Protein 2Q5C (pdb70)

Solvent-accessible surface area: 18973 Å² total; per-residue (Å²): 144,183,59,51,67,0,0,0,1,10,53,21,106,120,2,13,94,35,0,53,134,4,2,158,93,93,136,12,79,49,30,51,85,72,2,21,6,75,152,0,15,165,41,0,125,55,20,20,143,104,13,38,0,0,0,0,37,26,13,13,11,28,50,0,131,154,46,17,96,18,16,11,0,26,2,142,38,42,77,6,5,1,8,72,3,0,76,64,0,83,163,62,30,100,59,1,0,10,3,8,44,77,139,57,60,4,80,44,123,45,0,35,66,16,12,58,13,129,5,88,54,12,83,13,60,35,57,132,76,8,75,98,21,0,49,107,0,100,112,68,110,3,121,6,0,0,2,32,85,40,5,1,59,24,0,99,169,38,67,19,112,19,23,28,10,78,11,18,84,81,12,0,71,124,4,2,112,82,0,41,86,70,4,137,126,142,131,146,182,58,52,66,0,0,0,1,11,52,21,105,120,2,13,94,34,0,52,135,5,2,157,96,91,134,12,78,48,30,53,86,72,3,21,6,74,148,0,15,164,41,0,124,55,21,19,144,103,13,40,0,0,0,0,39,26,13,13,10,32,50,0,130,156,45,18,94,18,19,10,1,26,3,147,39,40,74,5,6,0,8,74,4,0,77,67,0,81,161,63,30,100,60,0,0,10,3,7,42,93,128,46,52,2,79,43,120,44,0,34,66,18,12,58,13,125,5,91,55,11,83,13,61,37,56,133,77,8,75,98,22,0,48,106,0,96,112,69,110,3,120,6,0,0,1,34,85,41,4,2,61,25,0,98,169,34,68,21,112,19,21,29,8,79,8,22,85,78,13,0,69,125,4,3,112,83,0,40,84,67,5,140,123,140,133

Secondary structure (DSSP, 8-state):
----EEEEEES-HHHHHHHHHHHHHHT-EEEEEE--HHHHHHHHHHHTTT-SEEEEEHHHHHHHHTT-SS-EEEEPPPHHHHHHHHHHHGGG-SEEEEEEESS-SS-HHHHHHHHT-EEEEEEE-SGGGHHHHHHHHHHTT--EEEE-HHHHHHHHHTT-EEEE----HHHHHHHHHHHHHHHHHH-/----EEEEEES-HHHHHHHHHHHHHHT-EEEEEE--HHHHHHHHHHHTTT-SEEEEEHHHHHHHHTT-SS-EEEEPPPHHHHHHHHHHHTTT-SEEEEEEESS-SS-HHHHHHHHT-EEEEEEE-SGGGHHHHHHHHHHTT--EEEE-HHHHHHHHHTT-EEEE----HHHHHHHHHHHHHHHHHH-

B-factor: mean 26.47, std 8.04, range [13.77, 59.27]

Structure (mmCIF, N/CA/C/O backbone):
data_2Q5C
#
_entry.id   2Q5C
#
_cell.length_a   45.950
_cell.length_b   45.948
_cell.length_c   58.284
_cell.angle_alpha   72.94
_cell.angle_beta   72.98
_cell.angle_gamma   82.07
#
_symmetry.space_group_name_H-M   'P 1'
#
loop_
_entity.id
_entity.type
_entity.pdbx_description
1 polymer 'NtrC family transcriptional regulator'
2 non-polymer 'SULFATE ION'
3 non-polymer GLYCEROL
4 water water
#
loop_
_atom_site.group_PDB
_atom_site.id
_atom_site.type_symbol
_atom_site.label_atom_id
_atom_site.label_alt_id
_atom_site.label_comp_id
_atom_site.label_asym_id
_atom_site.label_entity_id
_atom_site.label_seq_id
_atom_site.pdbx_PDB_ins_code
_atom_site.Cartn_x
_atom_site.Cartn_y
_atom_site.Cartn_z
_atom_site.occupancy
_atom_site.B_iso_or_equiv
_atom_site.auth_seq_id
_atom_site.auth_comp_id
_atom_site.auth_asym_id
_atom_site.auth_atom_id
_atom_site.pdbx_PDB_model_num
ATOM 1 N N . SER A 1 2 ? 27.157 -13.010 6.440 1.00 29.21 0 SER A N 1
ATOM 2 C CA . SER A 1 2 ? 26.949 -12.094 7.590 1.00 27.59 0 SER A CA 1
ATOM 3 C C . SER A 1 2 ? 25.864 -12.575 8.527 1.00 27.64 0 SER A C 1
ATOM 4 O O . SER A 1 2 ? 24.891 -13.202 8.099 1.00 29.12 0 SER A O 1
ATOM 7 N N . LEU A 1 3 ? 26.005 -12.254 9.809 1.00 26.10 1 LEU A N 1
ATOM 8 C CA . LEU A 1 3 ? 24.963 -12.517 10.778 1.00 26.75 1 LEU A CA 1
ATOM 9 C C . LEU A 1 3 ? 23.925 -11.393 10.824 1.00 26.95 1 LEU A C 1
ATOM 10 O O . LEU A 1 3 ? 22.873 -11.572 11.428 1.00 29.67 1 LEU A O 1
ATOM 15 N N . SER A 1 4 ? 24.226 -10.247 10.216 1.00 25.83 2 SER A N 1
ATOM 16 C CA . SER A 1 4 ? 23.285 -9.121 10.212 1.00 25.86 2 SER A CA 1
ATOM 17 C C . SER A 1 4 ? 22.067 -9.440 9.357 1.00 24.26 2 SER A C 1
ATOM 18 O O . SER A 1 4 ? 22.192 -9.979 8.257 1.00 25.65 2 SER A O 1
ATOM 21 N N . LEU A 1 5 ? 20.894 -9.106 9.874 1.00 22.82 3 LEU A N 1
ATOM 22 C CA . LEU A 1 5 ? 19.684 -9.220 9.060 1.00 23.15 3 LEU A CA 1
ATOM 23 C C . LEU A 1 5 ? 19.414 -7.927 8.322 1.00 21.92 3 LEU A C 1
ATOM 24 O O . LEU A 1 5 ? 19.645 -6.847 8.845 1.00 21.88 3 LEU A O 1
ATOM 29 N N . LYS A 1 6 ? 18.897 -8.078 7.113 1.00 20.62 4 LYS A N 1
ATOM 30 C CA . LYS A 1 6 ? 18.589 -6.934 6.244 1.00 20.17 4 LYS A CA 1
ATOM 31 C C . LYS A 1 6 ? 17.172 -7.065 5.739 1.00 18.93 4 LYS A C 1
ATOM 32 O O . LYS A 1 6 ? 16.796 -8.108 5.185 1.00 18.51 4 LYS A O 1
ATOM 38 N N . ILE A 1 7 ? 16.358 -6.038 5.972 1.00 18.41 5 ILE A N 1
ATOM 39 C CA . ILE A 1 7 ? 14.967 -6.052 5.523 1.00 17.68 5 ILE A CA 1
ATOM 40 C C . ILE A 1 7 ? 14.679 -4.789 4.761 1.00 16.02 5 ILE A C 1
ATOM 41 O O . ILE A 1 7 ? 14.959 -3.671 5.251 1.00 16.78 5 ILE A O 1
ATOM 46 N N . ALA A 1 8 ? 14.108 -4.957 3.576 1.00 16.11 6 ALA A N 1
ATOM 47 C CA . ALA A 1 8 ? 13.684 -3.830 2.741 1.00 15.82 6 ALA A CA 1
ATOM 48 C C . ALA A 1 8 ? 12.213 -3.545 2.891 1.00 17.20 6 ALA A C 1
ATOM 49 O O . ALA A 1 8 ? 11.400 -4.452 2.820 1.00 20.15 6 ALA A O 1
ATOM 51 N N . LEU A 1 9 ? 11.866 -2.274 3.065 1.00 15.26 7 LEU A N 1
ATOM 52 C CA . LEU A 1 9 ? 10.481 -1.803 2.977 1.00 15.34 7 LEU A CA 1
ATOM 53 C C . LEU A 1 9 ? 10.338 -1.049 1.689 1.00 16.16 7 LEU A C 1
ATOM 54 O O . LEU A 1 9 ? 11.103 -0.117 1.439 1.00 15.92 7 LEU A O 1
ATOM 59 N N . ILE A 1 10 ? 9.366 -1.433 0.853 1.00 16.21 8 ILE A N 1
ATOM 60 C CA . ILE A 1 10 ? 9.128 -0.765 -0.428 1.00 17.72 8 ILE A CA 1
ATOM 61 C C . ILE A 1 10 ? 7.706 -0.221 -0.347 1.00 18.36 8 ILE A C 1
ATOM 62 O O . ILE A 1 10 ? 6.748 -0.989 -0.180 1.00 18.67 8 ILE A O 1
ATOM 67 N N . SER A 1 11 ? 7.579 1.103 -0.381 1.00 18.64 9 SER A N 1
ATOM 68 C CA . SER A 1 11 ? 6.302 1.743 -0.077 1.00 19.98 9 SER A CA 1
ATOM 69 C C . SER A 1 11 ? 6.350 3.128 -0.692 1.00 20.97 9 SER A C 1
ATOM 70 O O . SER A 1 11 ? 7.420 3.628 -0.987 1.00 21.91 9 SER A O 1
ATOM 73 N N . GLN A 1 12 ? 5.194 3.749 -0.857 1.00 21.56 10 GLN A N 1
ATOM 74 C CA . GLN A 1 12 ? 5.151 5.172 -1.212 1.00 22.35 10 GLN A CA 1
ATOM 75 C C . GLN A 1 12 ? 4.701 6.018 -0.023 1.00 23.32 10 GLN A C 1
ATOM 76 O O . GLN A 1 12 ? 4.532 7.237 -0.168 1.00 24.58 10 GLN A O 1
ATOM 82 N N . ASN A 1 13 ? 4.530 5.396 1.140 1.00 23.00 11 ASN A N 1
ATOM 83 C CA . ASN A 1 13 ? 3.993 6.071 2.318 1.00 24.49 11 ASN A CA 1
ATOM 84 C C . ASN A 1 13 ? 5.161 6.660 3.108 1.00 24.62 11 ASN A C 1
ATOM 85 O O . ASN A 1 13 ? 5.941 5.920 3.718 1.00 23.22 11 ASN A O 1
ATOM 90 N N . GLU A 1 14 ? 5.286 7.984 3.092 1.00 26.39 12 GLU A N 1
ATOM 91 C CA . GLU A 1 14 ? 6.407 8.656 3.747 1.00 27.77 12 GLU A CA 1
ATOM 92 C C . GLU A 1 14 ? 6.470 8.378 5.240 1.00 27.06 12 GLU A C 1
ATOM 93 O O . GLU A 1 14 ? 7.563 8.257 5.806 1.00 27.07 12 GLU A O 1
ATOM 99 N N . ASN A 1 15 ? 5.315 8.256 5.887 1.00 28.08 13 ASN A N 1
ATOM 100 C CA . ASN A 1 15 ? 5.315 8.023 7.332 1.00 27.93 13 ASN A CA 1
ATOM 101 C C . ASN A 1 15 ? 5.907 6.661 7.667 1.00 26.43 13 ASN A C 1
ATOM 102 O O . ASN A 1 15 ? 6.726 6.535 8.590 1.00 26.41 13 ASN A O 1
ATOM 107 N N . LEU A 1 16 ? 5.523 5.649 6.890 1.00 24.49 14 LEU A N 1
ATOM 108 C CA . LEU A 1 16 ? 6.088 4.309 7.054 1.00 22.78 14 LEU A CA 1
ATOM 109 C C . LEU A 1 16 ? 7.551 4.298 6.749 1.00 20.04 14 LEU A C 1
ATOM 110 O O . LEU A 1 16 ? 8.317 3.684 7.480 1.00 19.77 14 LEU A O 1
ATOM 115 N N . LEU A 1 17 ? 7.942 4.974 5.665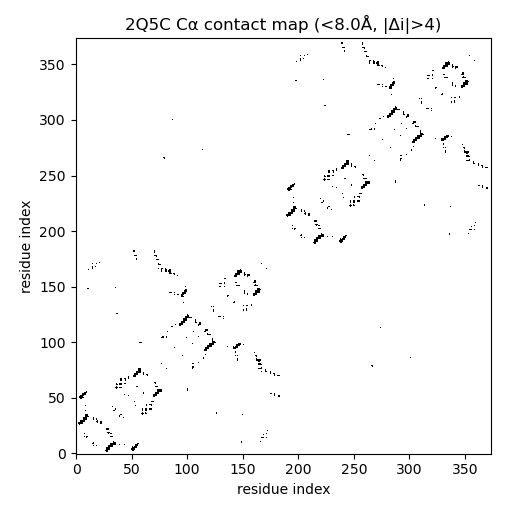 1.00 19.75 15 LEU A N 1
ATOM 116 C CA . LEU A 1 17 ? 9.345 4.977 5.270 1.00 20.41 15 LEU A CA 1
ATOM 117 C C . LEU A 1 17 ? 10.217 5.635 6.319 1.00 20.62 15 LEU A C 1
ATOM 118 O O . LEU A 1 17 ? 11.317 5.172 6.569 1.00 21.81 15 LEU A O 1
ATOM 123 N N A ASN A 1 18 ? 9.726 6.697 6.962 0.50 21.93 16 ASN A N 1
ATOM 124 N N B ASN A 1 18 ? 9.697 6.701 6.938 0.50 21.81 16 ASN A N 1
ATOM 125 C CA A ASN A 1 18 ? 10.530 7.337 8.001 0.50 22.58 16 ASN A CA 1
ATOM 126 C CA B ASN A 1 18 ? 10.423 7.397 7.990 0.50 22.43 16 ASN A CA 1
ATOM 127 C C A ASN A 1 18 ? 10.515 6.595 9.340 0.50 21.67 16 ASN A C 1
ATOM 128 C C B ASN A 1 18 ? 10.505 6.598 9.294 0.50 21.55 16 ASN A C 1
ATOM 129 O O A ASN A 1 18 ? 11.466 6.675 10.120 0.50 22.88 16 ASN A O 1
ATOM 130 O O B ASN A 1 18 ? 11.518 6.647 9.996 0.50 22.93 16 ASN A O 1
ATOM 139 N N . LEU A 1 19 ? 9.438 5.870 9.618 1.00 21.44 17 LEU A N 1
ATOM 140 C CA . LEU A 1 19 ? 9.366 5.078 10.832 1.00 20.15 17 LEU A CA 1
ATOM 141 C C . LEU A 1 19 ? 10.278 3.822 10.779 1.00 20.17 17 LEU A C 1
ATOM 142 O O . LEU A 1 19 ? 10.852 3.398 11.781 1.00 21.03 17 LEU A O 1
ATOM 147 N N . PHE A 1 20 ? 10.377 3.228 9.589 1.00 19.40 18 PHE A N 1
ATOM 148 C CA . PHE A 1 20 ? 11.001 1.916 9.476 1.00 19.42 18 PHE A CA 1
ATOM 149 C C . PHE A 1 20 ? 12.441 1.864 10.042 1.00 19.34 18 PHE A C 1
ATOM 150 O O . PHE A 1 20 ? 12.772 0.939 10.781 1.00 19.78 18 PHE A O 1
ATOM 158 N N . PRO A 1 21 ? 13.313 2.839 9.707 1.00 19.85 19 PRO A N 1
ATOM 159 C CA . PRO A 1 21 ? 14.653 2.773 10.301 1.00 20.78 19 PRO A CA 1
ATOM 160 C C . PRO A 1 21 ? 14.683 2.906 11.819 1.00 21.68 19 PRO A C 1
ATOM 161 O O . PRO A 1 21 ? 15.627 2.430 12.452 1.00 23.28 19 PRO A O 1
ATOM 165 N N . LYS A 1 22 ? 13.675 3.564 12.394 1.00 21.06 20 LYS A N 1
ATOM 166 C CA . LYS A 1 22 ? 13.589 3.662 13.852 1.00 22.42 20 LYS A CA 1
ATOM 167 C C . LYS A 1 22 ? 13.264 2.321 14.444 1.00 22.20 20 LYS A C 1
ATOM 168 O O . LYS A 1 22 ? 13.854 1.917 15.461 1.00 24.25 20 LYS A O 1
ATOM 174 N N . LEU A 1 23 ? 12.361 1.594 13.787 1.00 21.39 21 LEU A N 1
ATOM 175 C CA . LEU A 1 23 ? 12.033 0.252 14.258 1.00 21.61 21 LEU A CA 1
ATOM 176 C C . LEU A 1 23 ? 13.191 -0.708 14.062 1.00 21.83 21 LEU A C 1
ATOM 177 O O . LEU A 1 23 ? 13.388 -1.628 14.858 1.00 22.76 21 LEU A O 1
ATOM 182 N N . ALA A 1 24 ? 13.989 -0.479 13.026 1.00 22.44 22 ALA A N 1
ATOM 183 C CA . ALA A 1 24 ? 15.170 -1.314 12.789 1.00 23.54 22 ALA A CA 1
ATOM 184 C C . ALA A 1 24 ? 16.216 -1.230 13.923 1.00 24.82 22 ALA A C 1
ATOM 185 O O . ALA A 1 24 ? 16.889 -2.203 14.248 1.00 25.49 22 ALA A O 1
ATOM 187 N N . LEU A 1 25 ? 16.329 -0.057 14.558 1.00 26.75 23 LEU A N 1
ATOM 188 C CA . LEU A 1 25 ? 17.184 0.077 15.747 1.00 28.43 23 LEU A CA 1
ATOM 189 C C . LEU A 1 25 ? 16.688 -0.762 16.933 1.00 29.42 23 LEU A C 1
ATOM 190 O O . LEU A 1 25 ? 17.473 -1.398 17.646 1.00 30.08 23 LEU A O 1
ATOM 195 N N A GLU A 1 26 ? 15.372 -0.761 17.113 0.50 29.36 24 GLU A N 1
ATOM 196 N N B GLU A 1 26 ? 15.375 -0.733 17.150 0.50 29.41 24 GLU A N 1
ATOM 197 C CA A GLU A 1 26 ? 14.724 -1.464 18.207 0.50 29.51 24 GLU A CA 1
ATOM 198 C CA B GLU A 1 26 ? 14.760 -1.507 18.222 0.50 29.59 24 GLU A CA 1
ATOM 199 C C A GLU A 1 26 ? 14.779 -2.984 18.027 0.50 29.47 24 GLU A C 1
ATOM 200 C C B GLU A 1 26 ? 15.007 -2.983 18.004 0.50 29.48 24 GLU A C 1
ATOM 201 O O A GLU A 1 26 ? 14.811 -3.744 19.005 0.50 29.89 24 GLU A O 1
ATOM 202 O O B GLU A 1 26 ? 15.401 -3.703 18.919 0.50 30.10 24 GLU A O 1
ATOM 213 N N . LYS A 1 27 ? 14.782 -3.428 16.768 1.00 29.08 25 LYS A N 1
ATOM 214 C CA . LYS A 1 27 ? 14.786 -4.844 16.451 1.00 28.75 25 LYS A CA 1
ATOM 215 C C . LYS A 1 27 ? 16.115 -5.362 15.874 1.00 28.32 25 LYS A C 1
ATOM 216 O O . LYS A 1 27 ? 16.211 -6.530 15.474 1.00 29.55 25 LYS A O 1
ATOM 222 N N . ASN A 1 28 ? 17.126 -4.496 15.861 1.00 27.77 26 ASN A N 1
ATOM 223 C CA . ASN A 1 28 ? 18.486 -4.845 15.405 1.00 27.75 26 ASN A CA 1
ATOM 224 C C . ASN A 1 28 ? 18.541 -5.512 14.015 1.00 26.76 26 ASN A C 1
ATOM 225 O O . ASN A 1 28 ? 19.031 -6.625 13.862 1.00 27.43 26 ASN A O 1
ATOM 230 N N . PHE A 1 29 ? 18.006 -4.839 12.998 1.00 23.80 27 PHE A N 1
ATOM 231 C CA . PHE A 1 29 ? 18.245 -5.257 11.611 1.00 22.66 27 PHE A CA 1
ATOM 232 C C . PHE A 1 29 ? 18.618 -4.017 10.809 1.00 21.70 27 PHE A C 1
ATOM 233 O O . PHE A 1 29 ? 18.372 -2.892 11.253 1.00 21.23 27 PHE A O 1
ATOM 241 N N . ILE A 1 30 ? 19.237 -4.218 9.652 1.00 20.06 28 ILE A N 1
ATOM 242 C CA . ILE A 1 30 ? 19.633 -3.133 8.770 1.00 20.10 28 ILE A CA 1
ATOM 243 C C . ILE A 1 30 ? 18.434 -2.818 7.904 1.00 19.30 28 ILE A C 1
ATOM 244 O O . ILE A 1 30 ? 17.961 -3.695 7.191 1.00 19.04 28 ILE A O 1
ATOM 249 N N . PRO A 1 31 ? 17.949 -1.567 7.918 1.00 18.15 29 PRO A N 1
ATOM 250 C CA . PRO A 1 31 ? 16.828 -1.198 7.062 1.00 18.21 29 PRO A CA 1
ATOM 251 C C . PRO A 1 31 ? 17.264 -0.754 5.688 1.00 18.53 29 PRO A C 1
ATOM 252 O O . PRO A 1 31 ? 18.288 -0.069 5.524 1.00 18.99 29 PRO A O 1
ATOM 256 N N . ILE A 1 32 ? 16.454 -1.094 4.698 1.00 17.52 30 ILE A N 1
ATOM 257 C CA . ILE A 1 32 ? 16.563 -0.563 3.352 1.00 17.78 30 ILE A CA 1
ATOM 258 C C . ILE A 1 32 ? 15.186 -0.007 3.055 1.00 18.05 30 ILE A C 1
ATOM 259 O O . ILE A 1 32 ? 14.194 -0.689 3.316 1.00 17.85 30 ILE A O 1
ATOM 264 N N . THR A 1 33 ? 15.080 1.217 2.571 1.00 17.50 31 THR A N 1
ATOM 265 C CA . THR A 1 33 ? 13.782 1.770 2.155 1.00 18.88 31 THR A CA 1
ATOM 266 C C . THR A 1 33 ? 13.848 2.195 0.703 1.00 18.65 31 THR A C 1
ATOM 267 O O . THR A 1 33 ? 14.878 2.724 0.252 1.00 19.91 31 THR A O 1
ATOM 271 N N . LYS A 1 34 ? 12.775 1.932 -0.038 1.00 18.02 32 LYS A N 1
ATOM 272 C CA . LYS A 1 34 ? 12.689 2.323 -1.445 1.00 18.58 32 LYS A CA 1
ATOM 273 C C . LYS A 1 34 ? 11.281 2.805 -1.709 1.00 19.31 32 LYS A C 1
ATOM 274 O O . LYS A 1 34 ? 10.298 2.231 -1.223 1.00 18.94 32 LYS A O 1
ATOM 280 N N . THR A 1 35 ? 11.167 3.870 -2.496 1.00 20.04 33 THR A N 1
ATOM 281 C CA . THR A 1 35 ? 9.886 4.472 -2.768 1.00 20.90 33 THR A CA 1
ATOM 282 C C . THR A 1 35 ? 9.401 3.986 -4.116 1.00 20.09 33 THR A C 1
ATOM 283 O O . THR A 1 35 ? 9.950 4.381 -5.167 1.00 21.31 33 THR A O 1
ATOM 287 N N . ALA A 1 36 ? 8.403 3.109 -4.093 1.00 20.07 34 ALA A N 1
ATOM 288 C CA . ALA A 1 36 ? 7.904 2.519 -5.340 1.00 19.07 34 ALA A CA 1
ATOM 289 C C . ALA A 1 36 ? 6.617 1.766 -5.099 1.00 18.59 34 ALA A C 1
ATOM 290 O O . ALA A 1 36 ? 6.300 1.435 -3.964 1.00 18.95 34 ALA A O 1
ATOM 292 N N . SER A 1 37 ? 5.905 1.450 -6.194 1.00 18.46 35 SER A N 1
ATOM 293 C CA . SER A 1 37 ? 4.732 0.576 -6.115 1.00 18.38 35 SER A CA 1
ATOM 294 C C . SER A 1 37 ? 4.639 -0.339 -7.344 1.00 18.08 35 SER A C 1
ATOM 295 O O . SER A 1 37 ? 5.290 -0.090 -8.382 1.00 19.11 35 SER A O 1
ATOM 298 N N . LEU A 1 38 ? 3.812 -1.364 -7.205 1.00 18.65 36 LEU A N 1
ATOM 299 C CA . LEU A 1 38 ? 3.372 -2.190 -8.334 1.00 19.54 36 LEU A CA 1
ATOM 300 C C . LEU A 1 38 ? 4.528 -2.735 -9.181 1.00 19.76 36 LEU A C 1
ATOM 301 O O . LEU A 1 38 ? 5.498 -3.271 -8.616 1.00 19.82 36 LEU A O 1
ATOM 306 N N . THR A 1 39 ? 4.456 -2.638 -10.509 1.00 19.56 37 THR A N 1
ATOM 307 C CA . THR A 1 39 ? 5.519 -3.255 -11.339 1.00 20.95 37 THR A CA 1
ATOM 308 C C . THR A 1 39 ? 6.897 -2.669 -11.049 1.00 20.61 37 THR A C 1
ATOM 309 O O . THR A 1 39 ? 7.889 -3.405 -10.917 1.00 20.36 37 THR A O 1
ATOM 313 N N . ARG A 1 40 ? 6.995 -1.352 -10.909 1.00 19.67 38 ARG A N 1
ATOM 314 C CA . ARG A 1 40 ? 8.291 -0.744 -10.612 1.00 19.63 38 ARG A CA 1
ATOM 315 C C . ARG A 1 40 ? 8.856 -1.253 -9.274 1.00 19.25 38 ARG A C 1
ATOM 316 O O . ARG A 1 40 ? 10.064 -1.515 -9.173 1.00 19.40 38 ARG A O 1
ATOM 324 N N . ALA A 1 41 ? 7.991 -1.411 -8.260 1.00 18.14 39 ALA A N 1
ATOM 325 C CA . ALA A 1 41 ? 8.407 -2.010 -6.989 1.00 18.71 39 ALA A CA 1
ATOM 326 C C . ALA A 1 41 ? 8.916 -3.421 -7.156 1.00 18.04 39 ALA A C 1
ATOM 327 O O . ALA A 1 41 ? 9.898 -3.782 -6.513 1.00 18.14 39 ALA A O 1
ATOM 329 N N . SER A 1 42 ? 8.288 -4.196 -8.050 1.00 18.30 40 SER A N 1
ATOM 330 C CA . SER A 1 42 ? 8.736 -5.584 -8.257 1.00 18.35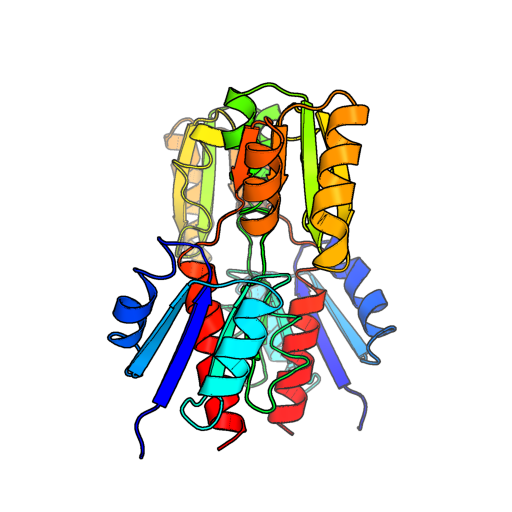 40 SER A CA 1
ATOM 331 C C . SER A 1 42 ? 10.124 -5.613 -8.915 1.00 18.44 40 SER A C 1
ATOM 332 O O . SER A 1 42 ? 10.936 -6.474 -8.572 1.00 19.13 40 SER A O 1
ATOM 335 N N . LYS A 1 43 ? 10.426 -4.666 -9.791 1.00 18.92 41 LYS A N 1
ATOM 336 C CA . LYS A 1 43 ? 11.773 -4.593 -10.389 1.00 19.05 41 LYS A CA 1
ATOM 337 C C . LYS A 1 43 ? 12.834 -4.256 -9.331 1.00 19.81 41 LYS A C 1
ATOM 338 O O . LYS A 1 43 ? 13.918 -4.844 -9.279 1.00 21.11 41 LYS A O 1
ATOM 344 N N . ILE A 1 44 ? 12.515 -3.313 -8.453 1.00 19.42 42 ILE A N 1
ATOM 345 C CA . ILE A 1 44 ? 13.440 -2.957 -7.373 1.00 19.65 42 ILE A CA 1
ATOM 346 C C . ILE A 1 44 ? 13.608 -4.142 -6.407 1.00 19.18 42 ILE A C 1
ATOM 347 O O . ILE A 1 44 ? 14.743 -4.465 -6.006 1.00 19.21 42 ILE A O 1
ATOM 352 N N . ALA A 1 45 ? 12.515 -4.814 -6.045 1.00 18.00 43 ALA A N 1
ATOM 353 C CA . ALA A 1 45 ? 12.590 -6.000 -5.195 1.00 18.44 43 ALA A CA 1
ATOM 354 C C . ALA A 1 45 ? 13.444 -7.104 -5.833 1.00 18.37 43 ALA A C 1
ATOM 355 O O . ALA A 1 45 ? 14.276 -7.714 -5.160 1.00 19.51 43 ALA A O 1
ATOM 357 N N . PHE A 1 46 ? 13.244 -7.324 -7.119 1.00 19.24 44 PHE A N 1
ATOM 358 C CA . PHE A 1 46 ? 14.002 -8.347 -7.823 1.00 19.58 44 PHE A CA 1
ATOM 359 C C . PHE A 1 46 ? 15.493 -8.015 -7.750 1.00 20.29 44 PHE A C 1
ATOM 360 O O . PHE A 1 46 ? 16.327 -8.895 -7.512 1.00 22.15 44 PHE A O 1
ATOM 368 N N . GLY A 1 47 ? 15.819 -6.739 -7.904 1.00 20.58 45 GLY A N 1
ATOM 369 C CA . GLY A 1 47 ? 17.233 -6.292 -7.884 1.00 21.43 45 GLY A CA 1
ATOM 370 C C . GLY A 1 47 ? 17.860 -6.428 -6.507 1.00 22.27 45 GLY A C 1
ATOM 371 O O . GLY A 1 47 ? 19.070 -6.578 -6.390 1.00 24.32 45 GLY A O 1
ATOM 372 N N . LEU A 1 48 ? 17.038 -6.366 -5.460 1.00 21.11 46 LEU A N 1
ATOM 373 C CA . LEU A 1 48 ? 17.509 -6.443 -4.070 1.00 21.92 46 LEU A CA 1
ATOM 374 C C . LEU A 1 48 ? 17.543 -7.838 -3.480 1.00 21.76 46 LEU A C 1
ATOM 375 O O . LEU A 1 48 ? 18.102 -8.059 -2.397 1.00 22.09 46 LEU A O 1
ATOM 380 N N . GLN A 1 49 ? 16.948 -8.804 -4.155 1.00 23.66 47 GLN A N 1
ATOM 381 C CA . GLN A 1 49 ? 16.629 -10.025 -3.446 1.00 24.97 47 GLN A CA 1
ATOM 382 C C . GLN A 1 49 ? 17.842 -10.828 -3.020 1.00 26.01 47 GLN A C 1
ATOM 383 O O . GLN A 1 49 ? 17.763 -11.542 -2.019 1.00 28.03 47 GLN A O 1
ATOM 389 N N . ASP A 1 50 ? 18.956 -10.698 -3.733 1.00 26.57 48 ASP A N 1
ATOM 390 C CA . ASP A 1 50 ? 20.142 -11.450 -3.322 1.00 27.64 48 ASP A CA 1
ATOM 391 C C . ASP A 1 50 ? 20.930 -10.684 -2.259 1.00 27.58 48 ASP A C 1
ATOM 392 O O . ASP A 1 50 ? 21.930 -11.190 -1.736 1.00 29.12 48 ASP A O 1
ATOM 397 N N . GLU A 1 51 ? 20.461 -9.483 -1.920 1.00 25.82 49 GLU A N 1
ATOM 398 C CA . GLU A 1 51 ? 21.150 -8.607 -0.950 1.00 25.83 49 GLU A CA 1
ATOM 399 C C . GLU A 1 51 ? 20.415 -8.375 0.368 1.00 23.79 49 GLU A C 1
ATOM 400 O O . GLU A 1 51 ? 20.935 -7.695 1.254 1.00 23.72 49 GLU A O 1
ATOM 406 N N . VAL A 1 52 ? 19.191 -8.887 0.491 1.00 21.40 50 VAL A N 1
ATOM 407 C CA . VAL A 1 52 ? 18.404 -8.726 1.714 1.00 20.65 50 VAL A CA 1
ATOM 408 C C . VAL A 1 52 ? 17.770 -10.050 2.118 1.00 20.26 50 VAL A C 1
ATOM 409 O O . VAL A 1 52 ? 17.676 -10.983 1.283 1.00 21.55 50 VAL A O 1
ATOM 413 N N . ASP A 1 53 ? 17.333 -10.129 3.375 1.00 19.69 51 ASP A N 1
ATOM 414 C CA . ASP A 1 53 ? 16.728 -11.371 3.920 1.00 20.31 51 ASP A CA 1
ATOM 415 C C . ASP A 1 53 ? 15.214 -11.427 3.712 1.00 21.09 51 ASP A C 1
ATOM 416 O O . ASP A 1 53 ? 14.627 -12.501 3.687 1.00 22.03 51 ASP A O 1
ATOM 421 N N . ALA A 1 54 ? 14.569 -10.281 3.602 1.00 19.17 52 ALA A N 1
ATOM 422 C CA . ALA A 1 54 ? 13.123 -10.242 3.410 1.00 18.65 52 ALA A CA 1
ATOM 423 C C . ALA A 1 54 ? 12.728 -8.878 2.874 1.00 17.72 52 ALA A C 1
ATOM 424 O O . ALA A 1 54 ? 13.464 -7.918 3.037 1.00 17.73 52 ALA A O 1
ATOM 426 N N . ILE A 1 55 ? 11.541 -8.814 2.269 1.00 17.44 53 ILE A N 1
ATOM 427 C CA . ILE A 1 55 ? 10.939 -7.583 1.754 1.00 16.84 53 ILE A CA 1
ATOM 428 C C . ILE A 1 55 ? 9.576 -7.429 2.401 1.00 17.45 53 ILE A C 1
ATOM 429 O O . ILE A 1 55 ? 8.844 -8.422 2.557 1.00 18.08 53 ILE A O 1
ATOM 434 N N . ILE A 1 56 ? 9.246 -6.201 2.827 1.00 15.47 54 ILE A N 1
ATOM 435 C CA . ILE A 1 56 ? 7.925 -5.816 3.341 1.00 15.30 54 ILE A CA 1
ATOM 436 C C . ILE A 1 56 ? 7.329 -4.793 2.392 1.00 15.15 54 ILE A C 1
ATOM 437 O O . ILE A 1 56 ? 8.014 -3.863 1.921 1.00 15.13 54 ILE A O 1
ATOM 442 N N . SER A 1 57 ? 6.037 -4.934 2.107 1.00 15.81 55 SER A N 1
ATOM 443 C CA . SER A 1 57 ? 5.321 -3.992 1.233 1.00 16.36 55 SER A CA 1
ATOM 444 C C . SER A 1 57 ? 3.859 -4.087 1.589 1.00 16.51 55 SER A C 1
ATOM 445 O O . SER A 1 57 ? 3.513 -4.816 2.502 1.00 18.23 55 SER A O 1
ATOM 448 N N . ARG A 1 58 ? 2.998 -3.343 0.891 1.00 17.90 56 ARG A N 1
ATOM 449 C CA . ARG A 1 58 ? 1.607 -3.319 1.269 1.00 19.45 56 ARG A CA 1
ATOM 450 C C . ARG A 1 58 ? 0.733 -3.575 0.067 1.00 19.87 56 ARG A C 1
ATOM 451 O O . ARG A 1 58 ? 1.060 -3.207 -1.060 1.00 20.26 56 ARG A O 1
ATOM 459 N N . GLY A 1 59 ? -0.423 -4.195 0.330 1.00 22.14 57 GLY A N 1
ATOM 460 C CA . GLY A 1 59 ? -1.486 -4.247 -0.659 1.00 23.79 57 GLY A CA 1
ATOM 461 C C . GLY A 1 59 ? -1.095 -4.818 -2.011 1.00 22.86 57 GLY A C 1
ATOM 462 O O . GLY A 1 59 ? -0.398 -5.850 -2.081 1.00 24.00 57 GLY A O 1
ATOM 463 N N . ALA A 1 60 ? -1.518 -4.184 -3.098 1.00 23.45 58 ALA A N 1
ATOM 464 C CA . ALA A 1 60 ? -1.274 -4.690 -4.430 1.00 22.71 58 ALA A CA 1
ATOM 465 C C . ALA A 1 60 ? 0.225 -4.859 -4.710 1.00 22.60 58 ALA A C 1
ATOM 466 O O . ALA A 1 60 ? 0.650 -5.830 -5.376 1.00 22.36 58 ALA A O 1
ATOM 468 N N . THR A 1 61 ? 1.023 -3.908 -4.226 1.00 20.10 59 THR A N 1
ATOM 469 C CA . THR A 1 61 ? 2.472 -4.001 -4.428 1.00 19.90 59 THR A CA 1
ATOM 470 C C . THR A 1 61 ? 3.018 -5.316 -3.899 1.00 19.75 59 THR A C 1
ATOM 471 O O . THR A 1 61 ? 3.870 -5.941 -4.543 1.00 18.99 59 THR A O 1
ATOM 475 N N . SER A 1 62 ? 2.502 -5.771 -2.761 1.00 20.01 60 SER A N 1
ATOM 476 C CA . SER A 1 62 ? 2.999 -7.009 -2.165 1.00 21.04 60 SER A CA 1
ATOM 477 C C . SER A 1 62 ? 2.720 -8.221 -3.064 1.00 22.45 60 SER A C 1
ATOM 478 O O . SER A 1 62 ? 3.517 -9.167 -3.088 1.00 21.70 60 SER A O 1
ATOM 481 N N A ASP A 1 63 ? 1.613 -8.182 -3.801 0.50 21.91 61 ASP A N 1
ATOM 482 N N B ASP A 1 63 ? 1.616 -8.181 -3.809 0.50 22.04 61 ASP A N 1
ATOM 483 C CA A ASP A 1 63 ? 1.276 -9.239 -4.750 0.50 22.69 61 ASP A CA 1
ATOM 484 C CA B ASP A 1 63 ? 1.276 -9.249 -4.749 0.50 22.94 61 ASP A CA 1
ATOM 485 C C A ASP A 1 63 ? 2.268 -9.251 -5.918 0.50 22.11 61 ASP A C 1
ATOM 486 C C B ASP A 1 63 ? 2.266 -9.254 -5.921 0.50 22.25 61 ASP A C 1
ATOM 487 O O A ASP A 1 63 ? 2.765 -10.312 -6.324 0.50 22.61 61 ASP A O 1
ATOM 488 O O B ASP A 1 63 ? 2.761 -10.313 -6.333 0.50 22.74 61 ASP A O 1
ATOM 497 N N . TYR A 1 64 ? 2.584 -8.078 -6.454 1.00 21.08 62 TYR A N 1
ATOM 498 C CA . TYR A 1 64 ? 3.583 -7.958 -7.524 1.00 20.52 62 TYR A CA 1
ATOM 499 C C . TYR A 1 64 ? 4.950 -8.455 -7.073 1.00 20.51 62 TYR A C 1
ATOM 500 O O . TYR A 1 64 ? 5.658 -9.137 -7.814 1.00 21.08 62 TYR A O 1
ATOM 509 N N . ILE A 1 65 ? 5.311 -8.119 -5.840 1.00 19.28 63 ILE A N 1
ATOM 510 C CA . ILE A 1 65 ? 6.602 -8.565 -5.319 1.00 19.11 63 ILE A CA 1
ATOM 511 C C . ILE A 1 65 ? 6.610 -10.065 -5.059 1.00 20.88 63 ILE A C 1
ATOM 512 O O . ILE A 1 65 ? 7.579 -10.736 -5.443 1.00 21.29 63 ILE A O 1
ATOM 517 N N . LYS A 1 66 ? 5.570 -10.594 -4.432 1.00 21.78 64 LYS A N 1
ATOM 518 C CA . LYS A 1 66 ? 5.598 -12.005 -4.066 1.00 23.84 64 LYS A CA 1
ATOM 519 C C . LYS A 1 66 ? 5.732 -12.887 -5.302 1.00 24.99 64 LYS A C 1
ATOM 520 O O . LYS A 1 66 ? 6.421 -13.900 -5.240 1.00 25.60 64 LYS A O 1
ATOM 526 N N . LYS A 1 67 ? 5.109 -12.489 -6.401 1.00 26.02 65 LYS A N 1
ATOM 527 C CA . LYS A 1 67 ? 5.116 -13.316 -7.621 1.00 27.40 65 LYS A CA 1
ATOM 528 C C . LYS A 1 67 ? 6.431 -13.234 -8.372 1.00 28.77 65 LYS A C 1
ATOM 529 O O . LYS A 1 67 ? 6.639 -13.986 -9.330 1.00 30.42 65 LYS A O 1
ATOM 535 N N . SER A 1 68 ? 7.329 -12.335 -7.974 1.00 27.71 66 SER A N 1
ATOM 536 C CA . SER A 1 68 ? 8.567 -12.181 -8.745 1.00 27.94 66 SER A CA 1
ATOM 537 C C . SER A 1 68 ? 9.887 -12.376 -7.992 1.00 27.43 66 SER A C 1
ATOM 538 O O . SER A 1 68 ? 10.957 -12.350 -8.612 1.00 27.76 66 SER A O 1
ATOM 541 N N . VAL A 1 69 ? 9.829 -12.529 -6.674 1.00 25.88 67 VAL A N 1
ATOM 542 C CA . VAL A 1 69 ? 11.023 -12.826 -5.880 1.00 25.63 67 VAL A CA 1
ATOM 543 C C . VAL A 1 69 ? 10.956 -14.198 -5.235 1.00 25.80 67 VAL A C 1
ATOM 544 O O . VAL A 1 69 ? 9.865 -14.750 -5.043 1.00 26.78 67 VAL A O 1
ATOM 548 N N . SER A 1 70 ? 12.120 -14.749 -4.886 1.00 26.84 68 SER A N 1
ATOM 549 C CA . SER A 1 70 ? 12.141 -16.061 -4.225 1.00 27.79 68 SER A CA 1
ATOM 550 C C . SER A 1 70 ? 12.412 -15.971 -2.734 1.00 27.68 68 SER A C 1
ATOM 551 O O . SER A 1 70 ? 12.395 -16.983 -2.036 1.00 30.19 68 SER A O 1
ATOM 554 N N . ILE A 1 71 ? 12.656 -14.761 -2.228 1.00 25.31 69 ILE A N 1
ATOM 555 C CA . ILE A 1 71 ? 12.897 -14.595 -0.801 1.00 23.69 69 ILE A CA 1
ATOM 556 C C . ILE A 1 71 ? 11.578 -14.227 -0.101 1.00 22.44 69 ILE A C 1
ATOM 557 O O . ILE A 1 71 ? 10.603 -13.918 -0.792 1.00 22.73 69 ILE A O 1
ATOM 562 N N . PRO A 1 72 ? 11.551 -14.272 1.246 1.00 21.66 70 PRO A N 1
ATOM 563 C CA . PRO A 1 72 ? 10.324 -13.897 1.972 1.00 21.79 70 PRO A CA 1
ATOM 564 C C . PRO A 1 72 ? 9.799 -12.495 1.626 1.00 21.59 70 PRO A C 1
ATOM 565 O O . PRO A 1 72 ? 10.573 -11.525 1.624 1.00 21.88 70 PRO A O 1
ATOM 569 N N . SER A 1 73 ? 8.517 -12.440 1.278 1.00 21.12 71 SER A N 1
ATOM 570 C CA . SER A 1 73 ? 7.790 -11.220 0.913 1.00 20.11 71 SER A CA 1
ATOM 571 C C . SER A 1 73 ? 6.633 -11.137 1.896 1.00 20.47 71 SER A C 1
ATOM 572 O O . SER A 1 73 ? 5.754 -12.007 1.916 1.00 21.47 71 SER A O 1
ATOM 575 N N . ILE A 1 74 ? 6.617 -10.093 2.715 1.00 18.47 72 ILE A N 1
ATOM 576 C CA . ILE A 1 74 ? 5.596 -9.920 3.761 1.00 18.97 72 ILE A CA 1
ATOM 577 C C . ILE A 1 74 ? 4.699 -8.774 3.343 1.00 18.82 72 ILE A C 1
ATOM 578 O O . ILE A 1 74 ? 5.184 -7.735 2.873 1.00 18.07 72 ILE A O 1
ATOM 583 N N . SER A 1 75 ? 3.396 -8.973 3.495 1.00 19.61 73 SER A N 1
ATOM 584 C CA . SER A 1 75 ? 2.414 -7.976 3.148 1.00 20.69 73 SER A CA 1
ATOM 585 C C . SER A 1 75 ? 1.880 -7.291 4.396 1.00 20.34 73 SER A C 1
ATOM 586 O O . SER A 1 75 ? 1.422 -7.964 5.308 1.00 21.53 73 SER A O 1
ATOM 589 N N . ILE A 1 76 ? 1.961 -5.960 4.440 1.00 20.44 74 ILE A N 1
ATOM 590 C CA . ILE A 1 76 ? 1.210 -5.174 5.443 1.00 21.73 74 ILE A CA 1
ATOM 591 C C . ILE A 1 76 ? -0.244 -5.161 4.956 1.00 22.69 74 ILE A C 1
ATOM 592 O O . ILE A 1 76 ? -0.515 -4.781 3.817 1.00 23.74 74 ILE A O 1
ATOM 597 N N . LYS A 1 77 ? -1.159 -5.647 5.799 1.00 26.75 75 LYS A N 1
ATOM 598 C CA . LYS A 1 77 ? -2.565 -5.677 5.376 1.00 28.25 75 LYS A CA 1
ATOM 599 C C . LYS A 1 77 ? -3.184 -4.296 5.539 1.00 27.68 75 LYS A C 1
ATOM 600 O O . LYS A 1 77 ? -2.934 -3.652 6.557 1.00 28.02 75 LYS A O 1
ATOM 606 N N . VAL A 1 78 ? -3.936 -3.876 4.525 1.00 2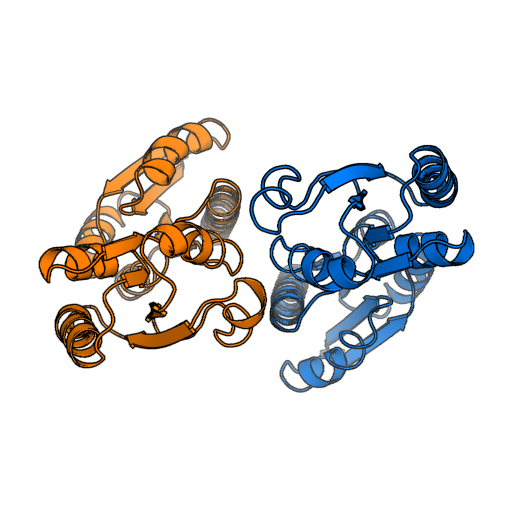7.28 76 VAL A N 1
ATOM 607 C CA . VAL A 1 78 ? -4.788 -2.686 4.640 1.00 26.16 76 VAL A CA 1
ATOM 608 C C . VAL A 1 78 ? -5.964 -3.086 5.558 1.00 25.59 76 VAL A C 1
ATOM 609 O O . VAL A 1 78 ? -6.624 -4.098 5.306 1.00 25.99 76 VAL A O 1
ATOM 613 N N . THR A 1 79 ? -6.187 -2.323 6.631 1.00 22.69 77 THR A N 1
ATOM 614 C CA . THR A 1 79 ? -7.200 -2.690 7.621 1.00 21.95 77 THR A CA 1
ATOM 615 C C . THR A 1 79 ? -8.508 -1.941 7.441 1.00 20.70 77 THR A C 1
ATOM 616 O O . THR A 1 79 ? -8.600 -0.940 6.722 1.00 19.29 77 THR A O 1
ATOM 620 N N . ARG A 1 80 ? -9.515 -2.442 8.145 1.00 19.40 78 ARG A N 1
ATOM 621 C CA A ARG A 1 80 ? -10.833 -1.822 8.093 0.50 18.30 78 ARG A CA 1
ATOM 622 C CA B ARG A 1 80 ? -10.844 -1.840 8.132 0.50 18.99 78 ARG A CA 1
ATOM 623 C C . ARG A 1 80 ? -10.769 -0.439 8.718 1.00 18.41 78 ARG A C 1
ATOM 624 O O . ARG A 1 80 ? -11.373 0.520 8.182 1.00 18.34 78 ARG A O 1
ATOM 639 N N . PHE A 1 81 ? -10.019 -0.301 9.808 1.00 18.38 79 PHE A N 1
ATOM 640 C CA . PHE A 1 81 ? -9.932 1.017 10.456 1.00 17.13 79 PHE A CA 1
ATOM 641 C C . PHE A 1 81 ? -9.096 1.992 9.593 1.00 17.69 79 PHE A C 1
ATOM 642 O O . PHE A 1 81 ? -9.407 3.198 9.537 1.00 17.31 79 PHE A O 1
ATOM 650 N N . ASP A 1 82 ? -8.062 1.504 8.916 1.00 17.38 80 ASP A N 1
ATOM 651 C CA . ASP A 1 82 ? -7.310 2.342 7.965 1.00 17.66 80 ASP A CA 1
ATOM 652 C C . ASP A 1 82 ? -8.286 2.902 6.928 1.00 16.82 80 ASP A C 1
ATOM 653 O O . ASP A 1 82 ? -8.222 4.096 6.547 1.00 16.49 80 ASP A O 1
ATOM 658 N N . THR A 1 83 ? -9.177 2.050 6.425 1.00 16.12 81 THR A N 1
ATOM 659 C CA . THR A 1 83 ? -10.156 2.485 5.405 1.00 16.78 81 THR A CA 1
ATOM 660 C C . THR A 1 83 ? -11.133 3.517 5.993 1.00 17.29 81 THR A C 1
ATOM 661 O O . THR A 1 83 ? -11.411 4.532 5.362 1.00 17.05 81 THR A O 1
ATOM 665 N N A MET A 1 84 ? -11.647 3.266 7.185 0.50 16.85 82 MET A N 1
ATOM 666 N N B MET A 1 84 ? -11.636 3.262 7.197 0.50 17.20 82 MET A N 1
ATOM 667 C CA A MET A 1 84 ? -12.569 4.203 7.789 0.50 17.46 82 MET A CA 1
ATOM 668 C CA B MET A 1 84 ? -12.570 4.161 7.870 0.50 18.09 82 MET A CA 1
ATOM 669 C C A MET A 1 84 ? -11.902 5.538 7.994 0.50 17.88 82 MET A C 1
ATOM 670 C C B MET A 1 84 ? -11.942 5.526 8.129 0.50 18.35 82 MET A C 1
ATOM 671 O O A MET A 1 84 ? -12.511 6.560 7.684 0.50 17.44 82 MET A O 1
ATOM 672 O O B MET A 1 84 ? -12.612 6.555 7.990 0.50 18.02 82 MET A O 1
ATOM 681 N N . ARG A 1 85 ? -10.662 5.556 8.499 1.00 17.00 83 ARG A N 1
ATOM 682 C CA . ARG A 1 85 ? -9.947 6.846 8.678 1.00 17.11 83 ARG A CA 1
ATOM 683 C C . ARG A 1 85 ? -9.916 7.633 7.362 1.00 17.76 83 ARG A C 1
ATOM 684 O O . ARG A 1 85 ? -10.145 8.853 7.353 1.00 18.25 83 ARG A O 1
ATOM 692 N N . ALA A 1 86 ? -9.659 6.943 6.254 1.00 17.22 84 ALA A N 1
ATOM 693 C CA . ALA A 1 86 ? -9.571 7.625 4.971 1.00 17.05 84 ALA A CA 1
ATOM 694 C C . ALA A 1 86 ? -10.927 8.144 4.532 1.00 18.01 84 ALA A C 1
ATOM 695 O O . ALA A 1 86 ? -11.006 9.285 4.042 1.00 18.61 84 ALA A O 1
ATOM 697 N N . VAL A 1 87 ? -11.976 7.358 4.694 1.00 17.37 85 VAL A N 1
ATOM 698 C CA . VAL A 1 87 ? -13.312 7.821 4.297 1.00 18.44 85 VAL A CA 1
ATOM 699 C C . VAL A 1 87 ? -13.711 9.018 5.158 1.00 19.24 85 VAL A C 1
ATOM 700 O O . VAL A 1 87 ? -14.265 10.022 4.667 1.00 20.43 85 VAL A O 1
ATOM 704 N N . TYR A 1 88 ? -13.480 8.930 6.449 1.00 19.71 86 TYR A N 1
ATOM 705 C CA . TYR A 1 88 ? -13.755 10.036 7.339 1.00 20.48 86 TYR A CA 1
ATOM 706 C C . TYR A 1 88 ? -13.059 11.320 6.883 1.00 20.86 86 TYR A C 1
ATOM 707 O O . TYR A 1 88 ? -13.682 12.386 6.853 1.00 21.69 86 TYR A O 1
ATOM 716 N N . ASN A 1 89 ? -11.792 11.243 6.505 1.00 21.00 87 ASN A N 1
ATOM 717 C CA . ASN A 1 89 ? -11.066 12.410 6.040 1.00 21.75 87 ASN A CA 1
ATOM 718 C C . ASN A 1 89 ? -11.604 12.910 4.708 1.00 21.74 87 ASN A C 1
ATOM 719 O O . ASN A 1 89 ? -11.700 14.131 4.497 1.00 21.59 87 ASN A O 1
ATOM 724 N N . ALA A 1 90 ? -11.988 11.991 3.831 1.00 20.62 88 ALA A N 1
ATOM 725 C CA . ALA A 1 90 ? -12.469 12.349 2.478 1.00 20.81 88 ALA A CA 1
ATOM 726 C C . ALA A 1 90 ? -13.787 13.108 2.504 1.00 22.04 88 ALA A C 1
ATOM 727 O O . ALA A 1 90 ? -14.114 13.811 1.544 1.00 22.44 88 ALA A O 1
ATOM 729 N N . LYS A 1 91 ? -14.517 12.994 3.602 1.00 22.38 89 LYS A N 1
ATOM 730 C CA . LYS A 1 91 ? -15.826 13.649 3.716 1.00 24.21 89 LYS A CA 1
ATOM 731 C C . LYS A 1 91 ? -15.689 15.150 3.658 1.00 24.88 89 LYS A C 1
ATOM 732 O O . LYS A 1 91 ? -16.677 15.866 3.376 1.00 26.87 89 LYS A O 1
ATOM 738 N N . ARG A 1 92 ? -14.499 15.660 3.896 1.00 24.27 90 ARG A N 1
ATOM 739 C CA . ARG A 1 92 ? -14.368 17.122 3.792 1.00 24.95 90 ARG A CA 1
ATOM 740 C C . ARG A 1 92 ? -14.619 17.606 2.378 1.00 25.11 90 ARG A C 1
ATOM 741 O O . ARG A 1 92 ? -14.920 18.797 2.172 1.00 26.39 90 ARG A O 1
ATOM 749 N N . PHE A 1 93 ? -14.449 16.713 1.400 1.00 24.13 91 PHE A N 1
ATOM 750 C CA . PHE A 1 93 ? -14.640 17.100 -0.010 1.00 23.89 91 PHE A CA 1
ATOM 751 C C . PHE A 1 93 ? -16.064 16.974 -0.475 1.00 24.96 91 PHE A C 1
ATOM 752 O O . PHE A 1 93 ? -16.434 17.588 -1.490 1.00 25.43 91 PHE A O 1
ATOM 760 N N . GLY A 1 94 ? -16.855 16.133 0.186 1.00 24.44 92 GLY A N 1
ATOM 761 C CA . GLY A 1 94 ? -18.224 15.836 -0.240 1.00 26.58 92 GLY A CA 1
ATOM 762 C C . GLY A 1 94 ? -18.654 14.512 0.354 1.00 26.66 92 GLY A C 1
ATOM 763 O O . GLY A 1 94 ? -17.856 13.873 1.043 1.00 28.27 92 GLY A O 1
ATOM 764 N N A ASN A 1 95 ? -19.895 14.097 0.117 0.50 27.30 93 ASN A N 1
ATOM 765 N N B ASN A 1 95 ? -19.898 14.114 0.083 0.50 27.45 93 ASN A N 1
ATOM 766 C CA A ASN A 1 95 ? -20.373 12.822 0.685 0.50 27.13 93 ASN A CA 1
ATOM 767 C CA B ASN A 1 95 ? -20.480 12.883 0.647 0.50 27.47 93 ASN A CA 1
ATOM 768 C C A ASN A 1 95 ? -20.427 11.631 -0.266 0.50 26.61 93 ASN A C 1
ATOM 769 C C B ASN A 1 95 ? -20.762 11.750 -0.344 0.50 27.02 93 ASN A C 1
ATOM 770 O O A ASN A 1 95 ? -20.641 10.503 0.188 0.50 26.43 93 ASN A O 1
ATOM 771 O O B ASN A 1 95 ? -21.463 10.789 0.004 0.50 27.18 93 ASN A O 1
ATOM 780 N N . GLU A 1 96 ? -20.240 11.868 -1.566 1.00 25.49 94 GLU A N 1
ATOM 781 C CA . GLU A 1 96 ? -20.296 10.777 -2.536 1.00 25.98 94 GLU A CA 1
ATOM 782 C C . GLU A 1 96 ? -18.889 10.427 -2.997 1.00 23.33 94 GLU A C 1
ATOM 783 O O . GLU A 1 96 ? -18.193 11.247 -3.546 1.00 22.85 94 GLU A O 1
ATOM 789 N N . LEU A 1 97 ? -18.491 9.183 -2.736 1.00 21.45 95 LEU A N 1
ATOM 790 C CA . LEU A 1 97 ? -17.098 8.779 -2.938 1.00 22.31 95 LEU A CA 1
ATOM 791 C C . LEU A 1 97 ? -16.994 7.498 -3.731 1.00 21.59 95 LEU A C 1
ATOM 792 O O . LEU A 1 97 ? -17.899 6.677 -3.686 1.00 22.60 95 LEU A O 1
ATOM 797 N N . ALA A 1 98 ? -15.864 7.316 -4.408 1.00 20.29 96 ALA A N 1
ATOM 798 C CA . ALA A 1 98 ? -15.508 6.012 -4.976 1.00 20.47 96 ALA A CA 1
ATOM 799 C C . ALA A 1 98 ? -14.477 5.387 -4.059 1.00 20.22 96 ALA A C 1
ATOM 800 O O . ALA A 1 98 ? -13.480 6.034 -3.752 1.00 21.22 96 ALA A O 1
ATOM 802 N N . LEU A 1 99 ? -14.723 4.156 -3.640 1.00 19.67 97 LEU A N 1
ATOM 803 C CA . LEU A 1 99 ? -13.728 3.416 -2.859 1.00 21.28 97 LEU A CA 1
ATOM 804 C C . LEU A 1 99 ? -13.173 2.359 -3.783 1.00 21.39 97 LEU A C 1
ATOM 805 O O . LEU A 1 99 ? -13.921 1.497 -4.270 1.00 22.33 97 LEU A O 1
ATOM 810 N N . ILE A 1 100 ? -11.864 2.417 -4.030 1.00 21.04 98 ILE A N 1
ATOM 811 C CA . ILE A 1 100 ? -11.246 1.525 -4.998 1.00 21.67 98 ILE A CA 1
ATOM 812 C C . ILE A 1 100 ? -10.345 0.549 -4.261 1.00 21.15 98 ILE A C 1
ATOM 813 O O . ILE A 1 100 ? -9.426 0.962 -3.536 1.00 22.85 98 ILE A O 1
ATOM 818 N N . ALA A 1 101 ? -10.627 -0.734 -4.409 1.00 21.19 99 ALA A N 1
ATOM 819 C CA . ALA A 1 101 ? -9.833 -1.746 -3.709 1.00 21.25 99 ALA A CA 1
ATOM 820 C C . ALA A 1 101 ? -9.217 -2.732 -4.683 1.00 22.13 99 ALA A C 1
ATOM 821 O O . ALA A 1 101 ? -9.750 -2.968 -5.762 1.00 22.32 99 ALA A O 1
ATOM 823 N N . TYR A 1 102 ? -8.088 -3.310 -4.284 1.00 22.96 100 TYR A N 1
ATOM 824 C CA . TYR A 1 102 ? -7.418 -4.355 -5.046 1.00 24.20 100 TYR A CA 1
ATOM 825 C C . TYR A 1 102 ? -8.058 -5.705 -4.776 1.00 24.98 100 TYR A C 1
ATOM 826 O O . TYR A 1 102 ? -8.050 -6.170 -3.638 1.00 25.09 100 TYR A O 1
ATOM 835 N N . LYS A 1 103 ? -8.599 -6.311 -5.837 1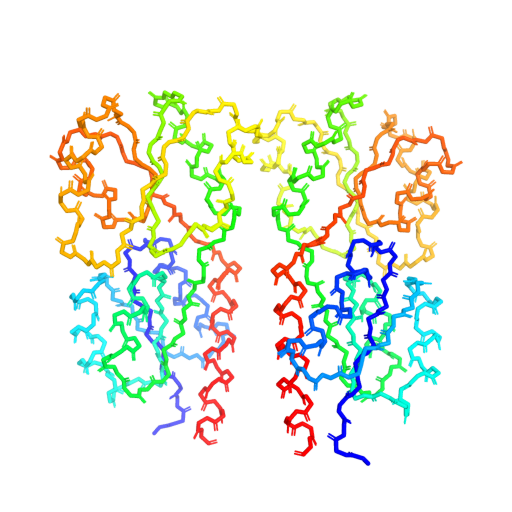.00 25.78 101 LYS A N 1
ATOM 836 C CA . LYS A 1 103 ? -9.200 -7.667 -5.836 1.00 28.86 101 LYS A CA 1
ATOM 837 C C . LYS A 1 103 ? -10.463 -7.859 -4.997 1.00 30.03 101 LYS A C 1
ATOM 838 O O . LYS A 1 103 ? -11.474 -8.348 -5.518 1.00 31.27 101 LYS A O 1
ATOM 844 N N . HIS A 1 104 ? -10.412 -7.473 -3.726 1.00 30.32 102 HIS A N 1
ATOM 845 C CA . HIS A 1 104 ? -11.491 -7.745 -2.782 1.00 31.98 102 HIS A CA 1
ATOM 846 C C . HIS A 1 104 ? -11.714 -6.549 -1.841 1.00 31.79 102 HIS A C 1
ATOM 847 O O . HIS A 1 104 ? -10.768 -5.829 -1.491 1.00 30.28 102 HIS A O 1
ATOM 854 N N . SER A 1 105 ? -12.959 -6.364 -1.416 1.00 31.96 103 SER A N 1
ATOM 855 C CA . SER A 1 105 ? -13.286 -5.379 -0.386 1.00 32.61 103 SER A CA 1
ATOM 856 C C . SER A 1 105 ? -12.544 -5.665 0.918 1.00 31.88 103 SER A C 1
ATOM 857 O O . SER A 1 105 ? -12.357 -6.826 1.287 1.00 32.22 103 SER A O 1
ATOM 860 N N . ILE A 1 106 ? -12.134 -4.602 1.600 1.00 30.67 104 ILE A N 1
ATOM 861 C CA . ILE A 1 106 ? -11.569 -4.713 2.951 1.00 29.74 104 ILE A CA 1
ATOM 862 C C . ILE A 1 106 ? -12.671 -4.546 4.012 1.00 28.49 104 ILE A C 1
ATOM 863 O O . ILE A 1 106 ? -12.756 -5.296 4.997 1.00 28.47 104 ILE A O 1
ATOM 868 N N . VAL A 1 107 ? -13.487 -3.521 3.816 1.00 27.16 105 VAL A N 1
ATOM 869 C CA . VAL A 1 107 ? -14.599 -3.247 4.705 1.00 25.87 105 VAL A CA 1
ATOM 870 C C . VAL A 1 107 ? -15.864 -3.353 3.845 1.00 24.63 105 VAL A C 1
ATOM 871 O O . VAL A 1 107 ? -15.831 -3.068 2.646 1.00 25.57 105 VAL A O 1
ATOM 875 N N . ASP A 1 108 ? -16.972 -3.789 4.439 1.00 22.18 106 ASP A N 1
ATOM 876 C CA . ASP A 1 108 ? -18.241 -3.773 3.725 1.00 21.69 106 ASP A CA 1
ATOM 877 C C . ASP A 1 108 ? -18.662 -2.316 3.449 1.00 21.43 106 ASP A C 1
ATOM 878 O O . ASP A 1 108 ? -18.769 -1.502 4.381 1.00 21.39 106 ASP A O 1
ATOM 883 N N A LYS A 1 109 ? -18.856 -2.028 2.159 0.50 21.96 107 LYS A N 1
ATOM 884 N N B LYS A 1 109 ? -18.869 -1.982 2.181 0.50 21.61 107 LYS A N 1
ATOM 885 C CA A LYS A 1 109 ? -19.184 -0.690 1.670 0.50 22.48 107 LYS A CA 1
ATOM 886 C CA B LYS A 1 109 ? -19.102 -0.582 1.855 0.50 21.72 107 LYS A CA 1
ATOM 887 C C A LYS A 1 109 ? -20.422 -0.148 2.368 0.50 22.13 107 LYS A C 1
ATOM 888 C C B LYS A 1 109 ? -20.467 -0.096 2.330 0.50 21.76 107 LYS A C 1
ATOM 889 O O A LYS A 1 109 ? -20.438 1.004 2.841 0.50 21.94 107 LYS A O 1
ATOM 890 O O B LYS A 1 109 ? -20.628 1.091 2.590 0.50 21.90 107 LYS A O 1
ATOM 901 N N . HIS A 1 110 ? -21.441 -0.998 2.462 1.00 21.90 108 HIS A N 1
ATOM 902 C CA . HIS A 1 110 ? -22.707 -0.604 3.082 1.00 21.11 108 HIS A CA 1
ATOM 903 C C . HIS A 1 110 ? -22.545 -0.262 4.553 1.00 21.53 108 HIS A C 1
ATOM 904 O O . HIS A 1 110 ? -23.191 0.642 5.074 1.00 20.95 108 HIS A O 1
ATOM 911 N N . GLU A 1 111 ? -21.651 -0.988 5.225 1.00 20.45 109 GLU A N 1
ATOM 912 C CA . GLU A 1 111 ? -21.373 -0.698 6.609 1.00 20.79 109 GLU A CA 1
ATOM 913 C C . GLU A 1 111 ? -20.750 0.683 6.793 1.00 21.01 109 GLU A C 1
ATOM 914 O O . GLU A 1 111 ? -21.110 1.423 7.710 1.00 22.54 109 GLU A O 1
ATOM 920 N N A ILE A 1 112 ? -19.810 1.046 5.933 0.50 21.66 110 ILE A N 1
ATOM 921 N N B ILE A 1 112 ? -19.795 1.004 5.908 0.50 21.05 110 ILE A N 1
ATOM 922 C CA A ILE A 1 112 ? -19.181 2.354 6.080 0.50 22.08 110 ILE A CA 1
ATOM 923 C CA B ILE A 1 112 ? -19.146 2.319 5.904 0.50 21.31 110 ILE A CA 1
ATOM 924 C C A ILE A 1 112 ? -20.141 3.501 5.701 0.50 21.13 110 ILE A C 1
ATOM 925 C C B ILE A 1 112 ? -20.188 3.419 5.758 0.50 20.58 110 ILE A C 1
ATOM 926 O O A ILE A 1 112 ? -20.102 4.575 6.298 0.50 21.49 110 ILE A O 1
ATOM 927 O O B ILE A 1 112 ? -20.222 4.378 6.539 0.50 20.99 110 ILE A O 1
ATOM 936 N N . GLU A 1 113 ? -21.027 3.254 4.735 1.00 20.83 111 GLU A N 1
ATOM 937 C CA . GLU A 1 113 ? -22.083 4.239 4.412 1.00 22.01 111 GLU A CA 1
ATOM 938 C C . GLU A 1 113 ? -22.958 4.499 5.620 1.00 22.19 111 GLU A C 1
ATOM 939 O O . GLU A 1 113 ? -23.237 5.650 5.962 1.00 23.95 111 GLU A O 1
ATOM 945 N N . ALA A 1 114 ? -23.378 3.421 6.276 1.00 22.60 112 ALA A N 1
ATOM 946 C CA . ALA A 1 114 ? -24.200 3.527 7.464 1.00 23.82 112 ALA A CA 1
ATOM 947 C C . ALA A 1 114 ? -23.493 4.239 8.610 1.00 23.88 112 ALA A C 1
ATOM 948 O O . ALA A 1 1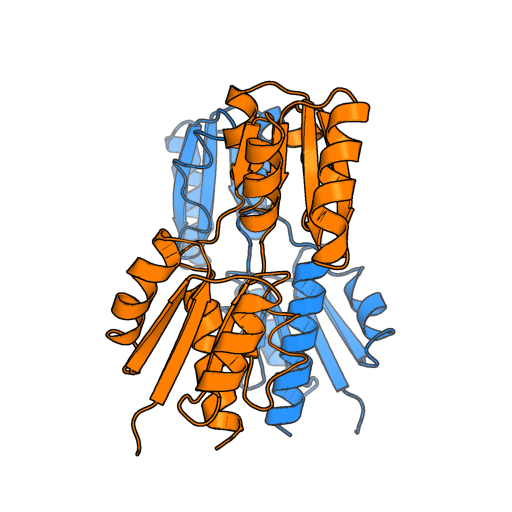14 ? -24.101 5.068 9.287 1.00 25.86 112 ALA A O 1
ATOM 950 N N A MET A 1 115 ? -22.217 3.908 8.829 0.50 22.81 113 MET A N 1
ATOM 951 N N B MET A 1 115 ? -22.229 3.911 8.861 0.50 24.25 113 MET A N 1
ATOM 952 C CA A MET A 1 115 ? -21.459 4.380 10.000 0.50 21.61 113 MET A CA 1
ATOM 953 C CA B MET A 1 115 ? -21.526 4.492 10.006 0.50 24.84 113 MET A CA 1
ATOM 954 C C A MET A 1 115 ? -20.910 5.814 9.866 0.50 23.29 113 MET A C 1
ATOM 955 C C B MET A 1 115 ? -21.201 5.947 9.805 0.50 24.78 113 MET A C 1
ATOM 956 O O A MET A 1 115 ? -20.706 6.514 10.871 0.50 23.81 113 MET A O 1
ATOM 957 O O B MET A 1 115 ? -21.420 6.776 10.695 0.50 25.34 113 MET A O 1
ATOM 966 N N . LEU A 1 116 ? -20.659 6.245 8.625 1.00 23.86 114 LEU A N 1
ATOM 967 C CA . LEU A 1 116 ? -20.070 7.565 8.374 1.00 24.42 114 LEU A CA 1
ATOM 968 C C . LEU A 1 116 ? -20.969 8.521 7.582 1.00 24.53 114 LEU A C 1
ATOM 969 O O . LEU A 1 116 ? -20.590 9.678 7.336 1.00 26.05 114 LEU A O 1
ATOM 974 N N . GLY A 1 117 ? -22.146 8.064 7.186 1.00 24.39 115 GLY A N 1
ATOM 975 C CA . GLY A 1 117 ? -23.126 8.931 6.542 1.00 25.53 115 GLY A CA 1
ATOM 976 C C . GLY A 1 117 ? -22.664 9.423 5.187 1.00 26.20 115 GLY A C 1
ATOM 977 O O . GLY A 1 117 ? -22.800 10.610 4.849 1.00 27.93 115 GLY A O 1
ATOM 978 N N . VAL A 1 118 ? -22.105 8.503 4.410 1.00 24.88 116 VAL A N 1
ATOM 979 C CA . VAL A 1 118 ? -21.630 8.770 3.051 1.00 24.53 116 VAL A CA 1
ATOM 980 C C . VAL A 1 118 ? -22.278 7.842 2.036 1.00 24.23 116 VAL A C 1
ATOM 981 O O . VAL A 1 118 ? -22.938 6.861 2.409 1.00 24.61 116 VAL A O 1
ATOM 985 N N . LYS A 1 119 ? -22.135 8.180 0.758 1.00 23.39 117 LYS A N 1
ATOM 986 C CA . LYS A 1 119 ? -22.536 7.297 -0.316 1.00 24.46 117 LYS A CA 1
ATOM 987 C C . LYS A 1 119 ? -21.251 6.818 -0.957 1.00 24.04 117 LYS A C 1
ATOM 988 O O . LYS A 1 119 ? -20.356 7.618 -1.252 1.00 24.32 117 LYS A O 1
ATOM 994 N N . ILE A 1 120 ? -21.146 5.511 -1.122 1.00 23.28 118 ILE A N 1
ATOM 995 C CA . ILE A 1 120 ? -19.927 4.917 -1.635 1.00 23.29 118 ILE A CA 1
ATOM 996 C C . ILE A 1 120 ? -20.251 4.028 -2.807 1.00 22.88 118 ILE A C 1
ATOM 997 O O . ILE A 1 120 ? -21.149 3.174 -2.713 1.00 24.39 118 ILE A O 1
ATOM 1002 N N . LYS A 1 121 ? -19.538 4.233 -3.907 1.00 22.93 119 LYS A N 1
ATOM 1003 C CA . LYS A 1 121 ? -19.540 3.273 -5.009 1.00 24.32 119 LYS A CA 1
ATOM 1004 C C . LYS A 1 121 ? -18.204 2.560 -4.963 1.00 23.50 119 LYS A C 1
ATOM 1005 O O . LYS A 1 121 ? -17.160 3.193 -4.970 1.00 22.54 119 LYS A O 1
ATOM 1011 N N . GLU A 1 122 ? -18.252 1.239 -4.887 1.00 23.75 120 GLU A N 1
ATOM 1012 C CA . GLU A 1 122 ? -17.040 0.434 -4.783 1.00 24.12 120 GLU A CA 1
ATOM 1013 C C . GLU A 1 122 ? -16.615 -0.044 -6.164 1.00 24.41 120 GLU A C 1
ATOM 1014 O O . GLU A 1 122 ? -17.451 -0.482 -6.978 1.00 25.79 120 GLU A O 1
ATOM 1020 N N . PHE A 1 123 ? -15.319 0.058 -6.434 1.00 23.95 121 PHE A N 1
ATOM 1021 C CA . PHE A 1 123 ? -14.727 -0.424 -7.674 1.00 24.92 121 PHE A CA 1
ATOM 1022 C C . PHE A 1 123 ? -13.573 -1.327 -7.303 1.00 24.80 121 PHE A C 1
ATOM 1023 O O . PHE A 1 123 ? -12.806 -1.004 -6.398 1.00 24.35 121 PHE A O 1
ATOM 1031 N N . LEU A 1 124 ? -13.454 -2.457 -7.981 1.00 24.48 122 LEU A N 1
ATOM 1032 C CA . LEU A 1 124 ? -12.343 -3.396 -7.748 1.00 24.75 122 LEU A CA 1
ATOM 1033 C C . LEU A 1 124 ? -11.400 -3.431 -8.944 1.00 24.81 122 LEU A C 1
ATOM 1034 O O . LEU A 1 124 ? -11.843 -3.308 -10.086 1.00 25.49 122 LEU A O 1
ATOM 1039 N N . PHE A 1 125 ? -10.097 -3.571 -8.705 1.00 23.84 123 PHE A N 1
ATOM 1040 C CA . PHE A 1 125 ? -9.118 -3.719 -9.781 1.00 23.71 123 PHE A CA 1
ATOM 1041 C C . PHE A 1 125 ? -8.202 -4.884 -9.438 1.00 24.29 123 PHE A C 1
ATOM 1042 O O . PHE A 1 125 ? -8.032 -5.216 -8.262 1.00 23.90 123 PHE A O 1
ATOM 1050 N N . SER A 1 126 ? -7.672 -5.533 -10.470 1.00 25.23 124 SER A N 1
ATOM 1051 C CA . SER A 1 126 ? -6.824 -6.712 -10.281 1.00 26.27 124 SER A CA 1
ATOM 1052 C C . SER A 1 126 ? -5.436 -6.573 -10.860 1.00 25.60 124 SER A C 1
ATOM 1053 O O . SER A 1 126 ? -4.602 -7.474 -10.677 1.00 26.90 124 SER A O 1
ATOM 1056 N N A SER A 1 127 ? -5.175 -5.472 -11.557 0.50 24.49 125 SER A N 1
ATOM 1057 N N B SER A 1 127 ? -5.176 -5.450 -11.521 0.50 24.58 125 SER A N 1
ATOM 1058 C CA A SER A 1 127 ? -3.869 -5.243 -12.157 0.50 24.19 125 SER A CA 1
ATOM 1059 C CA B SER A 1 127 ? -3.916 -5.237 -12.211 0.50 24.36 125 SER A CA 1
ATOM 1060 C C A SER A 1 127 ? -3.592 -3.764 -12.317 0.50 23.95 125 SER A C 1
ATOM 1061 C C B SER A 1 127 ? -3.598 -3.755 -12.355 0.50 24.04 125 SER A C 1
ATOM 1062 O O A SER A 1 127 ? -4.519 -2.952 -12.447 0.50 23.62 125 SER A O 1
ATOM 1063 O O B SER A 1 127 ? -4.507 -2.927 -12.501 0.50 23.64 125 SER A O 1
ATOM 1068 N N . GLU A 1 128 ? -2.308 -3.424 -12.328 1.00 23.59 126 GLU A N 1
ATOM 1069 C CA . GLU A 1 128 ? -1.843 -2.060 -12.540 1.00 23.79 126 GLU A CA 1
ATOM 1070 C C . GLU A 1 128 ? -2.391 -1.457 -13.823 1.00 24.31 126 GLU A C 1
ATOM 1071 O O . GLU A 1 128 ? -2.698 -0.260 -13.870 1.00 23.79 126 GLU A O 1
ATOM 1077 N N . ASP A 1 129 ? -2.518 -2.292 -14.856 1.00 26.02 127 ASP A N 1
ATOM 1078 C CA . ASP A 1 129 ? -2.952 -1.800 -16.161 1.00 27.31 127 ASP A CA 1
ATOM 1079 C C . ASP A 1 129 ? -4.425 -1.371 -16.231 1.00 27.39 127 ASP A C 1
ATOM 1080 O O . ASP A 1 129 ? -4.852 -0.792 -17.234 1.00 28.75 127 ASP A O 1
ATOM 1085 N N . GLU A 1 130 ? -5.173 -1.624 -15.164 1.00 25.51 128 GLU A N 1
ATOM 1086 C CA . GLU A 1 130 ? -6.597 -1.276 -15.100 1.00 24.96 128 GLU A CA 1
ATOM 1087 C C . GLU A 1 130 ? -6.811 0.110 -14.505 1.00 24.77 128 GLU A C 1
ATOM 1088 O O . GLU A 1 130 ? -7.919 0.672 -14.593 1.00 24.30 128 GLU A O 1
ATOM 1094 N N . ILE A 1 131 ? -5.787 0.663 -13.877 1.00 23.06 129 ILE A N 1
ATOM 1095 C CA . ILE A 1 131 ? -5.986 1.861 -13.032 1.00 22.76 129 ILE A CA 1
ATOM 1096 C C . ILE A 1 131 ? -6.485 3.088 -13.783 1.00 23.15 129 ILE A C 1
ATOM 1097 O O . ILE A 1 131 ? -7.474 3.708 -13.376 1.00 23.12 129 ILE A O 1
ATOM 1102 N N . THR A 1 132 ? -5.855 3.420 -14.900 1.00 23.35 130 THR A N 1
ATOM 1103 C CA . THR A 1 132 ? -6.235 4.634 -15.636 1.00 24.83 130 THR A CA 1
ATOM 1104 C C . THR A 1 132 ? -7.673 4.512 -16.121 1.00 24.85 130 THR A C 1
ATOM 1105 O O . THR A 1 132 ? -8.448 5.473 -16.028 1.00 24.70 130 THR A O 1
ATOM 1109 N N . THR A 1 133 ? -8.053 3.331 -16.590 1.00 24.44 131 THR A N 1
ATOM 1110 C CA . THR A 1 133 ? -9.423 3.112 -17.096 1.00 24.39 131 THR A CA 1
ATOM 1111 C C . THR A 1 133 ? -10.437 3.200 -15.966 1.00 24.30 131 THR A C 1
ATOM 1112 O O . THR A 1 133 ? -11.523 3.770 -16.108 1.00 23.03 131 THR A O 1
ATOM 1116 N N . LEU A 1 134 ? -10.103 2.615 -14.826 1.00 23.16 132 LEU A N 1
ATOM 1117 C CA . LEU A 1 134 ? -10.972 2.668 -13.688 1.00 23.43 132 LEU A CA 1
ATOM 1118 C C . LEU A 1 134 ? -11.234 4.086 -13.202 1.00 22.04 132 LEU A C 1
ATOM 1119 O O . LEU A 1 134 ? -12.367 4.407 -12.822 1.00 22.02 132 LEU A O 1
ATOM 1124 N N . ILE A 1 135 ? -10.211 4.928 -13.193 1.00 21.08 133 ILE A N 1
ATOM 1125 C CA . ILE A 1 135 ? -10.353 6.354 -12.834 1.00 21.00 133 ILE A CA 1
ATOM 1126 C C . ILE A 1 135 ? -11.286 7.052 -13.832 1.00 20.98 133 ILE A C 1
ATOM 1127 O O . ILE A 1 135 ? -12.190 7.790 -13.433 1.00 21.83 133 ILE A O 1
ATOM 1132 N N . SER A 1 136 ? -11.109 6.769 -15.119 1.00 21.19 134 SER A N 1
ATOM 1133 C CA . SER A 1 136 ? -12.073 7.288 -16.107 1.00 21.57 134 SER A CA 1
ATOM 1134 C C . SER A 1 136 ? -13.482 6.840 -15.824 1.00 22.20 134 SER A C 1
ATOM 1135 O O . SER A 1 136 ? -14.426 7.632 -15.953 1.00 22.17 134 SER A O 1
ATOM 1138 N N . LYS A 1 137 ? -13.662 5.588 -15.435 1.00 20.82 135 LYS A N 1
ATOM 1139 C CA . LYS A 1 137 ? -14.983 5.104 -15.087 1.00 21.18 135 LYS A CA 1
ATOM 1140 C C . LYS A 1 137 ? -15.574 5.921 -13.948 1.00 22.40 135 LYS A C 1
ATOM 1141 O O . LYS A 1 137 ? -16.736 6.283 -13.973 1.00 21.17 135 LYS A O 1
ATOM 1147 N N . VAL A 1 138 ? -14.789 6.186 -12.905 1.00 22.05 136 VAL A N 1
ATOM 1148 C CA . VAL A 1 138 ? -15.245 7.024 -11.798 1.00 23.19 136 VAL A CA 1
ATOM 1149 C C . VAL A 1 138 ? -15.841 8.348 -12.277 1.00 22.31 136 VAL A C 1
ATOM 1150 O O . VAL A 1 138 ? -16.934 8.721 -11.829 1.00 22.50 136 VAL A O 1
ATOM 1154 N N . LYS A 1 139 ? -15.137 9.022 -13.194 1.00 22.24 137 LYS A N 1
ATOM 1155 C CA . LYS A 1 139 ? -15.577 10.332 -13.705 1.00 23.47 137 LYS A CA 1
ATOM 1156 C C . LYS A 1 139 ? -16.927 10.152 -14.358 1.00 21.97 137 LYS A C 1
ATOM 1157 O O . LYS A 1 139 ? -17.817 10.978 -14.182 1.00 21.70 137 LYS A O 1
ATOM 1163 N N . THR A 1 140 ? -17.107 9.062 -15.118 1.00 20.75 138 THR A N 1
ATOM 1164 C CA . THR A 1 140 ? -18.368 8.869 -15.843 1.00 21.11 138 THR A CA 1
ATOM 1165 C C . THR A 1 140 ? -19.536 8.614 -14.911 1.00 21.23 138 THR A C 1
ATOM 1166 O O . THR A 1 140 ? -20.723 8.774 -15.308 1.00 21.31 138 THR A O 1
ATOM 1170 N N . GLU A 1 141 ? -19.237 8.203 -13.669 1.00 21.76 139 GLU A N 1
ATOM 1171 C CA . GLU A 1 141 ? -20.248 7.979 -12.652 1.00 22.90 139 GLU A CA 1
ATOM 1172 C C . GLU A 1 141 ? -20.563 9.259 -11.886 1.00 22.56 139 GLU A C 1
ATOM 1173 O O . GLU A 1 141 ? -21.291 9.230 -10.898 1.00 25.36 139 GLU A O 1
ATOM 1179 N N . ASN A 1 142 ? -20.001 10.382 -12.339 1.00 22.05 140 ASN A N 1
ATOM 1180 C CA . ASN A 1 142 ? -20.202 11.682 -11.697 1.00 22.79 140 ASN A CA 1
ATOM 1181 C C . ASN A 1 142 ? -19.675 11.737 -10.254 1.00 22.19 140 ASN A C 1
ATOM 1182 O O . ASN A 1 142 ? -20.188 12.467 -9.402 1.00 23.65 140 ASN A O 1
ATOM 1187 N N . ILE A 1 143 ? -18.606 10.999 -10.015 1.00 22.03 141 ILE A N 1
ATOM 1188 C CA . ILE A 1 143 ? -17.986 10.988 -8.683 1.00 22.19 141 ILE A CA 1
ATOM 1189 C C . ILE A 1 143 ? -16.700 11.791 -8.746 1.00 21.55 141 ILE A C 1
ATOM 1190 O O . ILE A 1 143 ? -15.946 11.673 -9.713 1.00 21.93 141 ILE A O 1
ATOM 1195 N N . LYS A 1 144 ? -16.478 12.631 -7.732 1.00 21.37 142 LYS A N 1
ATOM 1196 C CA . LYS A 1 144 ? -15.360 13.552 -7.733 1.00 22.34 142 LYS A CA 1
ATOM 1197 C C . LYS A 1 144 ? -14.279 13.244 -6.687 1.00 20.82 142 LYS A C 1
ATOM 1198 O O . LYS A 1 144 ? -13.281 13.944 -6.624 1.00 20.66 142 LYS A O 1
ATOM 1204 N N . ILE A 1 145 ? -14.508 12.188 -5.897 1.00 20.99 143 ILE A N 1
ATOM 1205 C CA . ILE A 1 145 ? -13.637 11.885 -4.745 1.00 20.03 143 ILE A CA 1
ATOM 1206 C C . ILE A 1 145 ? -13.314 10.397 -4.794 1.00 19.92 143 ILE A C 1
ATOM 1207 O O . ILE A 1 145 ? -14.206 9.578 -4.878 1.00 20.51 143 ILE A O 1
ATOM 1212 N N . VAL A 1 146 ? -12.021 10.087 -4.726 1.00 19.44 144 VAL A N 1
ATOM 1213 C CA . VAL A 1 146 ? -11.565 8.692 -4.758 1.00 19.30 144 VAL A CA 1
ATOM 1214 C C . VAL A 1 146 ? -10.759 8.374 -3.485 1.00 19.54 144 VAL A C 1
ATOM 1215 O O . VAL A 1 146 ? -9.840 9.127 -3.135 1.00 19.29 144 VAL A O 1
ATOM 1219 N N . VAL A 1 147 ? -11.106 7.260 -2.831 1.00 18.36 145 VAL A N 1
ATOM 1220 C CA . VAL A 1 147 ? -10.397 6.766 -1.613 1.00 18.06 145 VAL A CA 1
ATOM 1221 C C . VAL A 1 147 ? -9.776 5.442 -2.022 1.00 17.27 145 VAL A C 1
ATOM 1222 O O . VAL A 1 147 ? -10.483 4.524 -2.432 1.00 17.79 145 VAL A O 1
ATOM 1226 N N . SER A 1 148 ? -8.448 5.360 -1.949 1.00 17.49 146 SER A N 1
ATOM 1227 C CA . SER A 1 148 ? -7.764 4.154 -2.384 1.00 18.69 146 SER A CA 1
ATOM 1228 C C . SER A 1 148 ? -6.317 4.218 -1.952 1.00 19.23 146 SER A C 1
ATOM 1229 O O . SER A 1 148 ? -5.902 5.109 -1.203 1.00 19.53 146 SER A O 1
ATOM 1232 N N . GLY A 1 149 ? -5.535 3.272 -2.453 1.00 19.83 147 GLY A N 1
ATOM 1233 C CA . GLY A 1 149 ? -4.084 3.359 -2.291 1.00 19.82 147 GLY A CA 1
ATOM 1234 C C . GLY A 1 149 ? -3.453 4.462 -3.125 1.00 21.21 147 GLY A C 1
ATOM 1235 O O . GLY A 1 149 ? -4.079 5.040 -4.035 1.00 20.02 147 GLY A O 1
ATOM 1236 N N . LYS A 1 150 ? -2.190 4.744 -2.847 1.00 21.00 148 LYS A N 1
ATOM 1237 C CA . LYS A 1 150 ? -1.508 5.911 -3.390 1.00 21.18 148 LYS A CA 1
ATOM 1238 C C . LYS A 1 150 ? -1.404 5.943 -4.914 1.00 21.27 148 LYS A C 1
ATOM 1239 O O . LYS A 1 150 ? -1.537 7.011 -5.521 1.00 21.30 148 LYS A O 1
ATOM 1245 N N . THR A 1 151 ? -1.132 4.811 -5.560 1.00 21.03 149 THR A N 1
ATOM 1246 C CA . THR A 1 151 ? -1.007 4.843 -7.017 1.00 21.35 149 THR A CA 1
ATOM 1247 C C . THR A 1 151 ? -2.351 5.237 -7.631 1.00 20.75 149 THR A C 1
ATOM 1248 O O . THR A 1 151 ? -2.423 6.040 -8.592 1.00 20.83 149 THR A O 1
ATOM 1252 N N . VAL A 1 152 ? -3.416 4.677 -7.076 1.00 20.23 150 VAL A N 1
ATOM 1253 C CA . VAL A 1 152 ? -4.771 4.997 -7.541 1.00 19.48 150 VAL A CA 1
ATOM 1254 C C . VAL A 1 152 ? -5.140 6.447 -7.238 1.00 19.90 150 VAL A C 1
ATOM 1255 O O . VAL A 1 152 ? -5.705 7.121 -8.113 1.00 20.63 150 VAL A O 1
ATOM 1259 N N . THR A 1 153 ? -4.873 6.939 -6.023 1.00 20.17 151 THR A N 1
ATOM 1260 C CA . THR A 1 153 ? -5.266 8.323 -5.731 1.00 20.39 151 THR A CA 1
ATOM 1261 C C . THR A 1 153 ? -4.452 9.293 -6.541 1.00 21.63 151 THR A C 1
ATOM 1262 O O . THR A 1 153 ? -4.977 10.354 -6.930 1.00 21.79 151 THR A O 1
ATOM 1266 N N . ASP A 1 154 ? -3.190 8.961 -6.823 1.00 21.50 152 ASP A N 1
ATOM 1267 C CA . ASP A 1 154 ? -2.373 9.805 -7.707 1.00 23.24 152 ASP A CA 1
ATOM 1268 C C . ASP A 1 154 ? -3.004 9.906 -9.088 1.00 23.42 152 ASP A C 1
ATOM 1269 O O . ASP A 1 154 ? -3.057 11.009 -9.663 1.00 24.06 152 ASP A O 1
ATOM 1274 N N . GLU A 1 155 ? -3.507 8.799 -9.626 1.00 23.71 153 GLU A N 1
ATOM 1275 C CA . GLU A 1 155 ? -4.183 8.835 -10.929 1.00 24.27 153 GLU A CA 1
ATOM 1276 C C . GLU A 1 155 ? -5.492 9.651 -10.859 1.00 24.20 153 GLU A C 1
ATOM 1277 O O . GLU A 1 155 ? -5.851 10.372 -11.813 1.00 24.64 153 GLU A O 1
ATOM 1283 N N . ALA A 1 156 ? -6.224 9.535 -9.746 1.00 23.01 154 ALA A N 1
ATOM 1284 C CA . ALA A 1 156 ? -7.438 10.329 -9.524 1.00 23.12 154 ALA A CA 1
ATOM 1285 C C . ALA A 1 156 ? -7.131 11.798 -9.655 1.00 23.81 154 ALA A C 1
ATOM 1286 O O . ALA A 1 156 ? -7.842 12.537 -10.371 1.00 23.61 154 ALA A O 1
ATOM 1288 N N . ILE A 1 157 ? -6.101 12.237 -8.955 1.00 24.34 155 ILE A N 1
ATOM 1289 C CA . ILE A 1 157 ? -5.713 13.638 -8.937 1.00 25.53 155 ILE A CA 1
ATOM 1290 C C . ILE A 1 157 ? -5.237 14.069 -10.341 1.00 26.81 155 ILE A C 1
ATOM 1291 O O . ILE A 1 157 ? -5.587 15.159 -10.817 1.00 27.62 155 ILE A O 1
ATOM 1296 N N . LYS A 1 158 ? -4.529 13.189 -11.035 1.00 27.37 156 LYS A N 1
ATOM 1297 C CA . LYS A 1 158 ? -4.095 13.491 -12.411 1.00 28.98 156 LYS A CA 1
ATOM 1298 C C . LYS A 1 158 ? -5.299 13.750 -13.324 1.00 28.86 156 LYS A C 1
ATOM 1299 O O . LYS A 1 158 ? -5.238 14.633 -14.207 1.00 29.69 156 LYS A O 1
ATOM 1305 N N . GLN A 1 159 ? -6.377 12.994 -13.130 1.00 28.15 157 GLN A N 1
ATOM 1306 C CA . GLN A 1 159 ? -7.591 13.152 -13.927 1.00 28.33 157 GLN A CA 1
ATOM 1307 C C . GLN A 1 159 ? -8.553 14.215 -13.328 1.00 27.67 157 GLN A C 1
ATOM 1308 O O . GLN A 1 159 ? -9.711 14.308 -13.740 1.00 28.96 157 GLN A O 1
ATOM 1314 N N . GLY A 1 160 ? -8.054 15.001 -12.378 1.00 27.36 158 GLY A N 1
ATOM 1315 C CA . GLY A 1 160 ? -8.775 16.164 -11.834 1.00 27.11 158 GLY A CA 1
ATOM 1316 C C . GLY A 1 160 ? -9.776 15.874 -10.740 1.00 26.91 158 GLY A C 1
ATOM 1317 O O . GLY A 1 160 ? -10.665 16.692 -10.453 1.00 27.54 158 GLY A O 1
ATOM 1318 N N . LEU A 1 161 ? -9.623 14.721 -10.090 1.00 25.61 159 LEU A N 1
ATOM 1319 C CA . LEU A 1 161 ? -10.488 14.374 -8.967 1.00 24.70 159 LEU A CA 1
ATOM 1320 C C . LEU A 1 161 ? -9.788 14.639 -7.640 1.00 22.99 159 LEU A C 1
ATOM 1321 O O . LEU A 1 161 ? -8.598 14.919 -7.611 1.00 24.53 159 LEU A O 1
ATOM 1326 N N . TYR A 1 162 ? -10.540 14.597 -6.548 1.00 22.30 160 TYR A N 1
ATOM 1327 C CA . TYR A 1 162 ? -9.911 14.612 -5.224 1.00 23.10 160 TYR A CA 1
ATOM 1328 C C . TYR A 1 162 ? -9.521 13.176 -4.874 1.00 22.30 160 TYR A C 1
ATOM 1329 O O . TYR A 1 162 ? -10.249 12.245 -5.176 1.00 21.93 160 TYR A O 1
ATOM 1338 N N . GLY A 1 163 ? -8.380 13.044 -4.216 1.00 22.07 161 GLY A N 1
ATOM 1339 C CA . GLY A 1 163 ? -7.845 11.721 -3.828 1.00 22.15 161 GLY A CA 1
ATOM 1340 C C . GLY A 1 163 ? -7.505 11.714 -2.359 1.00 22.04 161 GLY A C 1
ATOM 1341 O O . GLY A 1 163 ? -6.869 12.643 -1.841 1.00 23.87 161 GLY A O 1
ATOM 1342 N N . GLU A 1 164 ? -7.952 10.681 -1.664 1.00 19.93 162 GLU A N 1
ATOM 1343 C CA . GLU A 1 164 ? -7.609 10.542 -0.268 1.00 19.80 162 GLU A CA 1
ATOM 1344 C C . GLU A 1 164 ? -7.027 9.126 -0.092 1.00 18.30 162 GLU A C 1
ATOM 1345 O O . GLU A 1 164 ? -7.713 8.111 -0.309 1.00 18.21 162 GLU A O 1
ATOM 1351 N N . THR A 1 165 ? -5.744 9.080 0.272 1.00 19.15 163 THR A N 1
ATOM 1352 C CA . THR A 1 165 ? -5.018 7.813 0.345 1.00 19.35 163 THR A CA 1
ATOM 1353 C C . THR A 1 165 ? -5.299 7.074 1.628 1.00 19.18 163 THR A C 1
ATOM 1354 O O . THR A 1 165 ? -5.325 7.669 2.701 1.00 21.11 163 THR A O 1
ATOM 1358 N N . ILE A 1 166 ? -5.491 5.760 1.513 1.00 19.29 164 ILE A N 1
ATOM 1359 C CA . ILE A 1 166 ? -5.645 4.915 2.696 1.00 18.61 164 ILE A CA 1
ATOM 1360 C C . ILE A 1 166 ? -4.254 4.612 3.192 1.00 19.72 164 ILE A C 1
ATOM 1361 O O . ILE A 1 166 ? -3.459 4.036 2.435 1.00 22.56 164 ILE A O 1
ATOM 1366 N N . ASN A 1 167 ? -3.991 4.985 4.442 1.00 19.51 165 ASN A N 1
ATOM 1367 C CA . ASN A 1 167 ? -2.644 4.851 5.019 1.00 20.96 165 ASN A CA 1
ATOM 1368 C C . ASN A 1 167 ? -2.538 3.614 5.881 1.00 21.41 165 ASN A C 1
ATOM 1369 O O . ASN A 1 167 ? -3.488 2.885 6.061 1.00 21.43 165 ASN A O 1
ATOM 1374 N N A SER A 1 168 ? -1.344 3.421 6.400 0.50 22.29 166 SER A N 1
ATOM 1375 N N B SER A 1 168 ? -1.329 3.324 6.344 0.50 22.33 166 SER A N 1
ATOM 1376 C CA A SER A 1 168 ? -1.041 2.343 7.306 0.50 22.43 166 SER A CA 1
ATOM 1377 C CA B SER A 1 168 ? -1.047 2.209 7.275 0.50 22.24 166 SER A CA 1
ATOM 1378 C C A SER A 1 168 ? -0.421 3.009 8.502 0.50 23.01 166 SER A C 1
ATOM 1379 C C B SER A 1 168 ? -0.179 2.781 8.361 0.50 22.36 166 SER A C 1
ATOM 1380 O O A SER A 1 168 ? 0.021 4.164 8.438 0.50 24.42 166 SER A O 1
ATOM 1381 O O B SER A 1 168 ? 0.660 3.637 8.053 0.50 21.68 166 SER A O 1
ATOM 1386 N N . GLY A 1 169 ? -0.346 2.276 9.585 1.00 21.46 167 GLY A N 1
ATOM 1387 C CA . GLY A 1 169 ? 0.182 2.851 10.802 1.00 21.30 167 GLY A CA 1
ATOM 1388 C C . GLY A 1 169 ? 1.275 2.032 11.435 1.00 21.24 167 GLY A C 1
ATOM 1389 O O . GLY A 1 169 ? 1.732 1.018 10.887 1.00 20.41 167 GLY A O 1
ATOM 1390 N N . GLU A 1 170 ? 1.688 2.490 12.596 1.00 20.34 168 GLU A N 1
ATOM 1391 C CA . GLU A 1 170 ? 2.778 1.868 13.336 1.00 19.86 168 GLU A CA 1
ATOM 1392 C C . GLU A 1 170 ? 2.510 0.430 13.722 1.00 20.23 168 GLU A C 1
ATOM 1393 O O . GLU A 1 170 ? 3.384 -0.429 13.565 1.00 19.42 168 GLU A O 1
ATOM 1399 N N . GLU A 1 171 ? 1.328 0.139 14.240 1.00 20.28 169 GLU A N 1
ATOM 1400 C CA . GLU A 1 171 ? 1.087 -1.211 14.697 1.00 22.01 169 GLU A CA 1
ATOM 1401 C C . GLU A 1 171 ? 1.162 -2.200 13.534 1.00 21.68 169 GLU A C 1
ATOM 1402 O O . GLU A 1 171 ? 1.738 -3.284 13.665 1.00 21.39 169 GLU A O 1
ATOM 1408 N N . SER A 1 172 ? 0.603 -1.829 12.386 1.00 20.10 170 SER A N 1
ATOM 1409 C CA . SER A 1 172 ? 0.646 -2.680 11.195 1.00 20.45 170 SER A CA 1
ATOM 1410 C C . SER A 1 172 ? 2.104 -2.947 10.757 1.00 19.11 170 SER A C 1
ATOM 1411 O O . SER A 1 172 ? 2.485 -4.076 10.373 1.00 19.65 170 SER A O 1
ATOM 1414 N N . LEU A 1 173 ? 2.940 -1.921 10.818 1.00 18.77 171 LEU A N 1
ATOM 1415 C CA . LEU A 1 173 ? 4.330 -2.090 10.413 1.00 18.03 171 LEU A CA 1
ATOM 1416 C C . LEU A 1 173 ? 5.094 -2.933 11.427 1.00 18.32 171 LEU A C 1
ATOM 1417 O O . LEU A 1 173 ? 5.871 -3.796 11.019 1.00 18.17 171 LEU A O 1
ATOM 1422 N N . ARG A 1 174 ? 4.848 -2.735 12.725 1.00 17.74 172 ARG A N 1
ATOM 1423 C CA . ARG A 1 174 ? 5.471 -3.623 13.740 1.00 18.39 172 ARG A CA 1
ATOM 1424 C C . ARG A 1 174 ? 5.096 -5.071 13.540 1.00 20.49 172 ARG A C 1
ATOM 1425 O O . ARG A 1 174 ? 5.969 -5.963 13.649 1.00 21.17 172 ARG A O 1
ATOM 1433 N N . ARG A 1 175 ? 3.820 -5.327 13.237 1.00 19.75 173 ARG A N 1
ATOM 1434 C CA . ARG A 1 175 ? 3.378 -6.711 13.003 1.00 21.91 173 ARG A CA 1
ATOM 1435 C C . ARG A 1 175 ? 4.064 -7.312 11.797 1.00 22.10 173 ARG A C 1
ATOM 1436 O O . ARG A 1 175 ? 4.436 -8.495 11.803 1.00 22.04 173 ARG A O 1
ATOM 1444 N N . ALA A 1 176 ? 4.230 -6.523 10.734 1.00 19.32 174 ALA A N 1
ATOM 1445 C CA . ALA A 1 176 ? 4.893 -7.035 9.530 1.00 19.65 174 ALA A CA 1
ATOM 1446 C C . ALA A 1 176 ? 6.360 -7.348 9.795 1.00 19.57 174 ALA A C 1
ATOM 1447 O O . ALA A 1 176 ? 6.905 -8.332 9.278 1.00 18.69 174 ALA A O 1
ATOM 1449 N N . ILE A 1 177 ? 7.012 -6.521 10.603 1.00 19.30 175 ILE A N 1
ATOM 1450 C CA . ILE A 1 177 ? 8.407 -6.776 10.964 1.00 20.35 175 ILE A CA 1
ATOM 1451 C C . ILE A 1 177 ? 8.514 -8.062 11.753 1.00 21.21 175 ILE A C 1
ATOM 1452 O O . ILE A 1 177 ? 9.395 -8.875 11.458 1.00 21.50 175 ILE A O 1
ATOM 1457 N N . GLU A 1 178 ? 7.622 -8.243 12.727 1.00 21.59 176 GLU A N 1
ATOM 1458 C CA . GLU A 1 178 ? 7.599 -9.498 13.492 1.00 24.64 176 GLU A CA 1
ATOM 1459 C C . GLU A 1 178 ? 7.441 -10.690 12.562 1.00 23.75 176 GLU A C 1
ATOM 1460 O O . GLU A 1 178 ? 8.161 -11.689 12.693 1.00 24.42 176 GLU A O 1
ATOM 1466 N N . GLU A 1 179 ? 6.516 -10.609 11.611 1.00 22.88 177 GLU A N 1
ATOM 1467 C CA . GLU A 1 179 ? 6.299 -11.702 10.675 1.00 23.20 177 GLU A CA 1
ATOM 1468 C C . GLU A 1 179 ? 7.556 -11.967 9.852 1.00 23.33 177 GLU A C 1
ATOM 1469 O O . GLU A 1 179 ? 7.969 -13.117 9.662 1.00 23.53 177 GLU A O 1
ATOM 1475 N N . ALA A 1 180 ? 8.209 -10.910 9.384 1.00 22.11 178 ALA A N 1
ATOM 1476 C CA . ALA A 1 180 ? 9.408 -11.055 8.572 1.00 22.02 178 ALA A CA 1
ATOM 1477 C C . ALA A 1 180 ? 10.496 -11.715 9.374 1.00 22.69 178 ALA A C 1
ATOM 1478 O O . ALA A 1 180 ? 11.172 -12.622 8.858 1.00 22.80 178 ALA A O 1
ATOM 1480 N N . LEU A 1 181 ? 10.702 -11.253 10.601 1.00 22.58 179 LEU A N 1
ATOM 1481 C CA . LEU A 1 181 ? 11.782 -11.820 11.425 1.00 24.90 179 LEU A CA 1
ATOM 1482 C C . LEU A 1 181 ? 11.535 -13.295 11.669 1.00 26.56 179 LEU A C 1
ATOM 1483 O O . LEU A 1 181 ? 12.488 -14.094 11.640 1.00 26.84 179 LEU A O 1
ATOM 1488 N N . ASN A 1 182 ? 10.266 -13.674 11.863 1.00 27.13 180 ASN A N 1
ATOM 1489 C CA . ASN A 1 182 ? 9.942 -15.093 12.071 1.00 29.04 180 ASN A CA 1
ATOM 1490 C C . ASN A 1 182 ? 10.213 -15.922 10.826 1.00 29.60 180 ASN A C 1
ATOM 1491 O O . ASN A 1 182 ? 10.764 -17.038 10.912 1.00 30.49 180 ASN A O 1
ATOM 1496 N N . LEU A 1 183 ? 9.863 -15.394 9.664 1.00 30.08 181 LEU A N 1
ATOM 1497 C CA . LEU A 1 183 ? 10.050 -16.085 8.398 1.00 31.33 181 LEU A CA 1
ATOM 1498 C C . LEU A 1 183 ? 11.525 -16.266 8.092 1.00 31.55 181 LEU A C 1
ATOM 1499 O O . LEU A 1 183 ? 11.936 -17.325 7.582 1.00 31.92 181 LEU A O 1
ATOM 1504 N N . ILE A 1 184 ? 12.323 -15.240 8.390 1.00 31.41 182 ILE A N 1
ATOM 1505 C CA . ILE A 1 184 ? 13.765 -15.317 8.157 1.00 31.63 182 ILE A CA 1
ATOM 1506 C C . ILE A 1 184 ? 14.361 -16.429 9.012 1.00 34.34 182 ILE A C 1
ATOM 1507 O O . ILE A 1 184 ? 15.143 -17.248 8.510 1.00 35.05 182 ILE A O 1
ATOM 1512 N N . GLU A 1 185 ? 13.973 -16.467 10.282 1.00 36.48 183 GLU A N 1
ATOM 1513 C CA . GLU A 1 185 ? 14.464 -17.487 11.207 1.00 40.46 183 GLU A CA 1
ATOM 1514 C C . GLU A 1 185 ? 14.117 -18.891 10.719 1.00 41.71 183 GLU A C 1
ATOM 1515 O O . GLU A 1 185 ? 14.957 -19.799 10.792 1.00 41.69 183 GLU A O 1
ATOM 1521 N N . VAL A 1 186 ? 12.897 -19.064 10.219 1.00 43.11 184 VAL A N 1
ATOM 1522 C CA . VAL A 1 186 ? 12.440 -20.359 9.720 1.00 44.72 184 VAL A CA 1
ATOM 1523 C C . VAL A 1 186 ? 13.241 -20.768 8.487 1.00 45.93 184 VAL A C 1
ATOM 1524 O O . VAL A 1 186 ? 13.718 -21.906 8.402 1.00 46.28 184 VAL A O 1
ATOM 1528 N N . ARG A 1 187 ? 13.406 -19.834 7.551 1.00 47.20 185 ARG A N 1
ATOM 1529 C CA . ARG A 1 187 ? 14.186 -20.080 6.336 1.00 48.66 185 ARG A CA 1
ATOM 1530 C C . ARG A 1 187 ? 15.646 -20.464 6.638 1.00 49.38 185 ARG A C 1
ATOM 1531 O O . ARG A 1 187 ? 16.218 -21.322 5.953 1.00 49.78 185 ARG A O 1
ATOM 1539 N N . ASN A 1 188 ? 16.229 -19.858 7.673 1.00 50.14 186 ASN A N 1
ATOM 1540 C CA . ASN A 1 188 ? 17.633 -20.109 8.031 1.00 50.93 186 ASN A CA 1
ATOM 1541 C C . ASN A 1 188 ? 17.848 -21.409 8.808 1.00 51.16 186 ASN A C 1
ATOM 1542 O O . ASN A 1 188 ? 17.142 -21.690 9.782 1.00 51.64 186 ASN A O 1
ATOM 1547 N N . SER B 1 2 ? -4.180 -40.360 17.916 1.00 29.15 0 SER D N 1
ATOM 1548 C CA . SER B 1 2 ? -5.048 -39.974 16.761 1.00 28.16 0 SER D CA 1
ATOM 1549 C C . SER B 1 2 ? -4.410 -38.960 15.833 1.00 27.70 0 SER D C 1
ATOM 1550 O O . SER B 1 2 ? -3.628 -38.099 16.254 1.00 29.07 0 SER D O 1
ATOM 1553 N N . LEU B 1 3 ? -4.783 -39.027 14.559 1.00 26.50 1 LEU D N 1
ATOM 1554 C CA . LEU B 1 3 ? -4.368 -38.044 13.579 1.00 26.43 1 LEU D CA 1
ATOM 1555 C C . LEU B 1 3 ? -5.335 -36.856 13.497 1.00 26.62 1 LEU D C 1
ATOM 1556 O O . LEU B 1 3 ? -5.037 -35.869 12.815 1.00 29.02 1 LEU D O 1
ATOM 1561 N N . SER B 1 4 ? -6.493 -36.963 14.147 1.00 25.19 2 SER D N 1
ATOM 1562 C CA . SER B 1 4 ? -7.482 -35.879 14.100 1.00 25.70 2 SER D CA 1
ATOM 1563 C C . SER B 1 4 ? -6.997 -34.735 14.970 1.00 23.80 2 SER D C 1
ATOM 1564 O O . SER B 1 4 ? -6.530 -34.957 16.080 1.00 24.94 2 SER D O 1
ATOM 1567 N N . LEU B 1 5 ? -7.131 -33.520 14.453 1.00 22.55 3 LEU D N 1
ATOM 1568 C CA . LEU B 1 5 ? -6.849 -32.350 15.276 1.00 22.48 3 LEU D CA 1
ATOM 1569 C C . LEU B 1 5 ? -8.098 -31.896 16.008 1.00 21.39 3 LEU D C 1
ATOM 1570 O O . LEU B 1 5 ? -9.196 -31.993 15.477 1.00 21.68 3 LEU D O 1
ATOM 1575 N N . LYS B 1 6 ? -7.896 -31.393 17.223 1.00 20.01 4 LYS D N 1
ATOM 1576 C CA . LYS B 1 6 ? -9.002 -30.942 18.081 1.00 19.39 4 LYS D CA 1
ATOM 1577 C C . LYS B 1 6 ? -8.678 -29.548 18.583 1.00 18.53 4 LYS D C 1
ATOM 1578 O O . LYS B 1 6 ? -7.603 -29.317 19.120 1.00 19.15 4 LYS D O 1
ATOM 1584 N N . ILE B 1 7 ? -9.590 -28.613 18.350 1.00 18.07 5 ILE D N 1
ATOM 1585 C CA . ILE B 1 7 ? -9.359 -27.242 18.811 1.00 17.26 5 ILE D CA 1
ATOM 1586 C C . ILE B 1 7 ? -10.576 -26.783 19.572 1.00 15.29 5 ILE D C 1
ATOM 1587 O O . ILE B 1 7 ? -11.711 -26.895 19.093 1.00 16.42 5 ILE D O 1
ATOM 1592 N N . ALA B 1 8 ? -10.340 -26.218 20.762 1.00 15.55 6 ALA D N 1
ATOM 1593 C CA . ALA B 1 8 ? -11.414 -25.666 21.591 1.00 15.20 6 ALA D CA 1
ATOM 1594 C C . ALA B 1 8 ? -11.484 -24.154 21.433 1.00 16.68 6 ALA D C 1
ATOM 1595 O O . ALA B 1 8 ? -10.468 -23.472 21.525 1.00 20.44 6 ALA D O 1
ATOM 1597 N N . LEU B 1 9 ? -12.692 -23.647 21.259 1.00 15.04 7 LEU D N 1
ATOM 1598 C CA . LEU B 1 9 ? -12.938 -22.194 21.366 1.00 15.83 7 LEU D CA 1
ATOM 1599 C C . LEU B 1 9 ? -13.689 -21.952 22.653 1.00 16.36 7 LEU D C 1
ATOM 1600 O O . LEU B 1 9 ? -14.743 -22.563 22.894 1.00 16.05 7 LEU D O 1
ATOM 1605 N N . ILE B 1 10 ? -13.169 -21.039 23.487 1.00 16.52 8 ILE D N 1
ATOM 1606 C CA . ILE B 1 10 ? -13.795 -20.709 24.763 1.00 17.97 8 ILE D CA 1
ATOM 1607 C C . ILE B 1 10 ? -14.133 -19.226 24.675 1.00 18.17 8 ILE D C 1
ATOM 1608 O O . ILE B 1 10 ? -13.228 -18.390 24.524 1.00 19.87 8 ILE D O 1
ATOM 1613 N N . SER B 1 11 ? -15.427 -18.934 24.676 1.00 17.95 9 SER D N 1
ATOM 1614 C CA . SER B 1 11 ? -15.911 -17.581 24.402 1.00 19.88 9 SER D CA 1
ATOM 1615 C C . SER B 1 11 ? -17.289 -17.437 25.020 1.00 20.71 9 SER D C 1
ATOM 1616 O O . SER B 1 11 ? -17.936 -18.420 25.301 1.00 22.09 9 SER D O 1
ATOM 1619 N N . GLN B 1 12 ? -17.757 -16.209 25.174 1.00 21.41 10 GLN D N 1
ATOM 1620 C CA . GLN B 1 12 ? -19.157 -15.972 25.535 1.00 22.47 10 GLN D CA 1
ATOM 1621 C C . GLN B 1 12 ? -19.902 -15.363 24.349 1.00 23.08 10 GLN D C 1
ATOM 1622 O O . GLN B 1 12 ? -21.065 -14.981 24.494 1.00 24.71 10 GLN D O 1
ATOM 1628 N N . ASN B 1 13 ? -19.257 -15.311 23.189 1.00 22.55 11 ASN D N 1
ATOM 1629 C CA . ASN B 1 13 ? -19.844 -14.687 22.013 1.00 23.79 11 ASN D CA 1
ATOM 1630 C C . ASN B 1 13 ? -20.601 -15.747 21.226 1.00 23.97 11 ASN D C 1
ATOM 1631 O O . ASN B 1 13 ? -19.987 -16.625 20.599 1.00 22.65 11 ASN D O 1
ATOM 1636 N N . GLU B 1 14 ? -21.932 -15.676 21.258 1.00 25.96 12 GLU D N 1
ATOM 1637 C CA . GLU B 1 14 ? -22.755 -16.701 20.620 1.00 27.51 12 GLU D CA 1
ATOM 1638 C C . GLU B 1 14 ? -22.492 -16.813 19.129 1.00 27.00 12 GLU D C 1
ATOM 1639 O O . GLU B 1 14 ? -22.550 -17.915 18.570 1.00 27.52 12 GLU D O 1
ATOM 1645 N N . ASN B 1 15 ? -22.200 -15.689 18.481 1.00 27.87 13 ASN D N 1
ATOM 1646 C CA . ASN B 1 15 ? -21.954 -15.723 17.040 1.00 27.81 13 ASN D CA 1
ATOM 1647 C C . ASN B 1 15 ? -20.682 -16.491 16.698 1.00 26.30 13 ASN D C 1
ATOM 1648 O O . ASN B 1 15 ? -20.651 -17.291 15.751 1.00 25.90 13 ASN D O 1
ATOM 1653 N N . LEU B 1 16 ? -19.631 -16.264 17.487 1.00 23.84 14 LEU D N 1
ATOM 1654 C CA . LEU B 1 16 ? -18.371 -16.984 17.307 1.00 22.32 14 LEU D CA 1
ATOM 1655 C C . LEU B 1 16 ? -18.575 -18.447 17.595 1.00 20.28 14 LEU D C 1
ATOM 1656 O O . LEU B 1 16 ? -18.070 -19.277 16.872 1.00 20.24 14 LEU D O 1
ATOM 1661 N N . LEU B 1 17 ? -19.314 -18.728 18.668 1.00 20.12 15 LEU D N 1
ATOM 1662 C CA . LEU B 1 17 ? -19.515 -20.129 19.052 1.00 20.17 15 LEU D CA 1
ATOM 1663 C C . LEU B 1 17 ? -20.293 -20.917 18.017 1.00 21.05 15 LEU D C 1
ATOM 1664 O O . LEU B 1 17 ? -19.983 -22.088 17.768 1.00 22.20 15 LEU D O 1
ATOM 1669 N N . ASN B 1 18 ? -21.279 -20.273 17.385 1.00 21.99 16 ASN D N 1
ATOM 1670 C CA . ASN B 1 18 ? -22.034 -20.939 16.334 1.00 23.61 16 ASN D CA 1
ATOM 1671 C C . ASN B 1 18 ? -21.278 -21.070 15.007 1.00 22.50 16 ASN D C 1
ATOM 1672 O O . ASN B 1 18 ? -21.461 -22.030 14.262 1.00 24.16 16 ASN D O 1
ATOM 1677 N N . LEU B 1 19 ? -20.427 -20.100 14.699 1.00 21.62 17 LEU D N 1
ATOM 1678 C CA . LEU B 1 19 ? -19.624 -20.144 13.486 1.00 20.71 17 LEU D CA 1
ATOM 1679 C C . LEU B 1 19 ? -18.519 -21.223 13.542 1.00 19.94 17 LEU D C 1
ATOM 1680 O O . LEU B 1 19 ? -18.171 -21.853 12.551 1.00 20.97 17 LEU D O 1
ATOM 1685 N N . PHE B 1 20 ? -17.937 -21.393 14.729 1.00 19.45 18 PHE D N 1
ATOM 1686 C CA . PHE B 1 20 ? -16.725 -22.198 14.851 1.00 19.22 18 PHE D CA 1
ATOM 1687 C C . PHE B 1 20 ? -16.857 -23.641 14.284 1.00 19.04 18 PHE D C 1
ATOM 1688 O O . PHE B 1 20 ? -15.957 -24.070 13.566 1.00 19.71 18 PHE D O 1
ATOM 1696 N N . PRO B 1 21 ? -17.946 -24.377 14.627 1.00 19.85 19 PRO D N 1
ATOM 1697 C CA . PRO B 1 21 ? -18.071 -25.710 14.034 1.00 20.39 19 PRO D CA 1
ATOM 1698 C C . PRO B 1 21 ? -18.211 -25.705 12.523 1.00 21.72 19 PRO D C 1
ATOM 1699 O O . PRO B 1 21 ? -17.889 -26.700 11.898 1.00 23.46 19 PRO D O 1
ATOM 1703 N N . LYS B 1 22 ? -18.703 -24.610 11.938 1.00 20.91 20 LYS D N 1
ATOM 1704 C CA . LYS B 1 22 ? -18.795 -24.518 10.471 1.00 21.96 20 LYS D CA 1
ATOM 1705 C C . LYS B 1 22 ? -17.420 -24.373 9.886 1.00 21.55 20 LYS D C 1
ATOM 1706 O O . LYS B 1 22 ? -17.101 -24.982 8.861 1.00 23.61 20 LYS D O 1
ATOM 1712 N N . LEU B 1 23 ? -16.567 -23.589 10.553 1.00 21.40 21 LEU D N 1
ATOM 1713 C CA . LEU B 1 23 ? -15.191 -23.463 10.095 1.00 21.89 21 LEU D CA 1
ATOM 1714 C C . LEU B 1 23 ? -14.379 -24.731 10.290 1.00 22.28 21 LEU D C 1
ATOM 1715 O O . LEU B 1 23 ? -13.463 -25.025 9.510 1.00 22.82 21 LEU D O 1
ATOM 1720 N N . ALA B 1 24 ? -14.724 -25.490 11.329 1.00 22.47 22 ALA D N 1
ATOM 1721 C CA . ALA B 1 24 ? -14.062 -26.781 11.559 1.00 24.08 22 ALA D CA 1
ATOM 1722 C C . ALA B 1 24 ? -14.281 -27.784 10.410 1.00 25.30 22 ALA D C 1
ATOM 1723 O O . ALA B 1 24 ? -13.403 -28.561 10.073 1.00 25.71 22 ALA D O 1
ATOM 1725 N N . LEU B 1 25 ?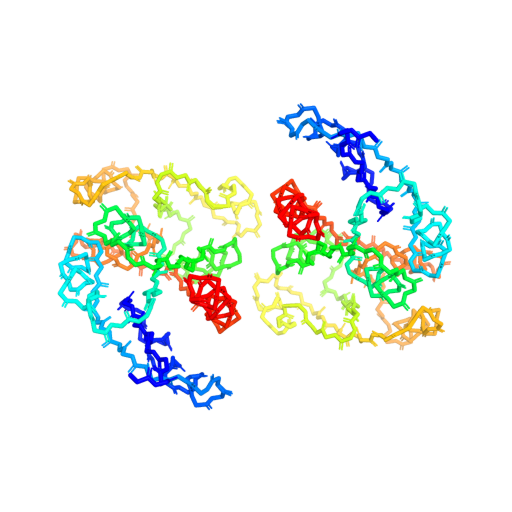 -15.459 -27.738 9.780 1.00 27.04 23 LEU D N 1
ATOM 1726 C CA . LEU B 1 25 ? -15.729 -28.576 8.606 1.00 28.38 23 LEU D CA 1
ATOM 1727 C C . LEU B 1 25 ? -14.838 -28.201 7.417 1.00 29.20 23 LEU D C 1
ATOM 1728 O O . LEU B 1 25 ? -14.297 -29.067 6.710 1.00 29.93 23 LEU D O 1
ATOM 1733 N N A GLU B 1 26 ? -14.678 -26.898 7.225 0.50 29.09 24 GLU D N 1
ATOM 1734 N N B GLU B 1 26 ? -14.693 -26.894 7.198 0.50 29.13 24 GLU D N 1
ATOM 1735 C CA A GLU B 1 26 ? -13.894 -26.365 6.130 0.50 29.22 24 GLU D CA 1
ATOM 1736 C CA B GLU B 1 26 ? -13.855 -26.386 6.121 0.50 29.29 24 GLU D CA 1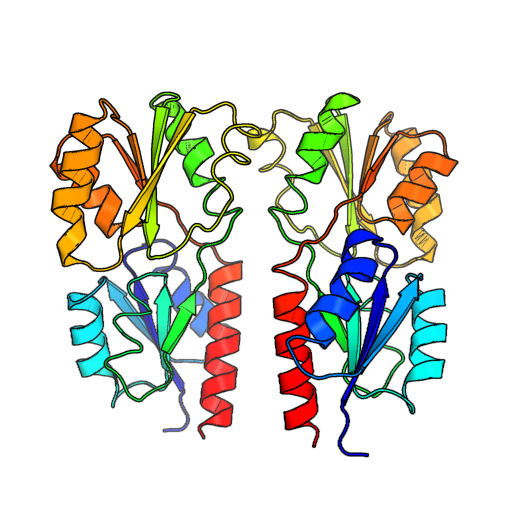
ATOM 1737 C C A GLU B 1 26 ? -12.403 -26.667 6.313 0.50 29.26 24 GLU D C 1
ATOM 1738 C C B GLU B 1 26 ? -12.417 -26.812 6.328 0.50 29.22 24 GLU D C 1
ATOM 1739 O O A GLU B 1 26 ? -11.676 -26.890 5.336 0.50 29.70 24 GLU D O 1
ATOM 1740 O O B GLU B 1 26 ? -11.742 -27.250 5.393 0.50 29.56 24 GLU D O 1
ATOM 1751 N N . LYS B 1 27 ? -11.948 -26.681 7.570 1.00 28.49 25 LYS D N 1
ATOM 1752 C CA . LYS B 1 27 ? -10.544 -26.883 7.875 1.00 28.82 25 LYS D CA 1
ATOM 1753 C C . LYS B 1 27 ? -10.202 -28.268 8.449 1.00 28.26 25 LYS D C 1
ATOM 1754 O O . LYS B 1 27 ? -9.052 -28.495 8.858 1.00 30.36 25 LYS D O 1
ATOM 1760 N N . ASN B 1 28 ? -11.181 -29.173 8.467 1.00 27.77 26 ASN D N 1
ATOM 1761 C CA . ASN B 1 28 ? -10.993 -30.564 8.925 1.00 27.56 26 ASN D CA 1
ATOM 1762 C C . ASN B 1 28 ? -10.352 -30.701 10.318 1.00 26.66 26 ASN D C 1
ATOM 1763 O O . ASN B 1 28 ? -9.298 -31.317 10.487 1.00 27.79 26 ASN D O 1
ATOM 1768 N N . PHE B 1 29 ? -10.971 -30.090 11.325 1.00 23.10 27 PHE D N 1
ATOM 1769 C CA . PHE B 1 29 ? -10.601 -30.391 12.717 1.00 21.63 27 PHE D CA 1
ATOM 1770 C C . PHE B 1 29 ? -11.875 -30.594 13.519 1.00 20.61 27 PHE D C 1
ATOM 1771 O O . PHE B 1 29 ? -12.959 -30.196 13.088 1.00 20.71 27 PHE D O 1
ATOM 1779 N N . ILE B 1 30 ? -11.761 -31.224 14.679 1.00 19.50 28 ILE D N 1
ATOM 1780 C CA . ILE B 1 30 ? -12.893 -31.460 15.561 1.00 19.85 28 ILE D CA 1
ATOM 1781 C C . ILE B 1 30 ? -13.043 -30.214 16.433 1.00 19.43 28 ILE D C 1
ATOM 1782 O O . ILE B 1 30 ? -12.107 -29.877 17.163 1.00 19.78 28 ILE D O 1
ATOM 1787 N N . PRO B 1 31 ? -14.223 -29.572 16.407 1.00 18.44 29 PRO D N 1
ATOM 1788 C CA . PRO B 1 31 ? -14.418 -28.398 17.274 1.00 18.56 29 PRO D CA 1
ATOM 1789 C C . PRO B 1 31 ? -14.931 -28.759 18.644 1.00 18.69 29 PRO D C 1
ATOM 1790 O O . PRO B 1 31 ? -15.771 -29.682 18.813 1.00 19.10 29 PRO D O 1
ATOM 1794 N N . ILE B 1 32 ? -14.481 -28.004 19.637 1.00 17.71 30 ILE D N 1
ATOM 1795 C CA . ILE B 1 32 ? -15.027 -28.059 20.979 1.00 18.26 30 ILE D CA 1
ATOM 1796 C C . ILE B 1 32 ? -15.392 -26.610 21.274 1.00 17.96 30 ILE D C 1
ATOM 1797 O O . ILE B 1 32 ? -14.559 -25.715 21.038 1.00 18.68 30 ILE D O 1
ATOM 1802 N N . THR B 1 33 ? -16.593 -26.353 21.754 1.00 17.54 31 THR D N 1
ATOM 1803 C CA . THR B 1 33 ? -16.981 -24.986 22.177 1.00 18.96 31 THR D CA 1
ATOM 1804 C C . THR B 1 33 ? -17.394 -24.998 23.636 1.00 18.71 31 THR D C 1
ATOM 1805 O O . THR B 1 33 ? -18.072 -25.933 24.092 1.00 20.36 31 THR D O 1
ATOM 1809 N N . LYS B 1 34 ? -16.958 -23.984 24.379 1.00 18.23 32 LYS D N 1
ATOM 1810 C CA . LYS B 1 34 ? -17.342 -23.822 25.781 1.00 19.01 32 LYS D CA 1
ATOM 1811 C C . LYS B 1 34 ? -17.648 -22.352 26.030 1.00 19.36 32 LYS D C 1
ATOM 1812 O O . LYS B 1 34 ? -16.952 -21.479 25.523 1.00 19.34 32 LYS D O 1
ATOM 1818 N N . THR B 1 35 ? -18.696 -22.085 26.804 1.00 19.80 33 THR D N 1
ATOM 1819 C CA . THR B 1 35 ? -19.113 -20.720 27.096 1.00 20.43 33 THR D CA 1
ATOM 1820 C C . THR B 1 35 ? -18.544 -20.325 28.436 1.00 19.85 33 THR D C 1
ATOM 1821 O O . THR B 1 35 ? -19.002 -20.828 29.478 1.00 21.11 33 THR D O 1
ATOM 1825 N N . ALA B 1 36 ? -17.560 -19.435 28.434 1.00 19.78 34 ALA D N 1
ATOM 1826 C CA . ALA B 1 36 ? -16.909 -19.030 29.684 1.00 18.90 34 ALA D CA 1
ATOM 1827 C C . ALA B 1 36 ? -15.986 -17.861 29.433 1.00 18.61 34 ALA D C 1
ATOM 1828 O O . ALA B 1 36 ? -15.595 -17.603 28.289 1.00 19.45 34 ALA D O 1
ATOM 1830 N N . SER B 1 37 ? -15.550 -17.208 30.522 1.00 18.80 35 SER D N 1
ATOM 1831 C CA . SER B 1 37 ? -14.529 -16.156 30.449 1.00 18.51 35 SER D CA 1
ATOM 1832 C C . SER B 1 37 ? -13.616 -16.192 31.675 1.00 17.69 35 SER D C 1
ATOM 1833 O O . SER B 1 37 ? -13.976 -16.802 32.713 1.00 18.55 35 SER D O 1
ATOM 1836 N N . LEU B 1 38 ? -12.484 -15.514 31.544 1.00 18.76 36 LEU D N 1
ATOM 1837 C CA . LEU B 1 38 ? -11.588 -15.206 32.672 1.00 19.22 36 LEU D CA 1
ATOM 1838 C C . LEU B 1 38 ? -11.233 -16.424 33.524 1.00 19.85 36 LEU D C 1
ATOM 1839 O O . LEU B 1 38 ? -10.839 -17.451 32.949 1.00 19.64 36 LEU D O 1
ATOM 1844 N N . THR B 1 39 ? -11.341 -16.356 34.850 1.00 19.31 37 THR D N 1
ATOM 1845 C CA . THR B 1 39 ? -10.859 -17.489 35.665 1.00 20.37 37 THR D CA 1
ATOM 1846 C C . THR B 1 39 ? -11.628 -18.776 35.377 1.00 20.90 37 THR D C 1
ATOM 1847 O O . THR B 1 39 ? -11.025 -19.866 35.253 1.00 20.39 37 THR D O 1
ATOM 1851 N N . ARG B 1 40 ? -12.946 -18.692 35.250 1.00 19.82 38 ARG D N 1
ATOM 1852 C CA . ARG B 1 40 ? -13.725 -19.895 34.948 1.00 19.10 38 ARG D CA 1
ATOM 1853 C C . ARG B 1 40 ? -13.297 -20.502 33.613 1.00 19.36 38 ARG D C 1
ATOM 1854 O O . ARG B 1 40 ? -13.178 -21.730 33.502 1.00 18.90 38 ARG D O 1
ATOM 1862 N N . ALA B 1 41 ? -13.055 -19.674 32.590 1.00 18.08 39 ALA D N 1
ATOM 1863 C CA . ALA B 1 41 ? -12.519 -20.181 31.319 1.00 18.05 39 ALA D CA 1
ATOM 1864 C C . ALA B 1 41 ? -11.188 -20.889 31.500 1.00 18.28 39 ALA D C 1
ATOM 1865 O O . ALA B 1 41 ? -10.949 -21.910 30.851 1.00 18.11 39 ALA D O 1
ATOM 1867 N N . SER B 1 42 ? -10.329 -20.365 32.381 1.00 18.20 40 SER D N 1
ATOM 1868 C CA . SER B 1 42 ? -9.036 -21.014 32.603 1.00 17.97 40 SER D CA 1
ATOM 1869 C C . SER B 1 42 ? -9.192 -22.384 33.264 1.00 18.13 40 SER D C 1
ATOM 1870 O O . SER B 1 42 ? -8.454 -23.283 32.901 1.00 18.87 40 SER D O 1
ATOM 1873 N N . LYS B 1 43 ? -10.159 -22.531 34.150 1.00 18.46 41 LYS D N 1
ATOM 1874 C CA . LYS B 1 43 ? -10.444 -23.850 34.754 1.00 18.79 41 LYS D CA 1
ATOM 1875 C C . LYS B 1 43 ? -10.875 -24.843 33.678 1.00 19.83 41 LYS D C 1
ATOM 1876 O O . LYS B 1 43 ? -10.405 -25.991 33.620 1.00 21.07 41 LYS D O 1
ATOM 1882 N N . ILE B 1 44 ? -11.769 -24.407 32.800 1.00 19.24 42 ILE D N 1
ATOM 1883 C CA . ILE B 1 44 ? -12.238 -25.285 31.730 1.00 18.90 42 ILE D CA 1
ATOM 1884 C C . ILE B 1 44 ? -11.093 -25.629 30.764 1.00 19.00 42 ILE D C 1
ATOM 1885 O O . ILE B 1 44 ? -10.927 -26.788 30.348 1.00 18.66 42 ILE D O 1
ATOM 1890 N N . ALA B 1 45 ? -10.286 -24.646 30.381 1.00 17.33 43 ALA D N 1
ATOM 1891 C CA . ALA B 1 45 ? -9.129 -24.882 29.534 1.00 18.06 43 ALA D CA 1
ATOM 1892 C C . ALA B 1 45 ? -8.132 -25.871 30.172 1.00 18.44 43 ALA D C 1
ATOM 1893 O O . ALA B 1 45 ? -7.612 -26.758 29.494 1.00 19.87 43 ALA D O 1
ATOM 1895 N N . PHE B 1 46 ? -7.882 -25.690 31.460 1.00 19.50 44 PHE D N 1
ATOM 1896 C CA . PHE B 1 46 ? -6.979 -26.585 32.160 1.00 19.31 44 PHE D CA 1
ATOM 1897 C C . PHE B 1 46 ? -7.510 -28.022 32.104 1.00 20.27 44 PHE D C 1
ATOM 1898 O O . PHE B 1 46 ? -6.732 -28.957 31.874 1.00 22.09 44 PHE D O 1
ATOM 1906 N N . GLY B 1 47 ? -8.824 -28.164 32.248 1.00 20.66 45 GLY D N 1
ATOM 1907 C CA . GLY B 1 47 ? -9.479 -29.502 32.227 1.00 21.14 45 GLY D CA 1
ATOM 1908 C C . GLY B 1 47 ? -9.381 -30.140 30.850 1.00 22.31 45 GLY D C 1
ATOM 1909 O O . GLY B 1 47 ? -9.334 -31.356 30.731 1.00 24.41 45 GLY D O 1
ATOM 1910 N N . LEU B 1 48 ? -9.372 -29.326 29.797 1.00 21.28 46 LEU D N 1
ATOM 1911 C CA . LEU B 1 48 ? -9.338 -29.811 28.413 1.00 21.27 46 LEU D CA 1
ATOM 1912 C C . LEU B 1 48 ? -7.958 -30.011 27.817 1.00 20.96 46 LEU D C 1
ATOM 1913 O O . LEU B 1 48 ? -7.804 -30.606 26.743 1.00 21.32 46 LEU D O 1
ATOM 1918 N N . GLN B 1 49 ? -6.921 -29.536 28.480 1.00 22.74 47 GLN D N 1
ATOM 1919 C CA . GLN B 1 49 ? -5.661 -29.405 27.781 1.00 24.47 47 GLN D CA 1
ATOM 1920 C C . GLN B 1 49 ? -5.004 -30.712 27.371 1.00 25.90 47 GLN D C 1
ATOM 1921 O O . GLN B 1 49 ? -4.242 -30.717 26.406 1.00 28.31 47 GLN D O 1
ATOM 1927 N N . ASP B 1 50 ? -5.315 -31.810 28.054 1.00 26.55 48 ASP D N 1
ATOM 1928 C CA . ASP B 1 50 ? -4.745 -33.093 27.625 1.00 27.79 48 ASP D CA 1
ATOM 1929 C C . ASP B 1 50 ? -5.626 -33.770 26.580 1.00 27.78 48 ASP D C 1
ATOM 1930 O O . ASP B 1 50 ? -5.276 -34.837 26.063 1.00 28.88 48 ASP D O 1
ATOM 1935 N N . GLU B 1 51 ? -6.745 -33.129 26.242 1.00 26.09 49 GLU D N 1
ATOM 1936 C CA . GLU B 1 51 ? -7.718 -33.690 25.290 1.00 26.12 49 GLU D CA 1
ATOM 1937 C C . GLU B 1 51 ? -7.833 -32.941 23.969 1.00 23.88 49 GLU D C 1
ATOM 1938 O O . GLU B 1 51 ? -8.571 -33.360 23.083 1.00 23.91 49 GLU D O 1
ATOM 1944 N N . VAL B 1 52 ? -7.140 -31.811 23.844 1.00 21.53 50 VAL D N 1
ATOM 1945 C CA . VAL B 1 52 ? -7.196 -30.990 22.628 1.00 21.00 50 VAL D CA 1
ATOM 1946 C C . VAL B 1 52 ? -5.801 -30.552 22.214 1.00 20.45 50 VAL D C 1
ATOM 1947 O O . VAL B 1 52 ? -4.868 -30.587 23.034 1.00 21.64 50 VAL D O 1
ATOM 1951 N N . ASP B 1 53 ? -5.657 -30.135 20.958 1.00 20.32 51 ASP D N 1
ATOM 1952 C CA . ASP B 1 53 ? -4.353 -29.696 20.409 1.00 20.24 51 ASP D CA 1
ATOM 1953 C C . ASP B 1 53 ? -4.068 -28.205 20.607 1.00 20.63 51 ASP D C 1
ATOM 1954 O O . ASP B 1 53 ? -2.913 -27.787 20.617 1.00 21.69 51 ASP D O 1
ATOM 1959 N N . ALA B 1 54 ? -5.126 -27.420 20.705 1.00 19.26 52 ALA D N 1
ATOM 1960 C CA . ALA B 1 54 ? -4.975 -25.967 20.918 1.00 18.75 52 ALA D CA 1
ATOM 1961 C C . ALA B 1 54 ? -6.268 -25.401 21.462 1.00 18.10 52 ALA D C 1
ATOM 1962 O O . ALA B 1 54 ? -7.324 -25.988 21.311 1.00 17.46 52 ALA D O 1
ATOM 1964 N N . ILE B 1 55 ? -6.159 -24.201 22.048 1.00 17.07 53 ILE D N 1
ATOM 1965 C CA . ILE B 1 55 ? -7.301 -23.447 22.574 1.00 17.10 53 ILE D CA 1
ATOM 1966 C C . ILE B 1 55 ? -7.290 -22.082 21.935 1.00 17.44 53 ILE D C 1
ATOM 1967 O O . ILE B 1 55 ? -6.227 -21.503 21.785 1.00 18.84 53 ILE D O 1
ATOM 1972 N N . ILE B 1 56 ? -8.467 -21.614 21.502 1.00 15.30 54 ILE D N 1
ATOM 1973 C CA . ILE B 1 56 ? -8.657 -20.234 20.991 1.00 15.14 54 ILE D CA 1
ATOM 1974 C C . ILE B 1 56 ? -9.593 -19.497 21.936 1.00 15.24 54 ILE D C 1
ATOM 1975 O O . ILE B 1 56 ? -10.582 -20.027 22.417 1.00 15.21 54 ILE D O 1
ATOM 1980 N N . SER B 1 57 ? -9.273 -18.224 22.213 1.00 15.94 55 SER D N 1
ATOM 1981 C CA . SER B 1 57 ? -10.109 -17.397 23.092 1.00 16.52 55 SER D CA 1
ATOM 1982 C C . SER B 1 57 ? -9.786 -15.954 22.755 1.00 16.55 55 SER D C 1
ATOM 1983 O O . SER B 1 57 ? -9.009 -15.717 21.859 1.00 17.41 55 SER D O 1
ATOM 1986 N N . ARG B 1 58 ? -10.427 -15.016 23.445 1.00 17.96 56 ARG D N 1
ATOM 1987 C CA . ARG B 1 58 ? -10.239 -13.617 23.085 1.00 19.48 56 ARG D CA 1
ATOM 1988 C C . ARG B 1 58 ? -9.869 -12.796 24.285 1.00 19.82 56 ARG D C 1
ATOM 1989 O O . ARG B 1 58 ? -10.294 -13.052 25.400 1.00 19.25 56 ARG D O 1
ATOM 1997 N N . GLY B 1 59 ? -9.108 -11.739 24.011 1.00 22.34 57 GLY D N 1
ATOM 1998 C CA . GLY B 1 59 ? -8.882 -10.695 24.992 1.00 23.81 57 GLY D CA 1
ATOM 1999 C C . GLY B 1 59 ? -8.364 -11.132 26.353 1.00 22.85 57 GLY D C 1
ATOM 2000 O O . GLY B 1 59 ? -7.429 -11.953 26.431 1.00 23.44 57 GLY D O 1
ATOM 2001 N N . ALA B 1 60 ? -8.959 -10.627 27.430 1.00 23.49 58 ALA D N 1
ATOM 2002 C CA . ALA B 1 60 ? -8.484 -10.921 28.770 1.00 22.75 58 ALA D CA 1
ATOM 2003 C C . ALA B 1 60 ? -8.522 -12.430 29.051 1.00 22.51 58 ALA D C 1
ATOM 2004 O O . ALA B 1 60 ? -7.607 -12.986 29.697 1.00 22.01 58 ALA D O 1
ATOM 2006 N N . THR B 1 61 ? -9.567 -13.094 28.572 1.00 20.28 59 THR D N 1
ATOM 2007 C CA . THR B 1 61 ? -9.680 -14.545 28.785 1.00 19.99 59 THR D CA 1
ATOM 2008 C C . THR B 1 61 ? -8.452 -15.273 28.254 1.00 19.73 59 THR D C 1
ATOM 2009 O O . THR B 1 61 ? -7.967 -16.220 28.882 1.00 18.61 59 THR D O 1
ATOM 2013 N N A SER B 1 62 ? -7.925 -14.842 27.110 0.50 19.25 60 SER D N 1
ATOM 2014 N N B SER B 1 62 ? -7.928 -14.835 27.120 0.50 19.50 60 SER D N 1
ATOM 2015 C CA A SER B 1 62 ? -6.790 -15.521 26.464 0.50 19.56 60 SER D CA 1
ATOM 2016 C CA B SER B 1 62 ? -6.740 -15.457 26.563 0.50 19.98 60 SER D CA 1
ATOM 2017 C C A SER B 1 62 ? -5.496 -15.407 27.273 0.50 20.36 60 SER D C 1
ATOM 2018 C C B SER B 1 62 ? -5.581 -15.378 27.542 0.50 20.57 60 SER D C 1
ATOM 2019 O O A SER B 1 62 ? -4.588 -16.251 27.157 0.50 19.12 60 SER D O 1
ATOM 2020 O O B SER B 1 62 ? -4.859 -16.342 27.723 0.50 19.58 60 SER D O 1
ATOM 2025 N N A ASP B 1 63 ? -5.418 -14.356 28.085 0.50 20.82 61 ASP D N 1
ATOM 2026 N N B ASP B 1 63 ? -5.401 -14.222 28.176 0.50 20.81 61 ASP D N 1
ATOM 2027 C CA A ASP B 1 63 ? -4.320 -14.181 29.012 0.50 21.63 61 ASP D CA 1
ATOM 2028 C CA B ASP B 1 63 ? -4.315 -14.077 29.132 0.50 22.04 61 ASP D CA 1
ATOM 2029 C C A ASP B 1 63 ? -4.455 -15.096 30.244 0.50 21.11 61 ASP D C 1
ATOM 2030 C C B ASP B 1 63 ? -4.452 -15.088 30.262 0.50 21.28 61 ASP D C 1
ATOM 2031 O O A ASP B 1 63 ? -3.470 -15.716 30.685 0.50 21.84 61 ASP D O 1
ATOM 2032 O O B ASP B 1 63 ? -3.476 -15.758 30.648 0.50 21.97 61 ASP D O 1
ATOM 2041 N N . TYR B 1 64 ? -5.660 -15.216 30.792 1.00 20.94 62 TYR D N 1
ATOM 2042 C CA . TYR B 1 64 ? -5.934 -16.200 31.855 1.00 20.62 62 TYR D CA 1
ATOM 2043 C C . TYR B 1 64 ? -5.631 -17.622 31.403 1.00 20.56 62 TYR D C 1
ATOM 2044 O O . TYR B 1 64 ? -5.051 -18.434 32.147 1.00 21.29 62 TYR D O 1
ATOM 2053 N N . ILE B 1 65 ? -5.997 -17.924 30.170 1.00 19.43 63 ILE D N 1
ATOM 2054 C CA . ILE B 1 65 ? -5.745 -19.269 29.650 1.00 19.15 63 ILE D CA 1
ATOM 2055 C C . ILE B 1 65 ? -4.271 -19.511 29.386 1.00 21.24 63 ILE D C 1
ATOM 2056 O O . ILE B 1 65 ? -3.739 -20.563 29.807 1.00 21.46 63 ILE D O 1
ATOM 2061 N N . LYS B 1 66 ? -3.598 -18.568 28.735 1.00 22.23 64 LYS D N 1
ATOM 2062 C CA . LYS B 1 66 ? -2.193 -18.775 28.402 1.00 25.34 64 LYS D CA 1
ATOM 2063 C C . LYS B 1 66 ? -1.328 -19.002 29.645 1.00 26.02 64 LYS D C 1
ATOM 2064 O O . LYS B 1 66 ? -0.410 -19.811 29.599 1.00 26.90 64 LYS D O 1
ATOM 2070 N N . LYS B 1 67 ? -1.634 -18.321 30.742 1.00 26.64 65 LYS D N 1
ATOM 2071 C CA . LYS B 1 67 ? -0.826 -18.455 31.962 1.00 28.14 65 LYS D CA 1
ATOM 2072 C C . LYS B 1 67 ? -1.098 -19.738 32.714 1.00 29.01 65 LYS D C 1
ATOM 2073 O O . LYS B 1 67 ? -0.378 -20.036 33.679 1.00 30.16 65 LYS D O 1
ATOM 2079 N N . SER B 1 68 ? -2.112 -20.507 32.309 1.00 27.45 66 SER D N 1
ATOM 2080 C CA . SER B 1 68 ? -2.463 -21.704 33.084 1.00 28.14 66 SER D CA 1
ATOM 2081 C C . SER B 1 68 ? -2.428 -23.038 32.339 1.00 27.69 66 SER D C 1
ATOM 2082 O O . SER B 1 68 ? -2.582 -24.090 32.974 1.00 27.81 66 SER D O 1
ATOM 2085 N N . VAL B 1 69 ? -2.255 -23.005 31.025 1.00 26.15 67 VAL D N 1
ATOM 2086 C CA . VAL B 1 69 ? -2.130 -24.227 30.214 1.00 25.93 67 VAL D CA 1
ATOM 2087 C C . VAL B 1 69 ? -0.758 -24.366 29.566 1.00 26.01 67 VAL D C 1
ATOM 2088 O O . VAL B 1 69 ? -0.045 -23.370 29.361 1.00 27.16 67 VAL D O 1
ATOM 2092 N N . SER B 1 70 ? -0.380 -25.598 29.232 1.00 27.25 68 SER D N 1
ATOM 2093 C CA . SER B 1 70 ? 0.923 -25.808 28.602 1.00 28.35 68 SER D CA 1
ATOM 2094 C C . SER B 1 70 ? 0.815 -26.120 27.111 1.00 28.34 68 SER D C 1
ATOM 2095 O O . SER B 1 70 ? 1.824 -26.389 26.463 1.00 30.72 68 SER D O 1
ATOM 2098 N N . ILE B 1 71 ? -0.404 -26.089 26.564 1.00 25.63 69 ILE D N 1
ATOM 2099 C CA . ILE B 1 71 ? -0.618 -26.339 25.154 1.00 24.51 69 ILE D CA 1
ATOM 2100 C C . ILE B 1 71 ? -0.826 -24.992 24.444 1.00 23.49 69 ILE D C 1
ATOM 2101 O O . ILE B 1 71 ? -0.999 -23.976 25.135 1.00 23.56 69 ILE D O 1
ATOM 2106 N N . PRO B 1 72 ? -0.772 -24.981 23.095 1.00 22.68 70 PRO D N 1
ATOM 2107 C CA . PRO B 1 72 ? -0.955 -23.699 22.384 1.00 22.66 70 PRO D CA 1
ATOM 2108 C C . PRO B 1 72 ? -2.274 -22.992 22.711 1.00 22.38 70 PRO D C 1
ATOM 2109 O O . PRO B 1 72 ? -3.342 -23.608 22.716 1.00 22.92 70 PRO D O 1
ATOM 2113 N N . SER B 1 73 ? -2.144 -21.704 23.032 1.00 21.84 71 SER D N 1
ATOM 2114 C CA . SER B 1 73 ? -3.270 -20.839 23.406 1.00 20.80 71 SER D CA 1
ATOM 2115 C C . SER B 1 73 ? -3.191 -19.680 22.436 1.00 20.31 71 SER D C 1
ATOM 2116 O O . SER B 1 73 ? -2.211 -18.930 22.437 1.00 21.81 71 SER D O 1
ATOM 2119 N N . ILE B 1 74 ? -4.212 -19.551 21.595 1.00 17.91 72 ILE D N 1
ATOM 2120 C CA . ILE B 1 74 ? -4.255 -18.504 20.559 1.00 18.58 72 ILE D CA 1
ATOM 2121 C C . ILE B 1 74 ? -5.261 -17.454 20.981 1.00 17.64 72 ILE D C 1
ATOM 2122 O O . ILE B 1 74 ? -6.346 -17.763 21.470 1.00 17.24 72 ILE D O 1
ATOM 2127 N N . SER B 1 75 ? -4.877 -16.186 20.833 1.00 19.01 73 SER D N 1
ATOM 2128 C CA . SER B 1 75 ? -5.733 -15.091 21.176 1.00 20.59 73 SER D CA 1
ATOM 2129 C C . SER B 1 75 ? -6.334 -14.439 19.926 1.00 19.60 73 SER D C 1
ATOM 2130 O O . SER B 1 75 ? -5.592 -14.054 19.017 1.00 21.63 73 SER D O 1
ATOM 2133 N N . ILE B 1 76 ? -7.662 -14.320 19.900 1.00 20.18 74 ILE D N 1
ATOM 2134 C CA . ILE B 1 76 ? -8.339 -13.484 18.891 1.00 21.40 74 ILE D CA 1
ATOM 2135 C C . ILE B 1 76 ? -8.150 -12.038 19.406 1.00 22.23 74 ILE D C 1
ATOM 2136 O O . ILE B 1 76 ? -8.505 -11.738 20.551 1.00 23.91 74 ILE D O 1
ATOM 2141 N N . LYS B 1 77 ? -7.538 -11.178 18.595 1.00 26.16 75 LYS D N 1
ATOM 2142 C CA . LYS B 1 77 ? -7.334 -9.812 19.095 1.00 27.47 75 LYS D CA 1
ATOM 2143 C C . LYS B 1 77 ? -8.591 -8.999 18.883 1.00 26.70 75 LYS D C 1
ATOM 2144 O O . LYS B 1 77 ? -9.236 -9.158 17.848 1.00 26.83 75 LYS D O 1
ATOM 2150 N N . VAL B 1 78 ? -8.923 -8.190 19.884 1.00 25.76 76 VAL D N 1
ATOM 2151 C CA . VAL B 1 78 ? -9.980 -7.173 19.741 1.00 24.97 76 VAL D CA 1
ATOM 2152 C C . VAL B 1 78 ? -9.427 -6.076 18.790 1.00 24.36 76 VAL D C 1
ATOM 2153 O O . VAL B 1 78 ? -8.335 -5.565 19.021 1.00 25.20 76 VAL D O 1
ATOM 2157 N N . THR B 1 79 ? -10.152 -5.773 17.706 1.00 21.88 77 THR D N 1
ATOM 2158 C CA . THR B 1 79 ? -9.645 -4.820 16.697 1.00 21.21 77 THR D CA 1
ATOM 2159 C C . THR B 1 79 ? -10.201 -3.417 16.881 1.00 19.80 77 THR D C 1
ATOM 2160 O O . THR B 1 79 ? -11.167 -3.191 17.606 1.00 19.35 77 THR D O 1
ATOM 2164 N N A ARG B 1 80 ? -9.564 -2.472 16.196 0.50 19.39 78 ARG D N 1
ATOM 2165 N N B ARG B 1 80 ? -9.554 -2.475 16.201 0.50 19.47 78 ARG D N 1
ATOM 2166 C CA A ARG B 1 80 ? -10.014 -1.085 16.235 0.50 18.80 78 ARG D CA 1
ATOM 2167 C CA B ARG B 1 80 ? -10.000 -1.088 16.229 0.50 18.98 78 ARG D CA 1
ATOM 2168 C C A ARG B 1 80 ? -11.395 -0.938 15.612 0.50 18.09 78 ARG D C 1
ATOM 2169 C C B ARG B 1 80 ? -11.391 -0.955 15.623 0.50 18.18 78 ARG D C 1
ATOM 2170 O O A ARG B 1 80 ? -12.257 -0.197 16.132 0.50 18.00 78 ARG D O 1
ATOM 2171 O O B ARG B 1 80 ? -12.257 -0.251 16.172 0.50 18.21 78 ARG D O 1
ATOM 2186 N N . PHE B 1 81 ? -11.629 -1.659 14.520 1.00 18.40 79 PHE D N 1
ATOM 2187 C CA . PHE B 1 81 ? -12.944 -1.589 13.864 1.00 17.41 79 PHE D CA 1
ATOM 2188 C C . PHE B 1 81 ? -14.034 -2.264 14.737 1.00 17.66 79 PHE D C 1
ATOM 2189 O O . PHE B 1 81 ? -15.174 -1.799 14.796 1.00 17.43 79 PHE D O 1
ATOM 2197 N N . ASP B 1 82 ? -13.686 -3.359 15.415 1.00 17.29 80 ASP D N 1
ATOM 2198 C CA . ASP B 1 82 ? -14.624 -3.998 16.369 1.00 17.95 80 ASP D CA 1
ATOM 2199 C C . ASP B 1 82 ? -15.050 -2.949 17.416 1.00 16.50 80 ASP D C 1
ATOM 2200 O O . ASP B 1 82 ? -16.246 -2.846 17.786 1.00 15.77 80 ASP D O 1
ATOM 2205 N N . THR B 1 83 ? -14.069 -2.189 17.914 1.00 16.33 81 THR D N 1
ATOM 2206 C CA . THR B 1 83 ? -14.363 -1.158 18.919 1.00 17.17 81 THR D CA 1
ATOM 2207 C C . THR B 1 83 ? -15.260 -0.049 18.333 1.00 17.18 81 THR D C 1
ATOM 2208 O O . THR B 1 83 ? -16.228 0.343 18.966 1.00 16.99 81 THR D O 1
ATOM 2212 N N A MET B 1 84 ? -14.946 0.420 17.129 0.50 16.97 82 MET D N 1
ATOM 2213 N N B MET B 1 84 ? -14.927 0.416 17.125 0.50 17.19 82 MET D N 1
ATOM 2214 C CA A MET B 1 84 ? -15.737 1.471 16.521 0.50 17.56 82 MET D CA 1
ATOM 2215 C CA B MET B 1 84 ? -15.681 1.467 16.457 0.50 18.08 82 MET D CA 1
ATOM 2216 C C A MET B 1 84 ? -17.150 1.003 16.306 0.50 18.10 82 MET D C 1
ATOM 2217 C C B MET B 1 84 ? -17.116 1.022 16.235 0.50 18.34 82 MET D C 1
ATOM 2218 O O A MET B 1 84 ? -18.096 1.751 16.565 0.50 17.70 82 MET D O 1
ATOM 2219 O O B MET B 1 84 ? -18.044 1.804 16.435 0.50 18.16 82 MET D O 1
ATOM 2228 N N . ARG B 1 85 ? -17.320 -0.240 15.851 1.00 16.63 83 ARG D N 1
ATOM 2229 C CA . ARG B 1 85 ? -18.678 -0.754 15.672 1.00 16.93 83 ARG D CA 1
ATOM 2230 C C . ARG B 1 85 ? -19.489 -0.665 16.980 1.00 17.38 83 ARG D C 1
ATOM 2231 O O . ARG B 1 85 ? -20.667 -0.296 16.964 1.00 18.54 83 ARG D O 1
ATOM 2239 N N . ALA B 1 86 ? -18.870 -1.061 18.088 1.0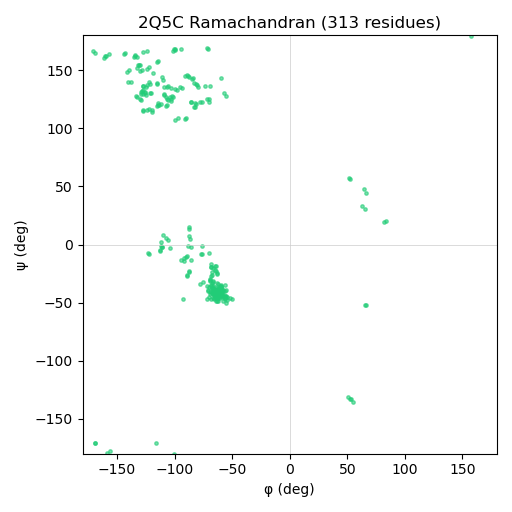0 16.64 84 ALA D N 1
ATOM 2240 C CA . ALA B 1 86 ? -19.546 -1.049 19.368 1.00 16.61 84 ALA D CA 1
ATOM 2241 C C . ALA B 1 86 ? -19.854 0.375 19.825 1.00 17.72 84 ALA D C 1
ATOM 2242 O O . ALA B 1 86 ? -20.965 0.609 20.315 1.00 18.21 84 ALA D O 1
ATOM 2244 N N . VAL B 1 87 ? -18.917 1.302 19.661 1.00 17.65 85 VAL D N 1
ATOM 2245 C CA . VAL B 1 87 ? -19.197 2.700 20.047 1.00 18.64 85 VAL D CA 1
ATOM 2246 C C . VAL B 1 87 ? -20.323 3.253 19.174 1.00 19.10 85 VAL D C 1
ATOM 2247 O O . VAL B 1 87 ? -21.253 3.926 19.652 1.00 19.61 85 VAL D O 1
ATOM 2251 N N . TYR B 1 88 ? -20.267 2.983 17.888 1.00 19.31 86 TYR D N 1
ATOM 2252 C CA . TYR B 1 88 ? -21.320 3.408 16.995 1.00 20.02 86 TYR D CA 1
ATOM 2253 C C . TYR B 1 88 ? -22.717 2.921 17.436 1.00 20.73 86 TYR D C 1
ATOM 2254 O O . TYR B 1 88 ? -23.695 3.688 17.456 1.00 21.52 86 TYR D O 1
ATOM 2263 N N . ASN B 1 89 ? -22.822 1.663 17.827 1.00 20.17 87 ASN D N 1
ATOM 2264 C CA . ASN B 1 89 ? -24.067 1.114 18.313 1.00 21.50 87 ASN D CA 1
ATOM 2265 C C . ASN B 1 89 ? -24.487 1.724 19.641 1.00 21.56 87 ASN D C 1
ATOM 2266 O O . ASN B 1 89 ? -25.668 1.984 19.858 1.00 22.50 87 ASN D O 1
ATOM 2271 N N . ALA B 1 90 ? -23.520 1.981 20.510 1.00 20.12 88 ALA D N 1
ATOM 2272 C CA . ALA B 1 90 ? -23.810 2.491 21.860 1.00 20.78 88 ALA D CA 1
ATOM 2273 C C . ALA B 1 90 ? -24.348 3.918 21.846 1.00 21.49 88 ALA D C 1
ATOM 2274 O O . ALA B 1 90 ? -24.964 4.351 22.821 1.00 22.08 88 ALA D O 1
ATOM 2276 N N . LYS B 1 91 ? -24.162 4.610 20.731 1.00 21.69 89 LYS D N 1
ATOM 2277 C CA . LYS B 1 91 ? -24.638 5.990 20.603 1.00 23.27 89 LYS D CA 1
ATOM 2278 C C . LYS B 1 91 ? -26.141 6.056 20.665 1.00 24.08 89 LYS D C 1
ATOM 2279 O O . LYS B 1 91 ? -26.708 7.142 20.936 1.00 25.97 89 LYS D O 1
ATOM 2285 N N . ARG B 1 92 ? -26.819 4.949 20.438 1.00 24.09 90 ARG D N 1
ATOM 2286 C CA . ARG B 1 92 ? -28.282 5.008 20.560 1.00 24.80 90 ARG D CA 1
ATOM 2287 C C . ARG B 1 92 ? -28.739 5.299 21.973 1.00 24.87 90 ARG D C 1
ATOM 2288 O O . ARG B 1 92 ? -29.870 5.757 22.174 1.00 26.06 90 ARG D O 1
ATOM 2296 N N . PHE B 1 93 ? -27.879 5.022 22.955 1.00 23.93 91 PHE D N 1
ATOM 2297 C CA . PHE B 1 93 ? -28.238 5.276 24.349 1.00 23.77 91 PHE D CA 1
ATOM 2298 C C . PHE B 1 93 ? -27.912 6.672 24.802 1.00 25.11 91 PHE D C 1
ATOM 2299 O O . PHE B 1 93 ? -28.471 7.123 25.821 1.00 26.16 91 PHE D O 1
ATOM 2307 N N . GLY B 1 94 ? -26.978 7.345 24.136 1.00 24.64 92 GLY D N 1
ATOM 2308 C CA . GLY B 1 94 ? -26.489 8.652 24.572 1.00 27.07 92 GLY D CA 1
ATOM 2309 C C . GLY B 1 94 ? -25.121 8.883 23.977 1.00 27.17 92 GLY D C 1
ATOM 2310 O O . GLY B 1 94 ? -24.613 8.010 23.262 1.00 28.75 92 GLY D O 1
ATOM 2311 N N . ASN B 1 95 ? -24.523 10.040 24.260 1.00 28.38 93 ASN D N 1
ATOM 2312 C CA . ASN B 1 95 ? -23.214 10.379 23.670 1.00 29.23 93 ASN D CA 1
ATOM 2313 C C . ASN B 1 95 ? -22.038 10.425 24.636 1.00 28.34 93 ASN D C 1
ATOM 2314 O O . ASN B 1 95 ? -20.924 10.768 24.215 1.00 30.23 93 ASN D O 1
ATOM 2319 N N . GLU B 1 96 ? -22.263 10.120 25.916 1.00 26.05 94 GLU D N 1
ATOM 2320 C CA . GLU B 1 96 ? -21.157 10.037 26.859 1.00 25.15 94 GLU D CA 1
ATOM 2321 C C . GLU B 1 96 ? -21.026 8.597 27.317 1.00 23.60 94 GLU D C 1
ATOM 2322 O O . GLU B 1 96 ? -21.954 8.037 27.872 1.00 22.57 94 GLU D O 1
ATOM 2328 N N . LEU B 1 97 ? -19.854 8.025 27.061 1.00 21.89 95 LEU D N 1
ATOM 2329 C CA . LEU B 1 97 ? -19.659 6.578 27.255 1.00 22.09 95 LEU D CA 1
ATOM 2330 C C . LEU B 1 97 ? -18.401 6.306 28.040 1.00 21.31 95 LEU D C 1
ATOM 2331 O O . LEU B 1 97 ? -17.455 7.096 28.017 1.00 22.08 95 LEU D O 1
ATOM 2336 N N . ALA B 1 98 ? -18.390 5.166 28.717 1.00 20.35 96 ALA D N 1
ATOM 2337 C CA . ALA B 1 98 ? -17.164 4.624 29.292 1.00 20.16 96 ALA D CA 1
ATOM 2338 C C . ALA B 1 98 ? -16.652 3.512 28.388 1.00 20.14 96 ALA D C 1
ATOM 2339 O O . ALA B 1 98 ? -17.429 2.610 28.083 1.00 21.98 96 ALA D O 1
ATOM 2341 N N . LEU B 1 99 ? -15.395 3.598 27.974 1.00 20.05 97 LEU D N 1
ATOM 2342 C CA . LEU B 1 99 ? -14.782 2.513 27.197 1.00 20.56 97 LEU D CA 1
ATOM 2343 C C . LEU B 1 99 ? -13.817 1.822 28.128 1.00 20.74 97 LEU D C 1
ATOM 2344 O O . LEU B 1 99 ? -12.884 2.458 28.628 1.00 21.85 97 LEU D O 1
ATOM 2349 N N . ILE B 1 100 ? -14.033 0.527 28.356 1.00 21.20 98 ILE D N 1
ATOM 2350 C CA . ILE B 1 100 ? -13.242 -0.209 29.327 1.00 21.16 98 ILE D CA 1
ATOM 2351 C C . ILE B 1 100 ? -12.427 -1.248 28.582 1.00 21.40 98 ILE D C 1
ATOM 2352 O O . ILE B 1 100 ? -12.996 -2.091 27.856 1.00 22.43 98 ILE D O 1
ATOM 2357 N N . ALA B 1 101 ? -11.120 -1.166 28.739 1.00 21.33 99 ALA D N 1
ATOM 2358 C CA . ALA B 1 101 ? -10.208 -2.071 28.039 1.00 21.33 99 ALA D CA 1
ATOM 2359 C C . ALA B 1 101 ? -9.306 -2.798 29.021 1.00 21.93 99 ALA D C 1
ATOM 2360 O O . ALA B 1 101 ? -8.998 -2.299 30.098 1.00 22.09 99 ALA D O 1
ATOM 2362 N N . TYR B 1 102 ? -8.897 -3.999 28.629 1.00 21.90 100 TYR D N 1
ATOM 2363 C CA . TYR B 1 102 ? -7.968 -4.804 29.395 1.00 22.44 100 TYR D CA 1
ATOM 2364 C C . TYR B 1 102 ? -6.539 -4.381 29.109 1.00 23.62 100 TYR D C 1
ATOM 2365 O O . TYR B 1 102 ? -6.079 -4.463 27.964 1.00 24.19 100 TYR D O 1
ATOM 2374 N N . LYS B 1 103 ? -5.860 -3.917 30.165 1.00 24.95 101 LYS D N 1
ATOM 2375 C CA . LYS B 1 103 ? -4.438 -3.515 30.160 1.00 28.54 101 LYS D CA 1
ATOM 2376 C C . LYS B 1 103 ? -4.085 -2.297 29.315 1.00 29.52 101 LYS D C 1
ATOM 2377 O O . LYS B 1 103 ? -3.445 -1.361 29.817 1.00 31.12 101 LYS D O 1
ATOM 2383 N N . HIS B 1 104 ? -4.481 -2.288 28.050 1.00 29.75 102 HIS D N 1
ATOM 2384 C CA . HIS B 1 104 ? -4.173 -1.150 27.207 1.00 30.90 102 HIS D CA 1
ATOM 2385 C C . HIS B 1 104 ? -5.264 -0.862 26.191 1.00 30.31 102 HIS D C 1
ATOM 2386 O O . HIS B 1 104 ? -6.034 -1.752 25.814 1.00 29.48 102 HIS D O 1
ATOM 2393 N N A SER B 1 105 ? -5.288 0.380 25.726 0.50 30.05 103 SER D N 1
ATOM 2394 N N B SER B 1 105 ? -5.348 0.392 25.763 0.50 30.18 103 SER D N 1
ATOM 2395 C CA A SER B 1 105 ? -6.211 0.813 24.694 0.50 29.67 103 SER D CA 1
ATOM 2396 C CA B SER B 1 105 ? -6.325 0.768 24.759 0.50 29.90 103 SER D CA 1
ATOM 2397 C C A SER B 1 105 ? -6.055 0.006 23.404 0.50 29.24 103 SER D C 1
ATOM 2398 C C B SER B 1 105 ? -5.994 0.118 23.421 0.50 29.54 103 SER D C 1
ATOM 2399 O O A SER B 1 105 ? -4.955 -0.426 23.057 0.50 29.45 103 SER D O 1
ATOM 2400 O O B SER B 1 105 ? -4.823 -0.096 23.088 0.50 29.65 103 SER D O 1
ATOM 2405 N N A ILE B 1 106 ? -7.171 -0.201 22.714 0.50 28.46 104 ILE D N 1
ATOM 2406 N N B ILE B 1 106 ? -7.036 -0.199 22.668 0.50 28.84 104 ILE D N 1
ATOM 2407 C CA A ILE B 1 106 ? -7.175 -0.794 21.381 0.50 27.77 104 ILE D CA 1
ATOM 2408 C CA B ILE B 1 106 ? -6.876 -0.722 21.322 0.50 28.28 104 ILE D CA 1
ATOM 2409 C C A ILE B 1 106 ? -7.095 0.321 20.325 0.50 27.38 104 ILE D C 1
ATOM 2410 C C B ILE B 1 106 ? -7.006 0.403 20.287 0.50 27.54 104 ILE D C 1
ATOM 2411 O O A ILE B 1 106 ? -6.315 0.263 19.363 0.50 27.36 104 ILE D O 1
ATOM 2412 O O B ILE B 1 106 ? -6.275 0.432 19.285 0.50 27.35 104 ILE D O 1
ATOM 2421 N N . VAL B 1 107 ? -7.937 1.324 20.524 1.00 27.17 105 VAL D N 1
ATOM 2422 C CA . VAL B 1 107 ? -8.063 2.460 19.637 1.00 26.36 105 VAL D CA 1
ATOM 2423 C C . VAL B 1 107 ? -7.780 3.687 20.496 1.00 24.82 105 VAL D C 1
ATOM 2424 O O . VAL B 1 107 ? -8.052 3.690 21.693 1.00 26.01 105 VAL D O 1
ATOM 2428 N N . ASP B 1 108 ? -7.235 4.733 19.892 1.00 22.30 106 ASP D N 1
ATOM 2429 C CA . ASP B 1 108 ? -7.055 5.972 20.617 1.00 22.16 106 ASP D CA 1
ATOM 2430 C C . ASP B 1 108 ? -8.432 6.596 20.874 1.00 21.34 106 ASP D C 1
ATOM 2431 O O . ASP B 1 108 ? -9.212 6.812 19.934 1.00 21.90 106 ASP D O 1
ATOM 2436 N N . LYS B 1 109 ? -8.745 6.822 22.144 1.00 22.56 107 LYS D N 1
ATOM 2437 C CA . LYS B 1 109 ? -10.100 7.247 22.445 1.00 23.28 107 LYS D CA 1
ATOM 2438 C C . LYS B 1 109 ? -10.378 8.655 21.950 1.00 22.46 107 LYS D C 1
ATOM 2439 O O . LYS B 1 109 ? -11.512 8.939 21.590 1.00 22.15 107 LYS D O 1
ATOM 2445 N N . HIS B 1 110 ? -9.353 9.513 21.897 1.00 21.76 108 HIS D N 1
ATOM 2446 C CA . HIS B 1 110 ? -9.545 10.836 21.265 1.00 21.22 108 HIS D CA 1
ATOM 2447 C C . HIS B 1 110 ? -9.909 10.711 19.795 1.00 21.56 108 HIS D C 1
ATOM 2448 O O . HIS B 1 110 ? -10.740 11.468 19.273 1.00 20.57 108 HIS D O 1
ATOM 2455 N N . GLU B 1 111 ? -9.321 9.724 19.115 1.00 20.58 109 GLU D N 1
ATOM 2456 C CA . GLU B 1 111 ? -9.666 9.496 17.728 1.00 20.32 109 GLU D CA 1
ATOM 2457 C C . GLU B 1 111 ? -11.127 9.059 17.535 1.00 21.21 109 GLU D C 1
ATOM 2458 O O . GLU B 1 111 ? -11.816 9.511 16.605 1.00 22.51 109 GLU D O 1
ATOM 2464 N N A ILE B 1 112 ? -11.623 8.173 18.394 0.50 21.31 110 ILE D N 1
ATOM 2465 N N B ILE B 1 112 ? -11.593 8.168 18.420 0.50 20.88 110 ILE D N 1
ATOM 2466 C CA A ILE B 1 112 ? -13.010 7.741 18.226 0.50 22.32 110 ILE D CA 1
ATOM 2467 C CA B ILE B 1 112 ? -12.986 7.717 18.369 0.50 21.76 110 ILE D CA 1
ATOM 2468 C C A ILE B 1 112 ? -14.002 8.861 18.609 0.50 21.23 110 ILE D C 1
ATOM 2469 C C B ILE B 1 112 ? -13.936 8.883 18.575 0.50 20.80 110 ILE D C 1
ATOM 2470 O O A ILE B 1 112 ? -15.048 8.981 17.993 0.50 21.77 110 ILE D O 1
ATOM 2471 O O B ILE B 1 112 ? -14.872 9.050 17.810 0.50 21.14 110 ILE D O 1
ATOM 2480 N N . GLU B 1 113 ? -13.643 9.701 19.588 1.00 21.37 111 GLU D N 1
ATOM 2481 C CA . GLU B 1 113 ? -14.472 10.891 19.911 1.00 22.42 111 GLU D CA 1
ATOM 2482 C C . GLU B 1 113 ? -14.608 11.801 18.702 1.00 22.04 111 GLU D C 1
ATOM 2483 O O . GLU B 1 113 ? -15.703 12.249 18.379 1.00 23.57 111 GLU D O 1
ATOM 2489 N N . ALA B 1 114 ? -13.485 12.043 18.029 1.00 22.36 112 ALA D N 1
ATOM 2490 C CA . ALA B 1 114 ? -13.468 12.896 16.848 1.00 23.68 112 ALA D CA 1
ATOM 2491 C C . ALA B 1 114 ? -14.273 12.283 15.702 1.00 24.27 112 ALA D C 1
ATOM 2492 O O . ALA B 1 114 ? -15.005 12.984 15.017 1.00 26.15 112 ALA D O 1
ATOM 2494 N N . MET B 1 115 ? -14.131 10.977 15.469 1.00 23.33 113 MET D N 1
ATOM 2495 C CA . MET B 1 115 ? -14.743 10.332 14.299 1.00 23.70 113 MET D CA 1
ATOM 2496 C C . MET B 1 115 ? -16.233 10.064 14.474 1.00 25.23 113 MET D C 1
ATOM 2497 O O . MET B 1 115 ? -17.010 10.113 13.503 1.00 26.69 113 MET D O 1
ATOM 2502 N N . LEU B 1 116 ? -16.638 9.759 15.713 1.00 24.51 114 LEU D N 1
ATOM 2503 C CA . LEU B 1 116 ? -18.017 9.354 15.965 1.00 25.16 114 LEU D CA 1
ATOM 2504 C C . LEU B 1 116 ? -18.839 10.389 16.758 1.00 24.83 114 LEU D C 1
ATOM 2505 O O . LEU B 1 116 ? -20.034 10.178 17.005 1.00 26.45 114 LEU D O 1
ATOM 2510 N N . GLY B 1 117 ? -18.213 11.492 17.157 1.00 24.90 115 GLY D N 1
ATOM 2511 C CA . GLY B 1 117 ? -18.928 12.586 17.802 1.00 26.32 115 GLY D CA 1
ATOM 2512 C C . GLY B 1 117 ? -19.507 12.176 19.136 1.00 26.36 115 GLY D C 1
ATOM 2513 O O . GLY B 1 117 ? -20.690 12.418 19.426 1.00 27.67 115 GLY D O 1
ATOM 2514 N N . VAL B 1 118 ? -18.664 11.533 19.943 1.00 25.39 116 VAL D N 1
ATOM 2515 C CA . VAL B 1 118 ? -19.021 11.066 21.283 1.00 24.77 116 VAL D CA 1
ATOM 2516 C C . VAL B 1 118 ? -18.004 11.579 22.291 1.00 24.35 116 VAL D C 1
ATOM 2517 O O . VAL B 1 118 ? -16.937 12.065 21.906 1.00 25.37 116 VAL D O 1
ATOM 2521 N N . LYS B 1 119 ? -18.343 11.502 23.574 1.00 24.10 117 LYS D N 1
ATOM 2522 C CA . LYS B 1 119 ? -17.407 11.782 24.641 1.00 24.89 117 LYS D CA 1
ATOM 2523 C C . LYS B 1 119 ? -17.114 10.450 25.292 1.00 24.25 117 LYS D C 1
ATOM 2524 O O . LYS B 1 119 ? -18.039 9.698 25.615 1.00 25.57 117 LYS D O 1
ATOM 2530 N N . ILE B 1 120 ? -15.835 10.150 25.426 1.00 23.25 118 ILE D N 1
ATOM 2531 C CA . ILE B 1 120 ? -15.420 8.865 25.963 1.00 23.48 118 ILE D CA 1
ATOM 2532 C C . ILE B 1 120 ? -14.504 9.053 27.145 1.00 23.19 118 ILE D C 1
ATOM 2533 O O . ILE B 1 120 ? -13.516 9.807 27.048 1.00 24.13 118 ILE D O 1
ATOM 2538 N N . LYS B 1 121 ? -14.839 8.382 28.249 1.00 22.97 119 LYS D N 1
ATOM 2539 C CA . LYS B 1 121 ? -13.898 8.217 29.346 1.00 23.85 119 LYS D CA 1
ATOM 2540 C C . LYS B 1 121 ? -13.358 6.804 29.292 1.00 23.19 119 LYS D C 1
ATOM 2541 O O . LYS B 1 121 ? -14.124 5.848 29.305 1.00 22.58 119 LYS D O 1
ATOM 2547 N N . GLU B 1 122 ? -12.041 6.691 29.208 1.00 23.45 120 GLU D N 1
ATOM 2548 C CA . GLU B 1 122 ? -11.389 5.383 29.123 1.00 23.98 120 GLU D CA 1
ATOM 2549 C C . GLU B 1 122 ? -10.989 4.892 30.505 1.00 24.60 120 GLU D C 1
ATOM 2550 O O . GLU B 1 122 ? -10.452 5.654 31.322 1.00 25.76 120 GLU D O 1
ATOM 2556 N N . PHE B 1 123 ? -11.276 3.620 30.774 1.00 24.02 121 PHE D N 1
ATOM 2557 C CA . PHE B 1 123 ? -10.865 2.970 32.008 1.00 25.01 121 PHE D CA 1
ATOM 2558 C C . PHE B 1 123 ? -10.131 1.695 31.651 1.00 24.56 121 PHE D C 1
ATOM 2559 O O . PHE B 1 123 ? -10.567 0.970 30.753 1.00 24.33 121 PHE D O 1
ATOM 2567 N N . LEU B 1 124 ? -9.017 1.431 32.321 1.00 24.47 122 LEU D N 1
ATOM 2568 C CA . LEU B 1 124 ? -8.242 0.200 32.095 1.00 24.75 122 LEU D CA 1
ATOM 2569 C C . LEU B 1 124 ? -8.338 -0.742 33.283 1.00 24.76 122 LEU D C 1
ATOM 2570 O O . LEU B 1 124 ? -8.365 -0.291 34.426 1.00 25.22 122 LEU D O 1
ATOM 2575 N N . PHE B 1 125 ? -8.419 -2.053 33.028 1.00 24.22 123 PHE D N 1
ATOM 2576 C CA . PHE B 1 125 ? -8.375 -3.033 34.109 1.00 23.76 123 PHE D CA 1
ATOM 2577 C C . PHE B 1 125 ? -7.339 -4.092 33.764 1.00 23.79 123 PHE D C 1
ATOM 2578 O O . PHE B 1 125 ? -7.018 -4.296 32.599 1.00 22.73 123 PHE D O 1
ATOM 2586 N N . SER B 1 126 ? -6.791 -4.725 34.795 1.00 25.14 124 SER D N 1
ATOM 2587 C CA . SER B 1 126 ? -5.733 -5.723 34.627 1.00 26.25 124 SER D CA 1
ATOM 2588 C C . SER B 1 126 ? -6.050 -7.071 35.219 1.00 25.51 124 SER D C 1
ATOM 2589 O O . SER B 1 126 ? -5.249 -8.014 35.068 1.00 26.93 124 SER D O 1
ATOM 2592 N N A SER B 1 127 ? -7.181 -7.183 35.903 0.50 24.67 125 SER D N 1
ATOM 2593 N N B SER B 1 127 ? -7.204 -7.183 35.867 0.50 24.78 125 SER D N 1
ATOM 2594 C CA A SER B 1 127 ? -7.590 -8.452 36.488 0.50 24.49 125 SER D CA 1
ATOM 2595 C CA B SER B 1 127 ? -7.586 -8.401 36.567 0.50 24.70 125 SER D CA 1
ATOM 2596 C C A SER B 1 127 ? -9.090 -8.510 36.652 0.50 24.21 125 SER D C 1
ATOM 2597 C C B SER B 1 127 ? -9.097 -8.504 36.706 0.50 24.33 125 SER D C 1
ATOM 2598 O O A SER B 1 127 ? -9.764 -7.477 36.783 0.50 23.94 125 SER D O 1
ATOM 2599 O O B SER B 1 127 ? -9.791 -7.490 36.865 0.50 23.95 125 SER D O 1
ATOM 2604 N N . GLU B 1 128 ? -9.612 -9.731 36.648 1.00 23.96 126 GLU D N 1
ATOM 2605 C CA . GLU B 1 128 ? -11.022 -10.002 36.848 1.00 24.08 126 GLU D CA 1
ATOM 2606 C C . GLU B 1 128 ? -11.551 -9.387 38.145 1.00 24.32 126 GLU D C 1
ATOM 2607 O O . GLU B 1 128 ? -12.697 -8.928 38.202 1.00 24.02 126 GLU D O 1
ATOM 2613 N N . ASP B 1 129 ? -10.704 -9.350 39.169 1.00 25.70 127 ASP D N 1
ATOM 2614 C CA . ASP B 1 129 ? -11.163 -8.884 40.475 1.00 26.76 127 ASP D CA 1
ATOM 2615 C C . ASP B 1 129 ? -11.325 -7.364 40.583 1.00 26.89 127 ASP D C 1
ATOM 2616 O O . ASP B 1 129 ? -11.790 -6.865 41.606 1.00 27.38 127 ASP D O 1
ATOM 2621 N N . GLU B 1 130 ? -11.009 -6.656 39.502 1.00 25.46 128 GLU D N 1
ATOM 2622 C CA . GLU B 1 130 ? -11.149 -5.197 39.442 1.00 24.83 128 GLU D CA 1
ATOM 2623 C C . GLU B 1 130 ? -12.488 -4.796 38.834 1.00 24.41 128 GLU D C 1
ATOM 2624 O O . GLU B 1 130 ? -12.882 -3.622 38.900 1.00 23.89 128 GLU D O 1
ATOM 2630 N N . ILE B 1 131 ? -13.183 -5.739 38.217 1.00 22.69 129 ILE D N 1
ATOM 2631 C CA . ILE B 1 131 ? -14.331 -5.381 37.365 1.00 22.84 129 ILE D CA 1
ATOM 2632 C C . ILE B 1 131 ? -15.481 -4.727 38.117 1.00 22.68 129 ILE D C 1
ATOM 2633 O O . ILE B 1 131 ? -15.960 -3.657 37.710 1.00 23.11 129 ILE D O 1
ATOM 2638 N N . THR B 1 132 ? -15.907 -5.308 39.232 1.00 22.75 130 THR D N 1
ATOM 2639 C CA . THR B 1 132 ? -17.040 -4.732 39.979 1.00 24.76 130 THR D CA 1
ATOM 2640 C C . THR B 1 132 ? -16.713 -3.319 40.475 1.00 24.44 130 THR D C 1
ATOM 2641 O O . THR B 1 132 ? -17.556 -2.413 40.387 1.00 24.36 130 THR D O 1
ATOM 2645 N N . THR B 1 133 ? -15.484 -3.106 40.946 1.00 24.30 131 THR D N 1
ATOM 2646 C CA . THR B 1 133 ? -15.083 -1.774 41.449 1.00 24.23 131 THR D CA 1
ATOM 2647 C C . THR B 1 133 ? -15.020 -0.757 40.315 1.00 24.35 131 THR D C 1
ATOM 2648 O O . THR B 1 133 ? -15.431 0.408 40.453 1.00 23.61 131 THR D O 1
ATOM 2652 N N . LEU B 1 134 ? -14.499 -1.178 39.175 1.00 23.25 132 LEU D N 1
ATOM 2653 C CA . LEU B 1 134 ? -14.441 -0.291 38.032 1.00 23.00 132 LEU D CA 1
ATOM 2654 C C . LEU B 1 134 ? -15.830 0.147 37.549 1.00 22.06 132 LEU D C 1
ATOM 2655 O O . LEU B 1 134 ? -16.022 1.307 37.170 1.00 22.04 132 LEU D O 1
ATOM 2660 N N . ILE B 1 135 ? -16.785 -0.762 37.516 1.00 21.32 133 ILE D N 1
ATOM 2661 C CA . ILE B 1 135 ? -18.169 -0.420 37.174 1.00 20.74 133 ILE D CA 1
ATOM 2662 C C . ILE B 1 135 ? -18.729 0.595 38.172 1.00 21.32 133 ILE D C 1
ATOM 2663 O O . ILE B 1 135 ? -19.372 1.580 37.771 1.00 21.44 133 ILE D O 1
ATOM 2668 N N . SER B 1 136 ? -18.460 0.389 39.457 1.00 21.05 134 SER D N 1
ATOM 2669 C CA . SER B 1 136 ? -18.863 1.413 40.435 1.00 22.13 134 SER D CA 1
ATOM 2670 C C . SER B 1 136 ? -18.239 2.733 40.140 1.00 22.27 134 SER D C 1
ATOM 2671 O O . SER B 1 136 ? -18.911 3.769 40.268 1.00 22.19 134 SER D O 1
ATOM 2674 N N . LYS B 1 137 ? -16.970 2.747 39.744 1.00 21.05 135 LYS D N 1
ATOM 2675 C CA . LYS B 1 137 ? -16.309 3.994 39.414 1.00 21.53 135 LYS D CA 1
ATOM 2676 C C . LYS B 1 137 ? -17.023 4.692 38.285 1.00 22.70 135 LYS D C 1
ATOM 2677 O O . LYS B 1 137 ? -17.247 5.889 38.323 1.00 21.55 135 LYS D O 1
ATOM 2683 N N . VAL B 1 138 ? -17.400 3.949 37.251 1.00 22.27 136 VAL D N 1
ATOM 2684 C CA . VAL B 1 138 ? -18.154 4.517 36.139 1.00 23.01 136 VAL D CA 1
ATOM 2685 C C . VAL B 1 138 ? -19.383 5.280 36.614 1.00 22.12 136 VAL D C 1
ATOM 2686 O O . VAL B 1 138 ? -19.605 6.417 36.162 1.00 21.99 136 VAL D O 1
ATOM 2690 N N . LYS B 1 139 ? -20.140 4.680 37.537 1.00 21.46 137 LYS D N 1
ATOM 2691 C CA . LYS B 1 139 ? -21.394 5.271 38.041 1.00 23.00 137 LYS D CA 1
ATOM 2692 C C . LYS B 1 139 ? -21.034 6.595 38.691 1.00 22.06 137 LYS D C 1
ATOM 2693 O O . LYS B 1 139 ? -21.725 7.608 38.500 1.00 22.18 137 LYS D O 1
ATOM 2699 N N . THR B 1 140 ? -19.930 6.625 39.444 1.00 20.71 138 THR D N 1
ATOM 2700 C CA . THR B 1 140 ? -19.568 7.853 40.168 1.00 21.17 138 THR D CA 1
ATOM 2701 C C . THR B 1 140 ? -19.150 8.972 39.235 1.00 20.93 138 THR D C 1
ATOM 2702 O O . THR B 1 140 ? -19.162 10.179 39.619 1.00 21.39 138 THR D O 1
ATOM 2706 N N . GLU B 1 141 ? -18.778 8.615 38.004 1.00 21.49 139 GLU D N 1
ATOM 2707 C CA . GLU B 1 141 ? -18.431 9.599 36.996 1.00 22.11 139 GLU D CA 1
ATOM 2708 C C . GLU B 1 141 ? -19.653 10.100 36.235 1.00 22.24 139 GLU D C 1
ATOM 2709 O O . GLU B 1 141 ? -19.509 10.857 35.263 1.00 24.57 139 GLU D O 1
ATOM 2715 N N . ASN B 1 142 ? -20.844 9.660 36.657 1.00 21.92 140 ASN D N 1
ATOM 2716 C CA . ASN B 1 142 ? -22.106 10.059 36.033 1.00 22.47 140 ASN D CA 1
ATOM 2717 C C . ASN B 1 142 ? -22.226 9.546 34.585 1.00 22.55 140 ASN D C 1
ATOM 2718 O O . ASN B 1 142 ? -22.862 10.159 33.725 1.00 23.78 140 ASN D O 1
ATOM 2723 N N . ILE B 1 143 ? -21.612 8.404 34.338 1.00 22.08 141 ILE D N 1
ATOM 2724 C CA . ILE B 1 143 ? -21.683 7.769 33.012 1.00 22.39 141 ILE D CA 1
ATOM 2725 C C . ILE B 1 143 ? -22.667 6.607 33.075 1.00 22.19 141 ILE D C 1
ATOM 2726 O O . ILE B 1 143 ? -22.668 5.830 34.037 1.00 23.09 141 ILE D O 1
ATOM 2731 N N . LYS B 1 144 ? -23.527 6.520 32.065 1.00 21.85 142 LYS D N 1
ATOM 2732 C CA . LYS B 1 144 ? -24.591 5.548 32.065 1.00 22.10 142 LYS D CA 1
ATOM 2733 C C . LYS B 1 144 ? -24.433 4.429 31.026 1.00 20.95 142 LYS D C 1
ATOM 2734 O O . LYS B 1 144 ? -25.268 3.537 30.970 1.00 20.13 142 LYS D O 1
ATOM 2740 N N . ILE B 1 145 ? -23.366 4.509 30.225 1.00 20.56 143 ILE D N 1
ATOM 2741 C CA . ILE B 1 145 ? -23.191 3.590 29.066 1.00 19.54 143 ILE D CA 1
ATOM 2742 C C . ILE B 1 145 ? -21.772 3.066 29.106 1.00 19.15 143 ILE D C 1
ATOM 2743 O O . ILE B 1 145 ? -20.844 3.830 29.224 1.00 19.61 143 ILE D O 1
ATOM 2748 N N . VAL B 1 146 ? -21.630 1.736 29.062 1.00 19.10 144 VAL D N 1
ATOM 2749 C CA . VAL B 1 146 ? -20.311 1.087 29.082 1.00 19.36 144 VAL D CA 1
ATOM 2750 C C . VAL B 1 146 ? -20.116 0.243 27.813 1.00 19.18 144 VAL D C 1
ATOM 2751 O O . VAL B 1 146 ? -20.992 -0.561 27.468 1.00 19.40 144 VAL D O 1
ATOM 2755 N N . VAL B 1 147 ? -18.978 0.444 27.150 1.00 18.55 145 VAL D N 1
ATOM 2756 C CA . VAL B 1 147 ? -18.587 -0.343 25.938 1.00 18.01 145 VAL D CA 1
ATOM 2757 C C . VAL B 1 147 ? -17.361 -1.128 26.353 1.00 17.70 145 VAL D C 1
ATOM 2758 O O . VAL B 1 147 ? -16.347 -0.561 26.757 1.00 17.71 145 VAL D O 1
ATOM 2762 N N . SER B 1 148 ? -17.456 -2.459 26.279 1.00 17.47 146 SER D N 1
ATOM 2763 C CA . SER B 1 148 ? -16.340 -3.294 26.731 1.00 18.76 146 SER D CA 1
ATOM 2764 C C . SER B 1 148 ? -16.596 -4.718 26.293 1.00 18.94 146 SER D C 1
ATOM 2765 O O . SER B 1 148 ? -17.527 -5.012 25.548 1.00 19.21 146 SER D O 1
ATOM 2768 N N . GLY B 1 149 ? -15.774 -5.624 26.794 1.00 19.15 147 GLY D N 1
ATOM 2769 C CA . GLY B 1 149 ? -16.072 -7.049 26.609 1.00 20.27 147 GLY D CA 1
ATOM 2770 C C . GLY B 1 149 ? -17.246 -7.515 27.459 1.00 21.41 147 GLY D C 1
ATOM 2771 O O . GLY B 1 149 ? -17.717 -6.811 28.374 1.00 19.88 147 GLY D O 1
ATOM 2772 N N . LYS B 1 150 ? -17.715 -8.730 27.182 1.00 21.24 148 LYS D N 1
ATOM 2773 C CA . LYS B 1 150 ? -18.964 -9.242 27.726 1.00 21.64 148 LYS D CA 1
ATOM 2774 C C . LYS B 1 150 ? -19.009 -9.378 29.255 1.00 21.36 148 LYS D C 1
ATOM 2775 O O . LYS B 1 150 ? -20.047 -9.117 29.864 1.00 21.99 148 LYS D O 1
ATOM 2781 N N . THR B 1 151 ? -17.918 -9.799 29.891 1.00 21.74 149 THR D N 1
ATOM 2782 C CA . THR B 1 151 ? -17.951 -9.901 31.352 1.00 21.93 149 THR D CA 1
ATOM 2783 C C . THR B 1 151 ? -18.173 -8.518 31.975 1.00 21.05 149 THR D C 1
ATOM 2784 O O . THR B 1 151 ? -18.941 -8.352 32.936 1.00 21.64 149 THR D O 1
ATOM 2788 N N . VAL B 1 152 ? -17.489 -7.532 31.401 1.00 20.54 150 VAL D N 1
ATOM 2789 C CA . VAL B 1 152 ? -17.597 -6.138 31.874 1.00 19.43 150 VAL D CA 1
ATOM 2790 C C . VAL B 1 152 ? -18.990 -5.575 31.562 1.00 19.66 150 VAL D C 1
ATOM 2791 O O . VAL B 1 152 ? -19.600 -4.950 32.436 1.00 20.18 150 VAL D O 1
ATOM 2795 N N . THR B 1 153 ? -19.493 -5.763 30.340 1.00 20.45 151 THR D N 1
ATOM 2796 C CA . THR B 1 153 ? -20.814 -5.194 30.056 1.00 20.43 151 THR D CA 1
ATOM 2797 C C . THR B 1 153 ? -21.911 -5.865 30.858 1.00 21.13 151 THR D C 1
ATOM 2798 O O . THR B 1 153 ? -22.882 -5.204 31.237 1.00 21.64 151 THR D O 1
ATOM 2802 N N . ASP B 1 154 ? -21.762 -7.160 31.149 1.00 20.70 152 ASP D N 1
ATOM 2803 C CA . ASP B 1 154 ? -22.701 -7.844 32.039 1.00 22.20 152 ASP D CA 1
ATOM 2804 C C . ASP B 1 154 ? -22.712 -7.214 33.428 1.00 22.85 152 ASP D C 1
ATOM 2805 O O . ASP B 1 154 ? -23.786 -7.057 34.021 1.00 23.92 152 ASP D O 1
ATOM 2810 N N . GLU B 1 155 ? -21.548 -6.857 33.956 1.00 22.69 153 GLU D N 1
ATOM 2811 C CA . GLU B 1 155 ? -21.507 -6.205 35.268 1.00 23.19 153 GLU D CA 1
ATOM 2812 C C . GLU B 1 155 ? -22.121 -4.791 35.196 1.00 23.28 153 GLU D C 1
ATOM 2813 O O . GLU B 1 155 ? -22.772 -4.326 36.151 1.00 24.47 153 GLU D O 1
ATOM 2819 N N . ALA B 1 156 ? -21.911 -4.102 34.072 1.00 22.61 154 ALA D N 1
ATOM 2820 C CA . ALA B 1 156 ? -22.493 -2.769 33.869 1.00 22.49 154 ALA D CA 1
ATOM 2821 C C . ALA B 1 156 ? -23.995 -2.845 33.986 1.00 23.28 154 ALA D C 1
ATOM 2822 O O . ALA B 1 156 ? -24.620 -2.028 34.697 1.00 22.34 154 ALA D O 1
ATOM 2824 N N . ILE B 1 157 ? -24.580 -3.805 33.288 1.00 23.49 155 ILE D N 1
ATOM 2825 C CA . ILE B 1 157 ? -26.023 -4.010 33.279 1.00 25.12 155 ILE D CA 1
ATOM 2826 C C . ILE B 1 157 ? -26.506 -4.400 34.689 1.00 26.26 155 ILE D C 1
ATOM 2827 O O . ILE B 1 157 ? -27.523 -3.878 35.173 1.00 27.04 155 ILE D O 1
ATOM 2832 N N . LYS B 1 158 ? -25.746 -5.252 35.370 1.00 26.42 156 LYS D N 1
ATOM 2833 C CA . LYS B 1 158 ? -26.089 -5.633 36.760 1.00 28.14 156 LYS D CA 1
ATOM 2834 C C . LYS B 1 158 ? -26.199 -4.395 37.654 1.00 28.38 156 LYS D C 1
ATOM 2835 O O . LYS B 1 158 ? -27.095 -4.327 38.515 1.00 29.66 156 LYS D O 1
ATOM 2841 N N . GLN B 1 159 ? -25.302 -3.429 37.458 1.00 28.27 157 GLN D N 1
ATOM 2842 C CA . GLN B 1 159 ? -25.309 -2.191 38.250 1.00 28.35 157 GLN D CA 1
ATOM 2843 C C . GLN B 1 159 ? -26.226 -1.100 37.650 1.00 27.37 157 GLN D C 1
ATOM 2844 O O . GLN B 1 159 ? -26.157 0.069 38.048 1.00 29.14 157 GLN D O 1
ATOM 2850 N N . GLY B 1 160 ? -27.093 -1.500 36.724 1.00 27.15 158 GLY D N 1
ATOM 2851 C CA . GLY B 1 160 ? -28.134 -0.625 36.170 1.00 27.02 158 GLY D CA 1
ATOM 2852 C C . GLY B 1 160 ? -27.688 0.303 35.060 1.00 26.82 158 GLY D C 1
ATOM 2853 O O . GLY B 1 160 ? -28.367 1.299 34.763 1.00 27.28 158 GLY D O 1
ATOM 2854 N N . LEU B 1 161 ? -26.562 -0.013 34.417 1.00 25.83 159 LEU D N 1
ATOM 2855 C CA . LEU B 1 161 ? -26.076 0.820 33.307 1.00 24.30 159 LEU D CA 1
ATOM 2856 C C . LEU B 1 161 ? -26.455 0.178 31.970 1.00 23.36 159 LEU D C 1
ATOM 2857 O O . LEU B 1 161 ? -26.914 -0.956 31.937 1.00 24.73 159 LEU D O 1
ATOM 2862 N N . TYR B 1 162 ? -26.304 0.915 30.872 1.00 22.04 160 TYR D N 1
ATOM 2863 C CA . TYR B 1 162 ? -26.416 0.283 29.555 1.00 22.73 160 TYR D CA 1
ATOM 2864 C C . TYR B 1 162 ? -25.055 -0.305 29.204 1.00 21.98 160 TYR D C 1
ATOM 2865 O O . TYR B 1 162 ? -24.032 0.276 29.521 1.00 21.24 160 TYR D O 1
ATOM 2874 N N . GLY B 1 163 ? -25.076 -1.464 28.565 1.00 22.25 161 GLY D N 1
ATOM 2875 C CA . GLY B 1 163 ? -23.854 -2.167 28.145 1.00 22.40 161 GLY D CA 1
ATOM 2876 C C . GLY B 1 163 ? -23.916 -2.503 26.662 1.00 21.82 161 GLY D C 1
ATOM 2877 O O . GLY B 1 163 ? -24.934 -2.992 26.148 1.00 23.85 161 GLY D O 1
ATOM 2878 N N . GLU B 1 164 ? -22.832 -2.215 25.953 1.00 19.90 162 GLU D N 1
ATOM 2879 C CA . GLU B 1 164 ? -22.721 -2.579 24.555 1.00 19.57 162 GLU D CA 1
ATOM 2880 C C . GLU B 1 164 ? -21.412 -3.345 24.396 1.00 18.90 162 GLU D C 1
ATOM 2881 O O . GLU B 1 164 ? -20.313 -2.821 24.611 1.00 18.67 162 GLU D O 1
ATOM 2887 N N . THR B 1 165 ? -21.545 -4.628 24.044 1.00 18.86 163 THR D N 1
ATOM 2888 C CA . THR B 1 165 ? -20.374 -5.513 24.006 1.00 19.43 163 THR D CA 1
ATOM 2889 C C . THR B 1 165 ? -19.587 -5.352 22.723 1.00 19.15 163 THR D C 1
ATOM 2890 O O . THR B 1 165 ? -20.179 -5.299 21.639 1.00 21.40 163 THR D O 1
ATOM 2894 N N . ILE B 1 166 ? -18.257 -5.326 22.835 1.00 18.47 164 ILE D N 1
ATOM 2895 C CA . ILE B 1 166 ? -17.394 -5.288 21.655 1.00 18.25 164 ILE D CA 1
ATOM 2896 C C . ILE B 1 166 ? -17.286 -6.721 21.152 1.00 19.33 164 ILE D C 1
ATOM 2897 O O . ILE B 1 166 ? -16.833 -7.588 21.913 1.00 22.02 164 ILE D O 1
ATOM 2902 N N . ASN B 1 167 ? -17.705 -6.941 19.910 1.00 19.13 165 ASN D N 1
ATOM 2903 C CA . ASN B 1 167 ? -17.779 -8.304 19.325 1.00 19.96 165 ASN D CA 1
ATOM 2904 C C . ASN B 1 167 ? -16.578 -8.565 18.432 1.00 21.26 165 ASN D C 1
ATOM 2905 O O . ASN B 1 167 ? -15.692 -7.746 18.291 1.00 21.15 165 ASN D O 1
ATOM 2910 N N . SER B 1 168 ? -16.537 -9.750 17.855 1.00 22.90 166 SER D N 1
ATOM 2911 C CA . SER B 1 168 ? -15.429 -10.180 17.024 1.00 23.95 166 SER D CA 1
ATOM 2912 C C . SER B 1 168 ? -16.094 -10.907 15.908 1.00 24.32 166 SER D C 1
ATOM 2913 O O . SER B 1 168 ? -17.147 -11.536 16.147 1.00 27.18 166 SER D O 1
ATOM 2916 N N . GLY B 1 169 ? -15.487 -10.889 14.738 1.00 21.57 167 GLY D N 1
ATOM 2917 C CA . GLY B 1 169 ? -16.152 -11.355 13.532 1.00 20.98 167 GLY D CA 1
ATOM 2918 C C . GLY B 1 169 ? -15.517 -12.569 12.897 1.00 20.17 167 GLY D C 1
ATOM 2919 O O . GLY B 1 169 ? -14.587 -13.186 13.447 1.00 19.89 167 GLY D O 1
ATOM 2920 N N . GLU B 1 170 ? -15.993 -12.886 11.713 1.00 20.02 168 GLU D N 1
ATOM 2921 C CA . GLU B 1 170 ? -15.541 -14.074 10.999 1.00 20.36 168 GLU D CA 1
ATOM 2922 C C . GLU B 1 170 ? -14.075 -14.007 10.619 1.00 20.12 168 GLU D C 1
ATOM 2923 O O . GLU B 1 170 ? -13.327 -14.977 10.777 1.00 19.66 168 GLU D O 1
ATOM 2929 N N . GLU B 1 171 ? -13.626 -12.880 10.091 1.00 20.01 169 GLU D N 1
ATOM 2930 C CA . GLU B 1 171 ? -12.262 -12.820 9.648 1.00 21.38 169 GLU D CA 1
ATOM 2931 C C . GLU B 1 171 ? -11.291 -13.039 10.816 1.00 20.80 169 GLU D C 1
ATOM 2932 O O . GLU B 1 171 ? -10.301 -13.757 10.676 1.00 20.71 169 GLU D O 1
ATOM 2938 N N A SER B 1 172 ? -11.593 -12.436 11.967 0.50 19.39 170 SER D N 1
ATOM 2939 N N B SER B 1 172 ? -11.550 -12.425 11.967 0.50 20.26 170 SER D N 1
ATOM 2940 C CA A SER B 1 172 ? -10.760 -12.577 13.164 0.50 18.57 170 SER D CA 1
ATOM 2941 C CA B SER B 1 172 ? -10.665 -12.628 13.114 0.50 20.35 170 SER D CA 1
ATOM 2942 C C A SER B 1 172 ? -10.692 -14.026 13.659 0.50 17.77 170 SER D C 1
ATOM 2943 C C B SER B 1 172 ? -10.636 -14.104 13.517 0.50 18.78 170 SER D C 1
ATOM 2944 O O A SER B 1 172 ? -9.649 -14.485 14.140 0.50 18.24 170 SER D O 1
ATOM 2945 O O B SER B 1 172 ? -9.564 -14.664 13.793 0.50 19.02 170 SER D O 1
ATOM 2950 N N . LEU B 1 173 ? -11.803 -14.746 13.528 1.00 18.26 171 LEU D N 1
ATOM 2951 C CA . LEU B 1 173 ? -11.845 -16.149 13.927 1.00 17.63 171 LEU D CA 1
ATOM 2952 C C . LEU B 1 173 ? -11.114 -17.031 12.920 1.00 18.62 171 LEU D C 1
ATOM 2953 O O . LEU B 1 173 ? -10.377 -17.929 13.338 1.00 18.27 171 LEU D O 1
ATOM 2958 N N . ARG B 1 174 ? -11.258 -16.766 11.620 1.00 17.92 172 ARG D N 1
ATOM 2959 C CA . ARG B 1 174 ? -10.480 -17.512 10.609 1.00 18.94 172 ARG D CA 1
ATOM 2960 C C . ARG B 1 174 ? -8.994 -17.328 10.806 1.00 20.80 172 ARG D C 1
ATOM 2961 O O . ARG B 1 174 ? -8.225 -18.301 10.696 1.00 21.78 172 ARG D O 1
ATOM 2969 N N . ARG B 1 175 ? -8.559 -16.104 11.123 1.00 20.17 173 ARG D N 1
ATOM 2970 C CA . ARG B 1 175 ? -7.132 -15.854 11.336 1.00 22.50 173 ARG D CA 1
ATOM 2971 C C . ARG B 1 175 ? -6.619 -16.601 12.547 1.00 22.01 173 ARG D C 1
ATOM 2972 O O . ARG B 1 175 ? -5.512 -17.134 12.532 1.00 22.10 173 ARG D O 1
ATOM 2980 N N . ALA B 1 176 ? -7.416 -16.657 13.606 1.00 19.98 174 ALA D N 1
ATOM 2981 C CA . ALA B 1 176 ? -6.998 -17.393 14.808 1.00 20.42 174 ALA D CA 1
ATOM 2982 C C . ALA B 1 176 ? -6.894 -18.894 14.551 1.00 20.21 174 ALA D C 1
ATOM 2983 O O . ALA B 1 176 ? -5.995 -19.553 15.073 1.00 19.30 174 ALA D O 1
ATOM 2985 N N . ILE B 1 177 ? -7.812 -19.434 13.756 1.00 19.49 175 ILE D N 1
ATOM 2986 C CA . ILE B 1 177 ? -7.759 -20.853 13.376 1.00 20.32 175 ILE D CA 1
ATOM 2987 C C . ILE B 1 177 ? -6.495 -21.120 12.576 1.00 21.27 175 ILE D C 1
ATOM 2988 O O . ILE B 1 177 ? -5.784 -22.076 12.881 1.00 21.47 175 ILE D O 1
ATOM 2993 N N . GLU B 1 178 ? -6.182 -20.255 11.604 1.00 21.70 176 GLU D N 1
ATOM 2994 C CA . GLU B 1 178 ? -4.929 -20.405 10.836 1.00 24.61 176 GLU D CA 1
ATOM 2995 C C . GLU B 1 178 ? -3.708 -20.392 11.762 1.00 23.75 176 GLU D C 1
ATOM 2996 O O . GLU B 1 178 ? -2.808 -21.236 11.624 1.00 24.62 176 GLU D O 1
ATOM 3002 N N . GLU B 1 179 ? -3.660 -19.470 12.720 1.00 23.54 177 GLU D N 1
ATOM 3003 C CA . GLU B 1 179 ? -2.558 -19.424 13.660 1.00 23.70 177 GLU D CA 1
ATOM 3004 C C . GLU B 1 179 ? -2.476 -20.709 14.488 1.00 23.53 177 GLU D C 1
ATOM 3005 O O . GLU B 1 179 ? -1.386 -21.268 14.696 1.00 24.06 177 GLU D O 1
ATOM 3011 N N . ALA B 1 180 ? -3.620 -21.206 14.943 1.00 22.05 178 ALA D N 1
ATOM 3012 C CA . ALA B 1 180 ? -3.629 -22.409 15.762 1.00 21.92 178 ALA D CA 1
ATOM 3013 C C . ALA B 1 180 ? -3.124 -23.585 14.972 1.00 22.66 178 ALA D C 1
ATOM 3014 O O . ALA B 1 180 ? -2.316 -24.384 15.489 1.00 22.75 178 ALA D O 1
ATOM 3016 N N . LEU B 1 181 ? -3.596 -23.724 13.745 1.00 22.11 179 LEU D N 1
ATOM 3017 C CA . LEU B 1 181 ? -3.184 -24.877 12.928 1.00 24.66 179 LEU D CA 1
ATOM 3018 C C . LEU B 1 181 ? -1.685 -24.820 12.681 1.00 26.19 179 LEU D C 1
ATOM 3019 O O . LEU B 1 181 ? -0.995 -25.850 12.753 1.00 26.17 179 LEU D O 1
ATOM 3024 N N . ASN B 1 182 ? -1.150 -23.625 12.449 1.00 26.59 180 ASN D N 1
ATOM 3025 C CA . ASN B 1 182 ? 0.298 -23.521 12.239 1.00 28.79 180 ASN D CA 1
ATOM 3026 C C . ASN B 1 182 ? 1.064 -23.886 13.502 1.00 29.71 180 ASN D C 1
ATOM 3027 O O . ASN B 1 182 ? 2.089 -24.590 13.438 1.00 30.03 180 ASN D O 1
ATOM 3032 N N . LEU B 1 183 ? 0.577 -23.443 14.654 1.00 30.33 181 LEU D N 1
ATOM 3033 C CA . LEU B 1 183 ? 1.214 -23.730 15.930 1.00 31.40 181 LEU D CA 1
ATOM 3034 C C . LEU B 1 183 ? 1.203 -25.217 16.229 1.00 31.70 181 LEU D C 1
ATOM 3035 O O . LEU B 1 183 ? 2.205 -25.753 16.735 1.00 32.14 181 LEU D O 1
ATOM 3040 N N . ILE B 1 184 ? 0.089 -25.884 15.912 1.00 31.36 182 ILE D N 1
ATOM 3041 C CA . ILE B 1 184 ? -0.029 -27.321 16.177 1.00 32.33 182 ILE D CA 1
ATOM 3042 C C . ILE B 1 184 ? 0.988 -28.080 15.330 1.00 34.53 182 ILE D C 1
ATOM 3043 O O . ILE B 1 184 ? 1.684 -28.966 15.845 1.00 34.80 182 ILE D O 1
ATOM 3048 N N . GLU B 1 185 ? 1.080 -27.730 14.051 1.00 36.27 183 GLU D N 1
ATOM 3049 C CA . GLU B 1 185 ? 2.011 -28.404 13.147 1.00 40.15 183 GLU D CA 1
ATOM 3050 C C . GLU B 1 185 ? 3.458 -28.192 13.596 1.00 41.15 183 GLU D C 1
ATOM 3051 O O . GLU B 1 185 ? 4.268 -29.121 13.532 1.00 41.37 183 GLU D O 1
ATOM 3057 N N . VAL B 1 186 ? 3.769 -26.988 14.067 1.00 42.47 184 VAL D N 1
ATOM 3058 C CA . VAL B 1 186 ? 5.102 -26.667 14.576 1.00 44.01 184 VAL D CA 1
ATOM 3059 C C . VAL B 1 186 ? 5.443 -27.517 15.800 1.00 45.17 184 VAL D C 1
ATOM 3060 O O . VAL B 1 186 ? 6.515 -28.129 15.859 1.00 45.41 184 VAL D O 1
ATOM 3064 N N . ARG B 1 187 ? 4.519 -27.571 16.756 1.00 46.25 185 ARG D N 1
ATOM 3065 C CA . ARG B 1 187 ? 4.684 -28.372 17.966 1.00 47.56 185 ARG D CA 1
ATOM 3066 C C . ARG B 1 187 ? 4.941 -29.850 17.646 1.00 48.24 185 ARG D C 1
ATOM 3067 O O . ARG B 1 187 ? 5.720 -30.514 18.342 1.00 48.44 185 ARG D O 1
ATOM 3075 N N . ASN B 1 188 ? 4.314 -30.349 16.582 1.00 48.93 186 ASN D N 1
ATOM 3076 C CA . ASN B 1 188 ? 4.426 -31.759 16.203 1.00 49.85 186 ASN D CA 1
ATOM 3077 C C . ASN B 1 188 ? 5.609 -32.070 15.278 1.00 50.05 186 ASN D C 1
ATOM 3078 O O . ASN B 1 188 ? 5.633 -31.669 14.109 1.00 50.46 186 ASN D O 1
#

Organism: Clostridium acetobutylicum (strain ATCC 824 / DSM 792 / JCM 1419 / IAM 19013 / LMG 5710 / NBRC 13948 / NRRL B-527 / VKM B-1787 / 2291 / W) (NCBI:txid272562)

Radius of gyration: 22.51 Å; Cα contacts (8 Å, |Δi|>4): 696; chains: 2; bounding box: 55×57×58 Å

Nearest PDB structures (foldseek):
  2q5c-assembly1_A  TM=1.005E+00  e=6.172E-36  Clostridium acetobutylicum ATCC 824
  2pju-assembly1_B  TM=7.380E-01  e=1.105E-10  Escherichia coli
  2pju-assembly2_D  TM=6.348E-01  e=5.254E-11  Escherichia coli
  2pju-assembly1_A  TM=6.230E-01  e=9.766E-11  Escherichia coli
  6kj9-assembly2_C  TM=3.350E-01  e=9.093E-03  Escherichia coli K-12

Sequence (374 aa):
SLSLKIALISQNENLLNNLFPKLALEEKNFIPITKTASLTRASKIAFGLQDEVDAIISRGATSDDYIKKSVSIPSISIKVTRRFDTMMRAVYNAKRFGNNELALIAYKHSIVDKKHEIIEAMMLGVKIKEFLFSSSEDEITTLISKVKTENIKIVVSGKTVTDEAIKQGLYGETINSSGEESLRRAIEEALNLIEVRNSLSLKIALISQNENLLNLFPKLALEEKNFIPITKTASLTRASKIAFGLQDEVDAIISRGATSSDDYIKKSVSIPSISIKVTRRFDTMMRAVYNAKRFGNELALIAYKHSSIIVDKHEIIEAMLGVKIKEFLFSSSEDEITTLISKVKTENIKIVVSGKTVTDEAIKQGLYGETINSGEESSLRRAIEEALNLIEVRN

InterPro domains:
  IPR000014 PAS domain [PS50112] (191-257)
  IPR000014 PAS domain [SM00091] (193-259)
  IPR002078 RNA polymerase sigma factor 54 interaction domain [PF00158] (321-487)
  IPR002078 RNA polymerase sigma factor 54 interaction domain [PS50045] (320-549)
  IPR002197 DNA binding HTH domain, Fis-type [PF02954] (590-626)
  IPR003593 AAA+ ATPase domain [SM00382] (340-485)
  IPR009057 Homedomain-like superfamily [SSF46689] (533-626)
  IPR010524 Signal transduction response regulator, propionate catabolism activator, N-terminal [PF06506] (33-186)
  IPR013767 PAS fold [PF00989] (194-259)
  IPR025662 Sigma-54 interaction domain, ATP-binding site 1 [PS00675] (344-357)
  IPR025943 Sigma-54 interaction domain, ATP-binding site 2 [PS00676] (407-422)
  IPR027417 P-loop containing nucleoside triphosphate hydrolase [G3DSA:3.40.50.300] (306-491)
  IPR027417 P-loop containing nucleoside triphosphate hydrolase [SSF52540] (319-553)
  IPR035965 PAS domain superfamily [SSF55785] (190-293)
  IPR058031 NorR-like, AAA+ ATPase lid domain [PF25601] (493-568)

Foldseek 3Di:
DPAAEEEEEEQDVVCQVCVVVVCVVVRHHYHYHYDAAQVLLVVLLVCQVPHQEYEYEANRLVNNVVRHDHHGFYLYQAPVLQLVQQLVQCVVPQEEEEEHEPDDRDDVVVSCVPRVGHYDYHYDHHPVCQLVVLVVCVVVVHQEYEEADVNQVSSVVVPGHYGYRDDDDVSSVVRVVVSVVRSVVVD/DPAAEEEEEEQAVVLQVCVVVVCVVVRHHYHYHYDAAQVLLVVLLVCQVPHQEYEYEANRLVRNVVRHDHHGFYLYQAPVLQLVQLLVQCVVPQEEEEEHEPDDRDDVVVSCVVRVGHYDYHYDHHPVCQLVVLVVCVVVVHQEYEEADVNQVSNVVVPGHYGYRDDDDVSSVVRVVVSVVRSVVVD

CATH classification: 3.40.50.2300 (+1 more: 3.40.50.10660)